Protein 8ZOP (pdb70)

Radius of gyration: 21.25 Å; Cα contacts (8 Å, |Δi|>4): 912; chains: 1; bounding box: 47×46×67 Å

Secondary structure (DSSP, 8-state):
-----TT--EEEEEEE--SHHHHHHHHHHHHTT--EEEEESS-SS------B--GGGHHHHHHTT-HHHHHHHTPEEE-EEEEE-----EEEEGGGSGGG----EEE--HHHHHHHHHHHHHHTT-EEEESEEEEEEEEETTEEEEEEEEETT-SS-EEEEEEEEEE--GGG-HHHHHTT-EEE-TT--EEEEEEEEES----SGGGGG-EEEEEETTEEEEEEESSSSEEEEEEEEEHHHHHHHT--HHHHHHHHHHH-SHHHHHTTT-EE-S--EEEE---EEES-SEETTEEE-GGGTEE--STT--HHHHHHHHHHHHHHHHHHHHH-GGGHHHHHHHHHHHHHHHHHHHHHHHHHHT-TTS-HHHHHHHHHHHH-TT-SS-HHHHHHHHHTT--TT-TTS---

Foldseek 3Di:
DDPDFVVAAEWQEEEEAQALQRLLLLLLLLLVVTAYEYEHQADALDFDDQFDAFLLLVLSCVSLVCPVVVVVVPWAKAQWAWEQFFPNTDIDGLLLFLVRPRRTDGGARRRVVSCVSNVSSVVSPYRYHYNKAWDAFDDDVFAGFWTWIDHPPDDDIGTYGHQAYEYAPALVLVVCVVVVFKAAPPVAWKKKKKFKKFQFDADDDSRRQHWYWYDDPFWIKIWGDRDNTITIIMIMGHPVVVVVVVDDRVVVSVVCCCPDDVSNVRCVVMDTDDDMDMDTRQATAGPFQDDRRYGYAASSGGDADPVLRCRSSRSSLRSVQVSVLSVVCSVPVVCNVVSRRVSRVVSCLLVVLLNQLVVVSVPRNHDPVVSLVSLCVRQPVVCPDDSSNSSSCSSSSAHDPSPSRHSD

Nearest PDB structures (foldseek):
  5dbj-assembly3_D  TM=9.018E-01  e=3.069E-36  Pseudomonas protegens Pf-5
  5dbj-assembly1_E  TM=8.832E-01  e=8.213E-36  Pseudomonas protegens Pf-5
  5dbj-assembly2_B  TM=8.915E-01  e=5.550E-35  Pseudomonas protegens Pf-5
  5buk-assembly2_B  TM=8.798E-01  e=6.315E-34  Streptomyces sp. CNQ-418
  7on9-assembly1_D  TM=7.795E-01  e=4.028E-20  Paenibacillus sp. JJ-1b

Sequence (408 aa):
GSHMNNGHEEYDVIVVGGGPAGSSAAGLLALNGHSVLLLERDKFPRYHIGESLITGVLPTLARLGLTERMEQLGFQRKYGGSLLWGKKPWTFKFRETGNGKYEYAYQVRRADFDALLLDRARELGVTVLEGASVKEPLFDGDRMVGVRYSVRNEAETVDVSGKITIDATGQQRWLGRHFDMVEWHEDLRNIAAWSYYQGGLRYEGETEGNILTENRPHGWLWYIPLSKDITSIGYVTPSSRLAESGLTPEAMLDKQIAESSEVGRLTANARRVDIYRTARDWSYVCERFSGPGYALVGDAAAFIDPLLSTGVTLAMRGGSTVSRAVHEALVDPAKERDTLQTYEDSYRDFLNSLLEFVRFFYDRTKGQKDYHVGAQAIIDPDKHFPANVDFVTLVSGLARGDDAVDVP

B-factor: mean 14.98, std 8.42, range [6.49, 72.93]

Solvent-accessible surface area: 17305 Å² total; per-residue (Å²): 139,83,138,158,51,162,65,93,78,122,23,31,0,0,0,7,10,0,13,8,7,0,1,0,0,0,0,13,0,11,93,76,69,29,52,2,0,0,2,12,120,46,129,18,94,38,86,73,44,32,4,9,1,3,1,0,0,32,17,0,2,58,87,2,40,5,66,112,101,2,70,123,73,57,26,33,88,2,29,0,1,4,5,35,7,18,191,232,37,32,72,17,51,1,80,66,5,7,140,22,148,47,72,47,0,7,1,0,143,11,16,46,0,0,12,15,2,1,67,55,0,98,120,32,53,4,58,20,52,50,8,2,35,24,128,73,8,41,78,106,68,123,110,0,50,0,0,61,12,32,36,142,152,109,108,146,72,53,17,2,33,4,108,2,0,0,0,7,22,22,55,88,26,29,0,0,152,85,57,134,6,31,84,99,24,116,94,9,125,7,12,2,4,9,0,18,15,90,37,9,88,52,50,157,62,68,42,41,1,5,19,0,6,2,26,39,97,90,2,4,0,14,7,10,2,22,47,148,86,49,0,0,0,0,6,1,5,52,17,54,106,15,80,126,49,68,70,77,33,56,41,16,0,68,84,13,17,78,98,8,81,18,0,18,124,2,17,80,136,29,175,88,64,52,102,52,59,62,37,129,52,12,1,0,16,0,102,79,0,2,4,40,0,6,0,0,0,1,31,0,0,1,24,1,1,39,0,21,22,2,16,17,2,3,8,0,1,0,0,11,23,0,9,146,6,0,52,63,1,29,106,56,92,100,120,19,153,96,19,1,61,74,7,17,97,46,0,72,103,14,11,68,21,2,15,87,0,0,98,60,0,39,55,69,107,52,12,63,171,60,0,22,82,7,0,12,66,46,60,12,94,114,142,136,65,82,23,52,25,1,0,0,2,6,4,0,0,5,27,105,66,25,118,4,0,59,16,58

InterPro domains:
  IPR006905 Flavin-dependent halogenase [PF04820] (97-367)
  IPR036188 FAD/NAD(P)-binding domain superfamily [G3DSA:3.50.50.60] (8-371)
  IPR036188 FAD/NAD(P)-binding domain superfamily [SSF51905] (7-365)
  IPR050816 Flavin-dependent halogenases [PTHR43747] (1-369)

Structure (mmCIF, N/CA/C/O backbone):
data_8ZOP
#
_entry.id   8ZOP
#
_cell.length_a   117.607
_cell.length_b   117.607
_cell.length_c   63.829
_cell.angle_alpha   90.00
_cell.angle_beta   90.00
_cell.angle_gamma   120.00
#
_symmetry.space_group_name_H-M   'P 31 2 1'
#
loop_
_entity.id
_entity.type
_entity.pdbx_description
1 polymer Halogenase
2 non-polymer 'FLAVIN-ADENINE DINUCLEOTIDE'
3 non-polymer 'CHLORIDE ION'
4 water water
#
loop_
_atom_site.group_PDB
_atom_site.id
_atom_site.type_symbol
_atom_site.label_atom_id
_atom_site.label_alt_id
_atom_site.label_comp_id
_atom_site.label_asym_id
_atom_site.label_entity_id
_atom_site.label_seq_id
_atom_site.pdbx_PDB_ins_code
_atom_site.Cartn_x
_atom_site.Cartn_y
_atom_site.Cartn_z
_atom_site.occupancy
_atom_site.B_iso_or_equiv
_atom_site.auth_seq_id
_atom_site.auth_comp_id
_atom_site.auth_asym_id
_atom_site.auth_atom_id
_atom_site.pdbx_PDB_model_num
ATOM 1 N N . GLY A 1 1 ? 67.415 16.149 -15.297 1.00 31.76 -1 GLY A N 1
ATOM 2 C CA . GLY A 1 1 ? 66.506 15.351 -14.398 1.00 27.92 -1 GLY A CA 1
ATOM 3 C C . GLY A 1 1 ? 65.863 16.191 -13.312 1.00 23.95 -1 GLY A C 1
ATOM 4 O O . GLY A 1 1 ? 66.072 17.454 -13.198 1.00 22.40 -1 GLY A O 1
ATOM 5 N N . SER A 1 2 ? 65.067 15.487 -12.510 1.00 24.97 0 SER A N 1
ATOM 6 C CA . SER A 1 2 ? 64.252 16.126 -11.459 1.00 25.34 0 SER A CA 1
ATOM 7 C C . SER A 1 2 ? 64.061 15.121 -10.323 1.00 26.25 0 SER A C 1
ATOM 8 O O . SER A 1 2 ? 64.036 13.892 -10.592 1.00 29.68 0 SER A O 1
ATOM 11 N N . HIS A 1 3 ? 63.902 15.627 -9.108 1.00 26.64 1 HIS A N 1
ATOM 12 C CA . HIS A 1 3 ? 63.359 14.807 -7.998 1.00 29.01 1 HIS A CA 1
ATOM 13 C C . HIS A 1 3 ? 61.886 14.485 -8.347 1.00 29.72 1 HIS A C 1
ATOM 14 O O . HIS A 1 3 ? 61.023 15.345 -8.182 1.00 31.19 1 HIS A O 1
ATOM 21 N N . MET A 1 4 ? 61.639 13.324 -8.959 1.00 34.58 2 MET A N 1
ATOM 22 C CA . MET A 1 4 ? 60.266 12.893 -9.350 1.00 34.17 2 MET A CA 1
ATOM 23 C C . MET A 1 4 ? 59.732 12.060 -8.177 1.00 35.31 2 MET A C 1
ATOM 24 O O . MET A 1 4 ? 60.533 11.437 -7.429 1.00 35.42 2 MET A O 1
ATOM 29 N N . ASN A 1 5 ? 58.424 12.122 -7.963 1.00 30.34 3 ASN A N 1
ATOM 30 C CA . ASN A 1 5 ? 57.740 11.458 -6.828 1.00 28.27 3 ASN A CA 1
ATOM 31 C C . ASN A 1 5 ? 56.870 10.346 -7.416 1.00 28.25 3 ASN A C 1
ATOM 32 O O . ASN A 1 5 ? 55.856 10.679 -8.084 1.00 26.99 3 ASN A O 1
ATOM 37 N N . ASN A 1 6 ? 57.256 9.087 -7.183 1.00 31.56 4 ASN A N 1
ATOM 38 C CA . ASN A 1 6 ? 56.464 7.911 -7.616 1.00 36.55 4 ASN A CA 1
ATOM 39 C C . ASN A 1 6 ? 55.120 7.965 -6.873 1.00 34.20 4 ASN A C 1
ATOM 40 O O . ASN A 1 6 ? 55.129 8.088 -5.625 1.00 32.67 4 ASN A O 1
ATOM 45 N N . GLY A 1 7 ? 54.012 7.889 -7.617 1.00 28.72 5 GLY A N 1
ATOM 46 C CA . GLY A 1 7 ? 52.624 7.920 -7.102 1.00 26.25 5 GLY A CA 1
ATOM 47 C C . GLY A 1 7 ? 52.362 9.255 -6.394 1.00 22.43 5 GLY A C 1
ATOM 48 O O . GLY A 1 7 ? 51.797 9.225 -5.294 1.00 23.04 5 GLY A O 1
ATOM 49 N N . HIS A 1 8 ? 52.805 10.385 -6.950 1.00 21.34 6 HIS A N 1
ATOM 50 C CA . HIS A 1 8 ? 52.680 11.694 -6.256 1.00 20.67 6 HIS A CA 1
ATOM 51 C C . HIS A 1 8 ? 51.194 11.976 -6.050 1.00 20.97 6 HIS A C 1
ATOM 52 O O . HIS A 1 8 ? 50.370 11.786 -7.004 1.00 20.83 6 HIS A O 1
ATOM 59 N N . GLU A 1 9 ? 50.840 12.483 -4.850 1.00 16.80 7 GLU A N 1
ATOM 60 C CA . GLU A 1 9 ? 49.477 12.830 -4.500 1.00 17.06 7 GLU A CA 1
ATOM 61 C C . GLU A 1 9 ? 49.424 14.309 -4.154 1.00 14.72 7 GLU A C 1
ATOM 62 O O . GLU A 1 9 ? 50.443 14.866 -3.690 1.00 15.90 7 GLU A O 1
ATOM 68 N N . GLU A 1 10 ? 48.214 14.852 -4.351 1.00 15.32 8 GLU A N 1
ATOM 69 C CA . GLU A 1 10 ? 47.825 16.216 -3.964 1.00 16.18 8 GLU A CA 1
ATOM 70 C C . GLU A 1 10 ? 46.447 16.207 -3.306 1.00 14.59 8 GLU A C 1
ATOM 71 O O . GLU A 1 10 ? 45.510 15.562 -3.733 1.00 16.85 8 GLU A O 1
ATOM 77 N N . TYR A 1 11 ? 46.358 16.889 -2.173 1.00 11.52 9 TYR A N 1
ATOM 78 C CA . TYR A 1 11 ? 45.154 17.032 -1.359 1.00 10.25 9 TYR A CA 1
ATOM 79 C C . TYR A 1 11 ? 44.830 18.498 -1.057 1.00 9.92 9 TYR A C 1
ATOM 80 O O . TYR A 1 11 ? 45.734 19.320 -1.057 1.00 12.25 9 TYR A O 1
ATOM 89 N N . ASP A 1 12 ? 43.591 18.754 -0.782 1.00 10.79 10 ASP A N 1
ATOM 90 C CA . ASP A 1 12 ? 43.213 20.086 -0.294 1.00 10.27 10 ASP A CA 1
ATOM 91 C C . ASP A 1 12 ? 43.896 20.343 1.057 1.00 10.21 10 ASP A C 1
ATOM 92 O O . ASP A 1 12 ? 44.432 21.453 1.294 1.00 10.16 10 ASP A O 1
ATOM 97 N N . VAL A 1 13 ? 43.846 19.376 1.954 1.00 9.68 11 VAL A N 1
ATOM 98 C CA . VAL A 1 13 ? 44.326 19.519 3.340 1.00 8.93 11 VAL A CA 1
ATOM 99 C C . VAL A 1 13 ? 45.115 18.290 3.713 1.00 8.12 11 VAL A C 1
ATOM 100 O O . VAL A 1 13 ? 44.689 17.144 3.444 1.00 8.94 11 VAL A O 1
ATOM 104 N N . ILE A 1 14 ? 46.260 18.516 4.338 1.00 8.32 12 ILE A N 1
ATOM 105 C CA . ILE A 1 14 ? 47.041 17.473 5.027 1.00 8.03 12 ILE A CA 1
ATOM 106 C C . ILE A 1 14 ? 46.918 17.746 6.515 1.00 8.15 12 ILE A C 1
ATOM 107 O O . ILE A 1 14 ? 47.178 18.882 6.945 1.00 8.61 12 ILE A O 1
ATOM 112 N N . VAL A 1 15 ? 46.490 16.770 7.298 1.00 7.00 13 VAL A N 1
ATOM 113 C CA . VAL A 1 15 ? 46.416 16.874 8.774 1.00 6.92 13 VAL A CA 1
ATOM 114 C C . VAL A 1 15 ? 47.512 15.985 9.325 1.00 7.21 13 VAL A C 1
ATOM 115 O O . VAL A 1 15 ? 47.544 14.768 8.952 1.00 7.81 13 VAL A O 1
ATOM 119 N N . VAL A 1 16 ? 48.372 16.500 10.171 1.00 6.63 14 VAL A N 1
ATOM 120 C CA . VAL A 1 16 ? 49.477 15.727 10.768 1.00 6.98 14 VAL A CA 1
ATOM 121 C C . VAL A 1 16 ? 49.069 15.451 12.201 1.00 6.75 14 VAL A C 1
ATOM 122 O O . VAL A 1 16 ? 49.029 16.375 13.044 1.00 7.32 14 VAL A O 1
ATOM 126 N N . GLY A 1 17 ? 48.784 14.197 12.479 1.00 6.82 15 GLY A N 1
ATOM 127 C CA . GLY A 1 17 ? 48.355 13.796 13.819 1.00 7.19 15 GLY A CA 1
ATOM 128 C C . GLY A 1 17 ? 46.898 13.414 13.841 1.00 7.52 15 GLY A C 1
ATOM 129 O O . GLY A 1 17 ? 46.056 14.142 13.306 1.00 8.25 15 GLY A O 1
ATOM 130 N N . GLY A 1 18 ? 46.532 12.285 14.458 1.00 7.17 16 GLY A N 1
ATOM 131 C CA . GLY A 1 18 ? 45.179 11.768 14.515 1.00 7.54 16 GLY A CA 1
ATOM 132 C C . GLY A 1 18 ? 44.584 11.650 15.879 1.00 7.33 16 GLY A C 1
ATOM 133 O O . GLY A 1 18 ? 43.676 10.836 16.041 1.00 8.19 16 GLY A O 1
ATOM 134 N N . GLY A 1 19 ? 45.031 12.420 16.866 1.00 7.77 17 GLY A N 1
ATOM 135 C CA . GLY A 1 19 ? 44.380 12.566 18.159 1.00 6.76 17 GLY A CA 1
ATOM 136 C C . GLY A 1 19 ? 43.106 13.384 17.946 1.00 7.19 17 GLY A C 1
ATOM 137 O O . GLY A 1 19 ? 42.742 13.697 16.809 1.00 7.64 17 GLY A O 1
ATOM 138 N N . PRO A 1 20 ? 42.420 13.760 19.007 1.00 6.79 18 PRO A N 1
ATOM 139 C CA . PRO A 1 20 ? 41.114 14.435 18.884 1.00 7.76 18 PRO A CA 1
ATOM 140 C C . PRO A 1 20 ? 41.177 15.712 18.067 1.00 8.30 18 PRO A C 1
ATOM 141 O O . PRO A 1 20 ? 40.224 15.998 17.359 1.00 8.79 18 PRO A O 1
ATOM 145 N N . ALA A 1 21 ? 42.263 16.455 18.127 1.00 8.21 19 ALA A N 1
ATOM 146 C CA . ALA A 1 21 ? 42.311 17.685 17.305 1.00 7.47 19 ALA A CA 1
ATOM 147 C C . ALA A 1 21 ? 42.364 17.350 15.844 1.00 7.84 19 ALA A C 1
ATOM 148 O O . ALA A 1 21 ? 41.632 17.917 15.052 1.00 8.79 19 ALA A O 1
ATOM 150 N N . GLY A 1 22 ? 43.264 16.457 15.445 1.00 6.96 20 GLY A N 1
ATOM 151 C CA . GLY A 1 22 ? 43.461 16.172 14.024 1.00 7.04 20 GLY A CA 1
ATOM 152 C C . GLY A 1 22 ? 42.287 15.412 13.466 1.00 8.42 20 GLY A C 1
ATOM 153 O O . GLY A 1 22 ? 41.865 15.693 12.313 1.00 7.93 20 GLY A O 1
ATOM 154 N N . SER A 1 23 ? 41.800 14.420 14.175 1.00 7.81 21 SER A N 1
ATOM 155 C CA . SER A 1 23 ? 40.681 13.611 13.637 1.00 8.38 21 SER A CA 1
ATOM 156 C C . SER A 1 23 ? 39.426 14.468 13.525 1.00 8.51 21 SER A C 1
ATOM 157 O O . SER A 1 23 ? 38.672 14.317 12.527 1.00 8.77 21 SER A O 1
ATOM 160 N N . SER A 1 24 ? 39.144 15.323 14.476 1.00 7.92 22 SER A N 1
ATOM 161 C CA . SER A 1 24 ? 37.961 16.194 14.403 1.00 8.89 22 SER A CA 1
ATOM 162 C C . SER A 1 24 ? 38.150 17.173 13.241 1.00 8.50 22 SER A C 1
ATOM 163 O O . SER A 1 24 ? 37.209 17.356 12.453 1.00 9.48 22 SER A O 1
ATOM 166 N N . ALA A 1 25 ? 39.307 17.808 13.120 1.00 8.62 23 ALA A N 1
ATOM 167 C CA . ALA A 1 25 ? 39.530 18.774 12.008 1.00 9.01 23 ALA A CA 1
ATOM 168 C C . ALA A 1 25 ? 39.357 18.059 10.669 1.00 9.57 23 ALA A C 1
ATOM 169 O O . ALA A 1 25 ? 38.666 18.541 9.761 1.00 9.23 23 ALA A O 1
ATOM 171 N N . ALA A 1 26 ? 39.970 16.881 10.539 1.00 8.26 24 ALA A N 1
ATOM 172 C CA . ALA A 1 26 ? 39.988 16.166 9.259 1.00 8.50 24 ALA A CA 1
ATOM 173 C C . ALA A 1 26 ? 38.570 15.714 8.913 1.00 9.37 24 ALA A C 1
ATOM 174 O O . ALA A 1 26 ? 38.155 15.858 7.767 1.00 9.13 24 ALA A O 1
ATOM 176 N N . GLY A 1 27 ? 37.873 15.118 9.848 1.00 8.49 25 GLY A N 1
ATOM 177 C CA . GLY A 1 27 ? 36.524 14.614 9.571 1.00 9.43 25 GLY A CA 1
ATOM 178 C C . GLY A 1 27 ? 35.622 15.738 9.197 1.00 10.07 25 GLY A C 1
ATOM 179 O O . GLY A 1 27 ? 34.843 15.564 8.251 1.00 11.93 25 GLY A O 1
ATOM 180 N N . LEU A 1 28 ? 35.694 16.874 9.873 1.00 9.87 26 LEU A N 1
ATOM 181 C CA . LEU A 1 28 ? 34.771 17.987 9.547 1.00 10.42 26 LEU A CA 1
ATOM 182 C C . LEU A 1 28 ? 35.165 18.555 8.190 1.00 11.35 26 LEU A C 1
ATOM 183 O O . LEU A 1 28 ? 34.230 18.970 7.441 1.00 12.63 26 LEU A O 1
ATOM 188 N N . LEU A 1 29 ? 36.422 18.633 7.807 1.00 9.72 27 LEU A N 1
ATOM 189 C CA . LEU A 1 29 ? 36.775 19.115 6.480 1.00 9.46 27 LEU A CA 1
ATOM 190 C C . LEU A 1 29 ? 36.296 18.134 5.427 1.00 11.85 27 LEU A C 1
ATOM 191 O O . LEU A 1 29 ? 35.824 18.572 4.352 1.00 11.59 27 LEU A O 1
ATOM 196 N N . ALA A 1 30 ? 36.376 16.833 5.645 1.00 10.90 28 ALA A N 1
ATOM 197 C CA . ALA A 1 30 ? 35.870 15.848 4.673 1.00 12.74 28 ALA A CA 1
ATOM 198 C C . ALA A 1 30 ? 34.359 15.974 4.569 1.00 13.31 28 ALA A C 1
ATOM 199 O O . ALA A 1 30 ? 33.848 15.861 3.426 1.00 14.41 28 ALA A O 1
ATOM 201 N N . LEU A 1 31 ? 33.667 16.279 5.618 1.00 13.89 29 LEU A N 1
ATOM 202 C CA . LEU A 1 31 ? 32.230 16.433 5.574 1.00 15.78 29 LEU A CA 1
ATOM 203 C C . LEU A 1 31 ? 31.861 17.621 4.681 1.00 19.09 29 LEU A C 1
ATOM 204 O O . LEU A 1 31 ? 30.834 17.655 4.076 1.00 22.10 29 LEU A O 1
ATOM 209 N N . ASN A 1 32 ? 32.725 18.607 4.628 1.00 17.44 30 ASN A N 1
ATOM 210 C CA . ASN A 1 32 ? 32.540 19.769 3.804 1.00 19.53 30 ASN A CA 1
ATOM 211 C C . ASN A 1 32 ? 32.967 19.577 2.360 1.00 16.62 30 ASN A C 1
ATOM 212 O O . ASN A 1 32 ? 33.063 20.521 1.640 1.00 22.38 30 ASN A O 1
ATOM 217 N N . GLY A 1 33 ? 33.370 18.379 2.014 1.00 15.44 31 GLY A N 1
ATOM 218 C CA . GLY A 1 33 ? 33.630 17.955 0.620 1.00 15.72 31 GLY A CA 1
ATOM 219 C C . GLY A 1 33 ? 35.081 18.125 0.195 1.00 16.87 31 GLY A C 1
ATOM 220 O O . GLY A 1 33 ? 35.436 17.860 -0.943 1.00 18.48 31 GLY A O 1
ATOM 221 N N . HIS A 1 34 ? 35.992 18.418 1.118 1.00 13.57 32 HIS A N 1
ATOM 222 C CA . HIS A 1 34 ? 37.403 18.556 0.732 1.00 12.60 32 HIS A CA 1
ATOM 223 C C . HIS A 1 34 ? 38.157 17.228 0.724 1.00 11.63 32 HIS A C 1
ATOM 224 O O . HIS A 1 34 ? 37.706 16.294 1.422 1.00 13.51 32 HIS A O 1
ATOM 231 N N . SER A 1 35 ? 39.232 17.148 -0.008 1.00 12.31 33 SER A N 1
ATOM 232 C CA . SER A 1 35 ? 40.139 15.988 -0.082 1.00 11.28 33 SER A CA 1
ATOM 233 C C . SER A 1 35 ? 41.137 16.172 1.054 1.00 11.54 33 SER A C 1
ATOM 234 O O . SER A 1 35 ? 41.869 17.152 1.104 1.00 12.49 33 SER A O 1
ATOM 237 N N . VAL A 1 36 ? 41.126 15.232 1.982 1.00 10.09 34 VAL A N 1
ATOM 238 C CA . VAL A 1 36 ? 41.910 15.330 3.227 1.00 9.05 34 VAL A CA 1
ATOM 239 C C . VAL A 1 36 ? 42.773 14.087 3.380 1.00 9.14 34 VAL A C 1
ATOM 240 O O . VAL A 1 36 ? 42.264 12.964 3.281 1.00 9.96 34 VAL A O 1
ATOM 244 N N . LEU A 1 37 ? 44.046 14.290 3.628 1.00 8.94 35 LEU A N 1
ATOM 245 C CA . LEU A 1 37 ? 45.044 13.287 4.014 1.00 8.37 35 LEU A CA 1
ATOM 246 C C . LEU A 1 37 ? 45.341 13.468 5.483 1.00 9.25 35 LEU A C 1
ATOM 247 O O . LEU A 1 37 ? 45.632 14.602 5.851 1.00 10.56 35 LEU A O 1
ATOM 252 N N . LEU A 1 38 ? 45.298 12.455 6.290 1.00 8.12 36 LEU A N 1
ATOM 253 C CA . LEU A 1 38 ? 45.704 12.529 7.708 1.00 7.99 36 LEU A CA 1
ATOM 254 C C . LEU A 1 38 ? 46.842 11.565 7.885 1.00 7.93 36 LEU A C 1
ATOM 255 O O . LEU A 1 38 ? 46.692 10.352 7.544 1.00 8.38 36 LEU A O 1
ATOM 260 N N . LEU A 1 39 ? 47.972 12.007 8.403 1.00 7.50 37 LEU A N 1
ATOM 261 C CA . LEU A 1 39 ? 49.170 11.203 8.662 1.00 7.34 37 LEU A CA 1
ATOM 262 C C . LEU A 1 39 ? 49.284 11.001 10.153 1.00 7.76 37 LEU A C 1
ATOM 263 O O . LEU A 1 39 ? 49.441 11.991 10.880 1.00 8.71 37 LEU A O 1
ATOM 268 N N . GLU A 1 40 ? 49.297 9.774 10.608 1.00 7.41 38 GLU A N 1
ATOM 269 C CA . GLU A 1 40 ? 49.414 9.424 12.032 1.00 6.80 38 GLU A CA 1
ATOM 270 C C . GLU A 1 40 ? 50.559 8.451 12.181 1.00 7.76 38 GLU A C 1
ATOM 271 O O . GLU A 1 40 ? 50.551 7.373 11.516 1.00 8.36 38 GLU A O 1
ATOM 277 N N . ARG A 1 41 ? 51.503 8.731 13.047 1.00 7.86 39 ARG A N 1
ATOM 278 C CA . ARG A 1 41 ? 52.709 7.898 13.180 1.00 9.30 39 ARG A CA 1
ATOM 279 C C . ARG A 1 41 ? 52.396 6.568 13.846 1.00 9.10 39 ARG A C 1
ATOM 280 O O . ARG A 1 41 ? 53.152 5.583 13.585 1.00 10.63 39 ARG A O 1
ATOM 288 N N . ASP A 1 42 ? 51.398 6.468 14.707 1.00 9.06 40 ASP A N 1
ATOM 289 C CA . ASP A 1 42 ? 51.109 5.264 15.500 1.00 10.57 40 ASP A CA 1
ATOM 290 C C . ASP A 1 42 ? 50.118 4.400 14.768 1.00 12.96 40 ASP A C 1
ATOM 291 O O . ASP A 1 42 ? 49.739 4.661 13.629 1.00 15.82 40 ASP A O 1
ATOM 296 N N . LYS A 1 43 ? 49.769 3.293 15.356 1.00 11.91 41 LYS A N 1
ATOM 297 C CA . LYS A 1 43 ? 48.682 2.383 15.019 1.00 10.39 41 LYS A CA 1
ATOM 298 C C . LYS A 1 43 ? 47.591 2.531 16.036 1.00 8.59 41 LYS A C 1
ATOM 299 O O . LYS A 1 43 ? 47.866 2.344 17.219 1.00 11.38 41 LYS A O 1
ATOM 305 N N . PHE A 1 44 ? 46.392 2.872 15.621 1.00 8.29 42 PHE A N 1
ATOM 306 C CA . PHE A 1 44 ? 45.276 2.980 16.577 1.00 8.89 42 PHE A CA 1
ATOM 307 C C . PHE A 1 44 ? 44.541 1.668 16.733 1.00 9.92 42 PHE A C 1
ATOM 308 O O . PHE A 1 44 ? 44.418 0.897 15.770 1.00 10.64 42 PHE A O 1
ATOM 316 N N . PRO A 1 45 ? 43.968 1.372 17.899 1.00 8.52 43 PRO A N 1
ATOM 317 C CA . PRO A 1 45 ? 44.006 2.214 19.088 1.00 8.83 43 PRO A CA 1
ATOM 318 C C . PRO A 1 45 ? 45.357 2.209 19.767 1.00 9.16 43 PRO A C 1
ATOM 319 O O . PRO A 1 45 ? 46.030 1.177 19.840 1.00 11.03 43 PRO A O 1
ATOM 323 N N . ARG A 1 46 ? 45.744 3.345 20.362 1.00 8.29 44 ARG A N 1
ATOM 324 C CA . ARG A 1 46 ? 47.036 3.547 21.042 1.00 8.79 44 ARG A CA 1
ATOM 325 C C . ARG A 1 46 ? 46.798 4.296 22.358 1.00 8.44 44 ARG A C 1
ATOM 326 O O . ARG A 1 46 ? 45.965 5.227 22.454 1.00 8.49 44 ARG A O 1
ATOM 334 N N . TYR A 1 47 ? 47.565 3.921 23.392 1.00 8.63 45 TYR A N 1
ATOM 335 C CA . TYR A 1 47 ? 47.444 4.484 24.730 1.00 7.88 45 TYR A CA 1
ATOM 336 C C . TYR A 1 47 ? 47.652 5.993 24.681 1.00 8.09 45 TYR A C 1
ATOM 337 O O . TYR A 1 47 ? 48.567 6.474 24.031 1.00 8.70 45 TYR A O 1
ATOM 346 N N . HIS A 1 48 ? 46.883 6.695 25.506 1.00 7.38 46 HIS A N 1
ATOM 347 C CA . HIS A 1 48 ? 47.153 8.137 25.745 1.00 7.65 46 HIS A CA 1
ATOM 348 C C . HIS A 1 48 ? 46.559 8.511 27.097 1.00 7.50 46 HIS A C 1
ATOM 349 O O . HIS A 1 48 ? 45.482 8.035 27.454 1.00 7.76 46 HIS A O 1
ATOM 356 N N . ILE A 1 49 ? 47.194 9.438 27.770 1.00 8.21 47 ILE A N 1
ATOM 357 C CA . ILE A 1 49 ? 46.640 9.997 29.017 1.00 8.27 47 ILE A CA 1
ATOM 358 C C . ILE A 1 49 ? 45.669 11.099 28.677 1.00 9.10 47 ILE A C 1
ATOM 359 O O . ILE A 1 49 ? 45.706 11.655 27.566 1.00 12.08 47 ILE A O 1
ATOM 364 N N . GLY A 1 50 ? 44.826 11.485 29.568 1.00 8.31 48 GLY A N 1
ATOM 365 C CA . GLY A 1 50 ? 43.991 12.668 29.371 1.00 8.33 48 GLY A CA 1
ATOM 366 C C . GLY A 1 50 ? 42.546 12.316 29.179 1.00 7.59 48 GLY A C 1
ATOM 367 O O . GLY A 1 50 ? 42.045 12.394 28.058 1.00 8.47 48 GLY A O 1
ATOM 368 N N . GLU A 1 51 ? 41.907 11.823 30.230 1.00 7.56 49 GLU A N 1
ATOM 369 C CA . GLU A 1 51 ? 40.718 10.950 30.183 1.00 8.27 49 GLU A CA 1
ATOM 370 C C . GLU A 1 51 ? 39.426 11.644 30.567 1.00 7.78 49 GLU A C 1
ATOM 371 O O . GLU A 1 51 ? 38.357 11.101 30.248 1.00 8.36 49 GLU A O 1
ATOM 377 N N . SER A 1 52 ? 39.489 12.746 31.309 1.00 7.65 50 SER A N 1
ATOM 378 C CA . SER A 1 52 ? 38.247 13.336 31.829 1.00 7.87 50 SER A CA 1
ATOM 379 C C . SER A 1 52 ? 37.723 14.409 30.879 1.00 8.06 50 SER A C 1
ATOM 380 O O . SER A 1 52 ? 38.366 15.449 30.763 1.00 8.59 50 SER A O 1
ATOM 383 N N . LEU A 1 53 ? 36.586 14.213 30.241 1.00 8.59 51 LEU A N 1
ATOM 384 C CA . LEU A 1 53 ? 36.040 15.194 29.290 1.00 8.77 51 LEU A CA 1
ATOM 385 C C . LEU A 1 53 ? 35.068 16.121 29.994 1.00 8.93 51 LEU A C 1
ATOM 386 O O . LEU A 1 53 ? 34.600 15.853 31.109 1.00 9.96 51 LEU A O 1
ATOM 391 N N . ILE A 1 54 ? 34.820 17.255 29.380 1.00 9.50 52 ILE A N 1
ATOM 392 C CA . ILE A 1 54 ? 33.835 18.238 29.863 1.00 10.00 52 ILE A CA 1
ATOM 393 C C . ILE A 1 54 ? 32.877 18.475 28.725 1.00 9.64 52 ILE A C 1
ATOM 394 O O . ILE A 1 54 ? 33.084 18.018 27.580 1.00 10.19 52 ILE A O 1
ATOM 399 N N . THR A 1 55 ? 31.765 19.168 28.988 1.00 10.26 53 THR A N 1
ATOM 400 C CA . THR A 1 55 ? 30.643 19.159 28.024 1.00 10.23 53 THR A CA 1
ATOM 401 C C . THR A 1 55 ? 30.927 19.976 26.784 1.00 9.90 53 THR A C 1
ATOM 402 O O . THR A 1 55 ? 30.266 19.800 25.790 1.00 10.19 53 THR A O 1
ATOM 406 N N . GLY A 1 56 ? 31.995 20.770 26.777 1.00 10.48 54 GLY A N 1
ATOM 407 C CA . GLY A 1 56 ? 32.447 21.413 25.550 1.00 11.53 54 GLY A CA 1
ATOM 408 C C . GLY A 1 56 ? 32.802 20.459 24.410 1.00 11.26 54 GLY A C 1
ATOM 409 O O . GLY A 1 56 ? 32.847 20.880 23.235 1.00 12.38 54 GLY A O 1
ATOM 410 N N . VAL A 1 57 ? 33.038 19.182 24.678 1.00 10.59 55 VAL A N 1
ATOM 411 C CA . VAL A 1 57 ? 33.260 18.222 23.570 1.00 11.07 55 VAL A CA 1
ATOM 412 C C . VAL A 1 57 ? 31.968 17.918 22.834 1.00 10.80 55 VAL A C 1
ATOM 413 O O . VAL A 1 57 ? 32.051 17.456 21.706 1.00 10.95 55 VAL A O 1
ATOM 417 N N . LEU A 1 58 ? 30.831 18.079 23.504 1.00 11.53 56 LEU A N 1
ATOM 418 C CA . LEU A 1 58 ? 29.588 17.497 22.944 1.00 10.89 56 LEU A CA 1
ATOM 419 C C . LEU A 1 58 ? 29.183 18.099 21.607 1.00 10.08 56 LEU A C 1
ATOM 420 O O . LEU A 1 58 ? 28.768 17.356 20.712 1.00 10.92 56 LEU A O 1
ATOM 425 N N . PRO A 1 59 ? 29.281 19.421 21.382 1.00 10.99 57 PRO A N 1
ATOM 426 C CA . PRO A 1 59 ? 28.895 19.921 20.073 1.00 11.69 57 PRO A CA 1
ATOM 427 C C . PRO A 1 59 ? 29.728 19.377 18.915 1.00 11.13 57 PRO A C 1
ATOM 428 O O . PRO A 1 59 ? 29.207 19.117 17.867 1.00 12.72 57 PRO A O 1
ATOM 432 N N . THR A 1 60 ? 31.022 19.161 19.139 1.00 11.10 58 THR A N 1
ATOM 433 C CA . THR A 1 60 ? 31.883 18.608 18.066 1.00 11.58 58 THR A CA 1
ATOM 434 C C . THR A 1 60 ? 31.528 17.140 17.868 1.00 10.14 58 THR A C 1
ATOM 435 O O . THR A 1 60 ? 31.459 16.698 16.744 1.00 10.91 58 THR A O 1
ATOM 439 N N . LEU A 1 61 ? 31.332 16.405 18.953 1.00 10.21 59 LEU A N 1
ATOM 440 C CA . LEU A 1 61 ? 30.866 14.985 18.807 1.00 10.34 59 LEU A CA 1
ATOM 441 C C . LEU A 1 61 ? 29.554 14.914 18.015 1.00 10.52 59 LEU A C 1
ATOM 442 O O . LEU A 1 61 ? 29.384 14.024 17.171 1.00 11.76 59 LEU A O 1
ATOM 447 N N . ALA A 1 62 ? 28.698 15.897 18.210 1.00 10.97 60 ALA A N 1
ATOM 448 C CA . ALA A 1 62 ? 27.439 15.942 17.483 1.00 11.96 60 ALA A CA 1
ATOM 449 C C . ALA A 1 62 ? 27.634 16.238 15.991 1.00 11.82 60 ALA A C 1
ATOM 450 O O . ALA A 1 62 ? 27.054 15.588 15.154 1.00 13.87 60 ALA A O 1
ATOM 452 N N . ARG A 1 63 ? 28.489 17.191 15.707 1.00 11.50 61 ARG A N 1
ATOM 453 C CA . ARG A 1 63 ? 28.782 17.512 14.325 1.00 12.96 61 ARG A CA 1
ATOM 454 C C . ARG A 1 63 ? 29.407 16.303 13.629 1.00 12.53 61 ARG A C 1
ATOM 455 O O . ARG A 1 63 ? 29.197 16.109 12.456 1.00 14.00 61 ARG A O 1
ATOM 463 N N . LEU A 1 64 ? 30.192 15.508 14.349 1.00 11.09 62 LEU A N 1
ATOM 464 C CA . LEU A 1 64 ? 30.803 14.300 13.796 1.00 10.56 62 LEU A CA 1
ATOM 465 C C . LEU A 1 64 ? 29.841 13.124 13.791 1.00 12.20 62 LEU A C 1
ATOM 466 O O . LEU A 1 64 ? 30.282 12.058 13.358 1.00 13.18 62 LEU A O 1
ATOM 471 N N . GLY A 1 65 ? 28.628 13.252 14.283 1.00 12.32 63 GLY A N 1
ATOM 472 C CA . GLY A 1 65 ? 27.675 12.139 14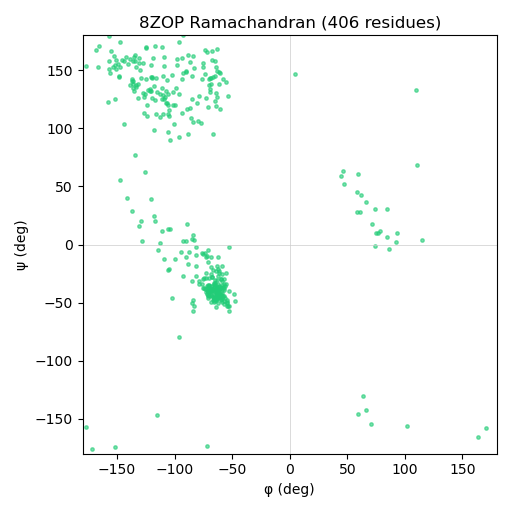.213 1.00 12.83 63 GLY A CA 1
ATOM 473 C C . GLY A 1 65 ? 27.995 11.039 15.196 1.00 12.34 63 GLY A C 1
ATOM 474 O O . GLY A 1 65 ? 27.626 9.882 14.950 1.00 13.13 63 GLY A O 1
ATOM 475 N N . LEU A 1 66 ? 28.577 11.398 16.327 1.00 10.81 64 LEU A N 1
ATOM 476 C CA . LEU A 1 66 ? 29.094 10.417 17.315 1.00 10.82 64 LEU A CA 1
ATOM 477 C C . LEU A 1 66 ? 28.325 10.397 18.631 1.00 11.45 64 LEU A C 1
ATOM 478 O O . LEU A 1 66 ? 28.704 9.608 19.524 1.00 12.16 64 LEU A O 1
ATOM 483 N N . THR A 1 67 ? 27.272 11.189 18.804 1.00 11.51 65 THR A N 1
ATOM 484 C CA . THR A 1 67 ? 26.575 11.269 20.098 1.00 12.71 65 THR A CA 1
ATOM 485 C C . THR A 1 67 ? 26.036 9.906 20.533 1.00 13.33 65 THR A C 1
ATOM 486 O O . THR A 1 67 ? 26.269 9.496 21.673 1.00 13.88 65 THR A O 1
ATOM 490 N N . GLU A 1 68 ? 25.432 9.159 19.640 1.00 14.27 66 GLU A N 1
ATOM 491 C CA . GLU A 1 68 ? 24.895 7.851 19.996 1.00 16.00 66 GLU A CA 1
ATOM 492 C C . GLU A 1 68 ? 26.002 6.794 20.133 1.00 15.19 66 GLU A C 1
ATOM 493 O O . GLU A 1 68 ? 25.938 5.961 20.926 1.00 13.94 66 GLU A O 1
ATOM 499 N N . ARG A 1 69 ? 27.033 6.903 19.329 1.00 13.29 67 ARG A N 1
ATOM 500 C CA . ARG A 1 69 ? 28.160 5.990 19.442 1.00 13.42 67 ARG A CA 1
ATOM 501 C C . ARG A 1 69 ? 28.813 6.063 20.821 1.00 13.19 67 ARG A C 1
ATOM 502 O O . ARG A 1 69 ? 29.266 5.036 21.328 1.00 13.12 67 ARG A O 1
ATOM 510 N N . MET A 1 70 ? 28.893 7.258 21.418 1.00 12.42 68 MET A N 1
ATOM 511 C CA . MET A 1 70 ? 29.489 7.363 22.758 1.00 12.03 68 MET A CA 1
ATOM 512 C C . MET A 1 70 ? 28.723 6.489 23.755 1.00 13.49 68 MET A C 1
ATOM 513 O O . MET A 1 70 ? 29.320 5.824 24.651 1.00 15.24 68 MET A O 1
ATOM 518 N N . GLU A 1 71 ? 27.401 6.470 23.615 1.00 14.43 69 GLU A N 1
ATOM 519 C CA . GLU A 1 71 ? 26.552 5.619 24.498 1.00 14.31 69 GLU A CA 1
ATOM 520 C C . GLU A 1 71 ? 26.662 4.133 24.143 1.00 15.38 69 GLU A C 1
ATOM 521 O O . GLU A 1 71 ? 26.739 3.296 25.054 1.00 16.54 69 GLU A O 1
ATOM 527 N N . GLN A 1 72 ? 26.745 3.808 22.873 1.00 14.92 70 GLN A N 1
ATOM 528 C CA . GLN A 1 72 ? 26.854 2.378 22.472 1.00 15.87 70 GLN A CA 1
ATOM 529 C C . GLN A 1 72 ? 28.142 1.802 23.002 1.00 17.21 70 GLN A C 1
ATOM 530 O O . GLN A 1 72 ? 28.161 0.619 23.385 1.00 18.08 70 GLN A O 1
ATOM 536 N N . LEU A 1 73 ? 29.234 2.539 22.925 1.00 15.83 71 LEU A N 1
ATOM 537 C CA . LEU A 1 73 ? 30.569 2.072 23.376 1.00 15.53 71 LEU A CA 1
ATOM 538 C C . LEU A 1 73 ? 30.541 1.918 24.889 1.00 16.57 71 LEU A C 1
ATOM 539 O O . LEU A 1 73 ? 31.343 1.148 25.361 1.00 19.32 71 LEU A O 1
ATOM 544 N N . GLY A 1 74 ? 29.706 2.681 25.604 1.00 14.67 72 GLY A N 1
ATOM 545 C CA . GLY A 1 74 ? 29.520 2.485 27.038 1.00 14.99 72 GLY A CA 1
ATOM 546 C C . GLY A 1 74 ? 30.559 3.193 27.888 1.00 15.58 72 GLY A C 1
ATOM 547 O O . GLY A 1 74 ? 30.861 2.781 29.016 1.00 16.87 72 GLY A O 1
ATOM 548 N N . PHE A 1 75 ? 31.061 4.297 27.402 1.00 13.11 73 PHE A N 1
ATOM 549 C CA . PHE A 1 75 ? 31.950 5.089 28.224 1.00 12.10 73 PHE A CA 1
ATOM 550 C C . PHE A 1 75 ? 31.210 5.569 29.488 1.00 12.39 73 PHE A C 1
ATOM 551 O O . PHE A 1 75 ? 30.061 5.839 29.454 1.00 13.57 73 PHE A O 1
ATOM 559 N N . GLN A 1 76 ? 31.928 5.707 30.568 1.00 10.19 74 GLN A N 1
ATOM 560 C CA . GLN A 1 76 ? 31.375 6.191 31.813 1.00 9.86 74 GLN A CA 1
ATOM 561 C C . GLN A 1 76 ? 30.870 7.628 31.733 1.00 10.11 74 GLN A C 1
ATOM 562 O O . GLN A 1 76 ? 31.585 8.487 31.454 1.00 10.20 74 GLN A O 1
ATOM 568 N N . ARG A 1 77 ? 29.590 7.818 31.980 1.00 9.85 75 ARG A N 1
ATOM 569 C CA . ARG A 1 77 ? 29.066 9.192 32.008 1.00 9.81 75 ARG A CA 1
ATOM 570 C C . ARG A 1 77 ? 29.578 9.968 33.206 1.00 10.90 75 ARG A C 1
ATOM 571 O O . ARG A 1 77 ? 29.682 9.425 34.319 1.00 12.44 75 ARG A O 1
ATOM 579 N N . LYS A 1 78 ? 29.826 11.238 32.985 1.00 10.04 76 LYS A N 1
ATOM 580 C CA . LYS A 1 78 ? 30.378 12.156 33.987 1.00 10.18 76 LYS A CA 1
ATOM 581 C C . LYS A 1 78 ? 29.411 13.340 34.112 1.00 10.65 76 LYS A C 1
ATOM 582 O O . LYS A 1 78 ? 29.304 14.129 33.198 1.00 11.71 76 LYS A O 1
ATOM 588 N N . TYR A 1 79 ? 28.727 13.427 35.242 1.00 10.18 77 TYR A N 1
ATOM 589 C CA . TYR A 1 79 ? 27.694 14.489 35.451 1.00 10.39 77 TYR A CA 1
ATOM 590 C C . TYR A 1 79 ? 28.252 15.739 36.055 1.00 11.34 77 TYR A C 1
ATOM 591 O O . TYR A 1 79 ? 27.551 16.773 36.183 1.00 11.57 77 TYR A O 1
ATOM 600 N N . GLY A 1 80 ? 29.488 15.718 36.531 1.00 10.76 78 GLY A N 1
ATOM 601 C CA . GLY A 1 80 ? 30.142 16.877 37.126 1.00 11.67 78 GLY A CA 1
ATOM 602 C C . GLY A 1 80 ? 31.429 16.465 37.778 1.00 11.07 78 GLY A C 1
ATOM 603 O O . GLY A 1 80 ? 32.074 15.493 37.353 1.00 11.12 78 GLY A O 1
ATOM 604 N N . GLY A 1 81 ? 31.875 17.274 38.706 1.00 11.40 79 GLY A N 1
ATOM 605 C CA . GLY A 1 81 ? 33.146 17.113 39.367 1.00 11.05 79 GLY A CA 1
ATOM 606 C C . GLY A 1 81 ? 33.071 17.265 40.855 1.00 11.43 79 GLY A C 1
ATOM 607 O O . GLY A 1 81 ? 32.166 18.059 41.299 1.00 12.02 79 GLY A O 1
ATOM 608 N N . SER A 1 82 ? 33.952 16.649 41.573 1.00 10.67 80 SER A N 1
ATOM 609 C CA . SER A 1 82 ? 34.112 16.752 43.022 1.00 11.07 80 SER A CA 1
ATOM 610 C C . SER A 1 82 ? 35.461 17.385 43.293 1.00 12.27 80 SER A C 1
ATOM 611 O O . SER A 1 82 ? 36.498 16.969 42.700 1.00 11.44 80 SER A O 1
ATOM 614 N N . LEU A 1 83 ? 35.542 18.389 44.142 1.00 12.59 81 LEU A N 1
ATOM 615 C CA . LEU A 1 83 ? 36.766 19.146 44.414 1.00 14.01 81 LEU A CA 1
ATOM 616 C C . LEU A 1 83 ? 37.018 19.155 45.895 1.00 14.24 81 LEU A C 1
ATOM 617 O O . LEU A 1 83 ? 36.238 19.793 46.626 1.00 15.19 81 LEU A O 1
ATOM 622 N N . LEU A 1 84 ? 38.046 18.532 46.374 1.00 11.76 82 LEU A N 1
ATOM 623 C CA . LEU A 1 84 ? 38.489 18.719 47.749 1.00 12.95 82 LEU A CA 1
ATOM 624 C C . LEU A 1 84 ? 39.586 19.757 47.601 1.00 11.83 82 LEU A C 1
ATOM 625 O O . LEU A 1 84 ? 40.716 19.465 47.268 1.00 12.60 82 LEU A O 1
ATOM 630 N N . TRP A 1 85 ? 39.219 21.017 47.738 1.00 12.83 83 TRP A N 1
ATOM 631 C CA . TRP A 1 85 ? 40.027 22.138 47.237 1.00 13.06 83 TRP A CA 1
ATOM 632 C C . TRP A 1 85 ? 39.671 23.418 47.994 1.00 13.42 83 TRP A C 1
ATOM 633 O O . TRP A 1 85 ? 38.534 23.866 47.944 1.00 15.04 83 TRP A O 1
ATOM 644 N N . GLY A 1 86 ? 40.702 23.957 48.575 1.00 15.44 84 GLY A N 1
ATOM 645 C CA . GLY A 1 86 ? 40.632 25.305 49.162 1.00 17.85 84 GLY A CA 1
ATOM 646 C C . GLY A 1 86 ? 40.483 25.198 50.656 1.00 25.59 84 GLY A C 1
ATOM 647 O O . GLY A 1 86 ? 40.836 24.182 51.207 1.00 24.88 84 GLY A O 1
ATOM 648 N N . LYS A 1 87 ? 39.937 26.238 51.276 1.00 32.41 85 LYS A N 1
ATOM 649 C CA . LYS A 1 87 ? 39.881 26.332 52.774 1.00 39.12 85 LYS A CA 1
ATOM 650 C C . LYS A 1 87 ? 39.260 25.079 53.409 1.00 45.60 85 LYS A C 1
ATOM 651 O O . LYS A 1 87 ? 38.004 24.992 53.402 1.00 52.80 85 LYS A O 1
ATOM 657 N N . LYS A 1 91 ? 35.803 17.914 53.241 1.00 31.95 89 LYS A N 1
ATOM 658 C CA . LYS A 1 91 ? 34.967 17.070 52.357 1.00 34.07 89 LYS A CA 1
ATOM 659 C C . LYS A 1 91 ? 34.770 17.781 51.016 1.00 25.29 89 LYS A C 1
ATOM 660 O O . LYS A 1 91 ? 34.817 19.021 50.939 1.00 25.81 89 LYS A O 1
ATOM 666 N N . PRO A 1 92 ? 34.675 17.036 49.900 1.00 22.55 90 PRO A N 1
ATOM 667 C CA . PRO A 1 92 ? 34.643 17.688 48.589 1.00 19.25 90 PRO A CA 1
ATOM 668 C C . PRO A 1 92 ? 33.401 18.550 48.389 1.00 19.74 90 PRO A C 1
ATOM 669 O O . PRO A 1 92 ? 32.349 18.208 48.846 1.00 23.66 90 PRO A O 1
ATOM 673 N N . TRP A 1 93 ? 33.536 19.661 47.679 1.00 14.86 91 TRP A N 1
ATOM 674 C CA . TRP A 1 93 ? 32.421 20.424 47.142 1.00 13.05 91 TRP A CA 1
ATOM 675 C C . TRP A 1 93 ? 32.268 20.007 45.693 1.00 15.00 91 TRP A C 1
ATOM 676 O O . TRP A 1 93 ? 33.174 19.307 45.163 1.00 15.48 91 TRP A O 1
ATOM 687 N N . THR A 1 94 ? 31.136 20.228 45.111 1.00 13.89 92 THR A N 1
ATOM 688 C CA . THR A 1 94 ? 30.802 19.645 43.816 1.00 13.53 92 THR A CA 1
ATOM 689 C C . THR A 1 94 ? 30.191 20.674 42.906 1.00 14.81 92 THR A C 1
ATOM 690 O O . THR A 1 94 ? 29.722 21.730 43.354 1.00 16.05 92 THR A O 1
ATOM 694 N N . PHE A 1 95 ? 30.162 20.366 41.616 1.00 12.81 93 PHE A N 1
ATOM 695 C CA . PHE A 1 95 ? 29.330 21.045 40.639 1.00 12.17 93 PHE A CA 1
ATOM 696 C C . PHE A 1 95 ? 28.738 20.059 39.692 1.00 12.94 93 PHE A C 1
ATOM 697 O O . PHE A 1 95 ? 29.223 18.893 39.596 1.00 12.83 93 PHE A O 1
ATOM 705 N N . LYS A 1 96 ? 27.677 20.436 39.038 1.00 12.86 94 LYS A N 1
ATOM 706 C CA . LYS A 1 96 ? 27.018 19.643 38.022 1.00 13.27 94 LYS A CA 1
ATOM 707 C C . LYS A 1 96 ? 27.046 20.347 36.687 1.00 12.66 94 LYS A C 1
ATOM 708 O O . LYS A 1 96 ? 26.831 21.575 36.604 1.00 12.51 94 LYS A O 1
ATOM 714 N N . PHE A 1 97 ? 27.338 19.650 35.595 1.00 12.61 95 PHE A N 1
ATOM 715 C CA . PHE A 1 97 ? 27.338 20.249 34.251 1.00 11.53 95 PHE A CA 1
ATOM 716 C C . PHE A 1 97 ? 25.978 20.876 33.925 1.00 13.35 95 PHE A C 1
ATOM 717 O O . PHE A 1 97 ? 25.914 21.844 33.180 1.00 14.94 95 PHE A O 1
ATOM 725 N N . ARG A 1 98 ? 24.885 20.330 34.493 1.00 12.29 96 ARG A N 1
ATOM 726 C CA . ARG A 1 98 ? 23.560 20.896 34.187 1.00 14.37 96 ARG A CA 1
ATOM 727 C C . ARG A 1 98 ? 23.341 22.253 34.821 1.00 16.31 96 ARG A C 1
ATOM 728 O O . ARG A 1 98 ? 22.257 22.808 34.493 1.00 17.29 96 ARG A O 1
ATOM 736 N N . GLU A 1 99 ? 24.231 22.789 35.630 1.00 15.07 97 GLU A N 1
ATOM 737 C CA . GLU A 1 99 ? 24.016 24.111 36.271 1.00 16.11 97 GLU A CA 1
ATOM 738 C C . GLU A 1 99 ? 24.112 25.221 35.245 1.00 18.82 97 GLU A C 1
ATOM 739 O O . GLU A 1 99 ? 23.668 26.336 35.587 1.00 22.22 97 GLU A O 1
ATOM 745 N N . THR A 1 100 ? 24.643 24.994 34.055 1.00 17.52 98 THR A N 1
ATOM 746 C CA . THR A 1 100 ? 24.689 26.024 33.022 1.00 18.55 98 THR A CA 1
ATOM 747 C C . THR A 1 100 ? 23.854 25.569 31.837 1.00 18.81 98 THR A C 1
ATOM 748 O O . THR A 1 100 ? 23.400 24.399 31.792 1.00 20.13 98 THR A O 1
ATOM 752 N N . GLY A 1 101 ? 23.621 26.469 30.876 1.00 23.46 99 GLY A N 1
ATOM 753 C CA . GLY A 1 101 ? 22.952 26.096 29.618 1.00 24.08 99 GLY A CA 1
ATOM 754 C C . GLY A 1 101 ? 21.544 25.552 29.817 1.00 25.43 99 GLY A C 1
ATOM 755 O O . GLY A 1 101 ? 21.131 24.757 28.949 1.00 23.00 99 GLY A O 1
ATOM 756 N N . ASN A 1 102 ? 20.839 25.955 30.883 1.00 25.18 100 ASN A N 1
ATOM 757 C CA . ASN A 1 102 ? 19.442 25.486 31.079 1.00 27.43 100 ASN A CA 1
ATOM 758 C C . ASN A 1 102 ? 19.413 23.965 31.157 1.00 27.20 100 ASN A C 1
ATOM 759 O O . ASN A 1 102 ? 18.386 23.341 30.855 1.00 24.89 100 ASN A O 1
ATOM 764 N N . GLY A 1 103 ? 20.508 23.359 31.611 1.00 24.36 101 GLY A N 1
ATOM 765 C CA . GLY A 1 103 ? 20.505 21.927 31.882 1.00 22.10 101 GLY A CA 1
ATOM 766 C C . GLY A 1 103 ? 20.587 21.059 30.656 1.00 22.97 101 GLY A C 1
ATOM 767 O O . GLY A 1 103 ? 20.451 19.842 30.844 1.00 25.17 101 GLY A O 1
ATOM 768 N N . LYS A 1 104 ? 20.843 21.573 29.461 1.00 19.18 102 LYS A N 1
ATOM 769 C CA . LYS A 1 104 ? 20.775 20.805 28.226 1.00 23.47 102 LYS A CA 1
ATOM 770 C C . LYS A 1 104 ? 21.992 19.874 28.066 1.00 20.73 102 LYS A C 1
ATOM 771 O O . LYS A 1 104 ? 21.825 18.789 27.498 1.00 22.63 102 LYS A O 1
ATOM 777 N N . TYR A 1 105 ? 23.142 20.244 28.616 1.00 18.36 103 TYR A N 1
ATOM 778 C CA . TYR A 1 105 ? 24.287 19.291 28.650 1.00 16.73 103 TYR A CA 1
ATOM 779 C C . TYR A 1 105 ? 24.447 18.774 30.070 1.00 14.59 103 TYR A C 1
ATOM 780 O O . TYR A 1 105 ? 25.049 19.413 30.921 1.00 17.62 103 TYR A O 1
ATOM 789 N N . GLU A 1 106 ? 23.871 17.603 30.319 1.00 14.97 104 GLU A N 1
ATOM 790 C CA . GLU A 1 106 ? 23.819 17.038 31.658 1.00 14.66 104 GLU A CA 1
ATOM 791 C C . GLU A 1 106 ? 25.113 16.263 31.976 1.00 12.46 104 GLU A C 1
ATOM 792 O O . GLU A 1 106 ? 25.450 16.117 33.144 1.00 13.94 104 GLU A O 1
ATOM 798 N N . TYR A 1 107 ? 25.724 15.685 30.973 1.00 12.45 105 TYR A N 1
ATOM 799 C CA . TYR A 1 107 ? 26.922 14.912 31.200 1.00 11.79 105 TYR A CA 1
ATOM 800 C C . TYR A 1 107 ? 27.886 14.859 30.030 1.00 10.95 105 TYR A C 1
ATOM 801 O O . TYR A 1 107 ? 27.524 15.011 28.863 1.00 11.15 105 TYR A O 1
ATOM 810 N N . ALA A 1 108 ? 29.135 14.630 30.407 1.00 10.50 106 ALA A N 1
ATOM 811 C CA . ALA A 1 108 ? 30.174 14.315 29.468 1.00 11.15 106 ALA A CA 1
ATOM 812 C C . ALA A 1 108 ? 30.616 12.857 29.823 1.00 10.79 106 ALA A C 1
ATOM 813 O O . ALA A 1 108 ? 29.811 12.087 30.256 1.00 10.49 106 ALA A O 1
ATOM 815 N N . TYR A 1 109 ? 31.893 12.551 29.640 1.00 9.02 107 TYR A N 1
ATOM 816 C CA . TYR A 1 109 ? 32.335 11.166 29.798 1.00 9.14 107 TYR A CA 1
ATOM 817 C C . TYR A 1 109 ? 33.729 11.172 30.411 1.00 9.43 107 TYR A C 1
ATOM 818 O O . TYR A 1 109 ? 34.510 12.106 30.203 1.00 9.40 107 TYR A O 1
ATOM 827 N N . GLN A 1 110 ? 34.065 10.057 31.020 1.00 9.09 108 GLN A N 1
ATOM 828 C CA . GLN A 1 110 ? 35.449 9.634 31.322 1.00 8.33 108 GLN A CA 1
ATOM 829 C C . GLN A 1 110 ? 35.750 8.607 30.249 1.00 8.74 108 GLN A C 1
ATOM 830 O O . GLN A 1 110 ? 34.970 7.687 30.070 1.00 9.31 108 GLN A O 1
ATOM 836 N N . VAL A 1 111 ? 36.900 8.753 29.589 1.00 8.85 109 VAL A N 1
ATOM 837 C CA . VAL A 1 111 ? 37.200 7.853 28.454 1.00 8.52 109 VAL A CA 1
ATOM 838 C C . VAL A 1 111 ? 38.604 7.282 28.576 1.00 8.15 109 VAL A C 1
ATOM 839 O O . VAL A 1 111 ? 39.568 7.979 28.852 1.00 8.61 109 VAL A O 1
ATOM 843 N N . ARG A 1 112 ? 38.748 5.978 28.273 1.00 8.14 110 ARG A N 1
ATOM 844 C CA . ARG A 1 112 ? 40.043 5.424 27.918 1.00 8.47 110 ARG A CA 1
ATOM 845 C C . ARG A 1 112 ? 40.381 5.971 26.531 1.00 7.96 110 ARG A C 1
ATOM 846 O O . ARG A 1 112 ? 39.632 5.798 25.554 1.00 8.73 110 ARG A O 1
ATOM 854 N N . ARG A 1 113 ? 41.475 6.710 26.475 1.00 7.28 111 ARG A N 1
ATOM 855 C CA . ARG A 1 113 ? 41.778 7.482 25.278 1.00 7.34 111 ARG A CA 1
ATOM 856 C C . ARG A 1 113 ? 42.061 6.690 24.045 1.00 7.94 111 ARG A C 1
ATOM 857 O O . ARG A 1 113 ? 41.742 7.123 22.926 1.00 8.29 111 ARG A O 1
ATOM 865 N N . ALA A 1 114 ? 42.667 5.532 24.233 1.00 7.90 112 ALA A N 1
ATOM 866 C CA . ALA A 1 114 ? 42.916 4.703 23.033 1.00 7.65 112 ALA A CA 1
ATOM 867 C C . ALA A 1 114 ? 41.589 4.498 22.297 1.00 7.62 112 ALA A C 1
ATOM 868 O O . ALA A 1 114 ? 41.493 4.627 21.076 1.00 8.06 112 ALA A O 1
ATOM 870 N N . ASP A 1 115 ? 40.542 4.122 23.027 1.00 8.46 113 ASP A N 1
ATOM 871 C CA . ASP A 1 115 ? 39.235 3.799 22.465 1.00 9.06 113 ASP A CA 1
ATOM 872 C C . ASP A 1 115 ? 38.560 5.041 21.900 1.00 8.81 113 ASP A C 1
ATOM 873 O O . ASP A 1 115 ? 37.992 5.002 20.814 1.00 10.08 113 ASP A O 1
ATOM 878 N N . PHE A 1 116 ? 38.629 6.167 22.641 1.00 8.24 114 PHE A N 1
ATOM 879 C CA . PHE A 1 116 ? 37.984 7.416 22.204 1.00 7.94 114 PHE A CA 1
ATOM 880 C C . PHE A 1 116 ? 38.677 7.889 20.941 1.00 8.45 114 PHE A C 1
ATOM 881 O O . PHE A 1 116 ? 38.014 8.266 19.953 1.00 7.81 114 PHE A O 1
ATOM 889 N N . ASP A 1 117 ? 39.996 7.948 20.940 1.00 7.52 115 ASP A N 1
ATOM 890 C CA . ASP A 1 117 ? 40.715 8.522 19.804 1.00 7.58 115 ASP A CA 1
ATOM 891 C C . ASP A 1 117 ? 40.483 7.634 18.604 1.00 8.12 115 ASP A C 1
ATOM 892 O O . ASP A 1 117 ? 40.427 8.114 17.441 1.00 8.41 115 ASP A O 1
ATOM 897 N N . ALA A 1 118 ? 40.342 6.316 18.794 1.00 7.80 116 ALA A N 1
ATOM 898 C CA . ALA A 1 118 ? 40.084 5.412 17.650 1.00 8.41 116 ALA A CA 1
ATOM 899 C C . ALA A 1 118 ? 38.660 5.599 17.118 1.00 8.49 116 ALA A C 1
ATOM 900 O O . ALA A 1 118 ? 38.472 5.520 15.911 1.00 8.97 116 ALA A O 1
ATOM 902 N N . LEU A 1 119 ? 37.705 5.861 17.961 1.00 8.58 117 LEU A N 1
ATOM 903 C CA . LEU A 1 119 ? 36.339 6.179 17.495 1.00 8.69 117 LEU A CA 1
ATOM 904 C C . LEU A 1 119 ? 36.426 7.379 16.567 1.00 9.77 117 LEU A C 1
ATOM 905 O O . LEU A 1 119 ? 35.853 7.383 15.470 1.00 9.16 117 LEU A O 1
ATOM 910 N N . LEU A 1 120 ? 37.129 8.420 17.001 1.00 8.73 118 LEU A N 1
ATOM 911 C CA . LEU A 1 120 ? 37.161 9.661 16.179 1.00 9.21 118 LEU A CA 1
ATOM 912 C C . LEU A 1 120 ? 37.918 9.443 14.894 1.00 8.68 118 LEU A C 1
ATOM 913 O O . LEU A 1 120 ? 37.542 9.952 13.838 1.00 9.18 118 LEU A O 1
ATOM 918 N N . LEU A 1 121 ? 39.036 8.720 14.919 1.00 7.69 119 LEU A N 1
ATOM 919 C CA . LEU A 1 121 ? 39.841 8.510 13.700 1.00 8.46 119 LEU A CA 1
ATOM 920 C C . LEU A 1 121 ? 39.070 7.601 12.758 1.00 9.08 119 LEU A C 1
ATOM 921 O O . LEU A 1 121 ? 39.076 7.833 11.534 1.00 9.15 119 LEU A O 1
ATOM 926 N N . ASP A 1 122 ? 38.417 6.562 13.254 1.00 8.71 120 ASP A N 1
ATOM 927 C CA . ASP A 1 122 ? 37.653 5.675 12.402 1.00 9.63 120 ASP A CA 1
ATOM 928 C C . ASP A 1 122 ? 36.535 6.517 11.745 1.00 9.56 120 ASP A C 1
ATOM 929 O O . ASP A 1 122 ? 36.226 6.336 10.561 1.00 9.32 120 ASP A O 1
ATOM 934 N N . ARG A 1 123 ? 35.948 7.454 12.502 1.00 9.72 121 ARG A N 1
ATOM 935 C CA . ARG A 1 123 ? 34.837 8.287 11.966 1.00 9.20 121 ARG A CA 1
ATOM 936 C C . ARG A 1 123 ? 35.430 9.230 10.899 1.00 10.21 121 ARG A C 1
ATOM 937 O O . ARG A 1 123 ? 34.807 9.430 9.847 1.00 9.67 121 ARG A O 1
ATOM 945 N N . ALA A 1 124 ? 36.621 9.763 11.089 1.00 9.86 122 ALA A N 1
ATOM 946 C CA . ALA A 1 124 ? 37.219 10.616 10.063 1.00 10.35 122 ALA A CA 1
ATOM 947 C C . ALA A 1 124 ? 37.374 9.841 8.772 1.00 9.87 122 ALA A C 1
ATOM 948 O O . ALA A 1 124 ? 37.009 10.334 7.683 1.00 10.70 122 ALA A O 1
ATOM 950 N N . ARG A 1 125 ? 37.821 8.602 8.840 1.00 9.11 123 ARG A N 1
ATOM 951 C CA . ARG A 1 125 ? 37.944 7.760 7.665 1.00 10.45 123 ARG A CA 1
ATOM 952 C C . ARG A 1 125 ? 36.571 7.528 7.020 1.00 10.75 123 ARG A C 1
ATOM 953 O O . ARG A 1 125 ? 36.419 7.612 5.794 1.00 10.93 123 ARG A O 1
ATOM 961 N N . GLU A 1 126 ? 35.565 7.234 7.835 1.00 10.22 124 GLU A N 1
ATOM 962 C CA . GLU A 1 126 ? 34.228 7.002 7.303 1.00 11.22 124 GLU A CA 1
ATOM 963 C C . GLU A 1 126 ? 33.723 8.214 6.549 1.00 11.83 124 GLU A C 1
ATOM 964 O O . GLU A 1 126 ? 32.981 8.095 5.601 1.00 12.78 124 GLU A O 1
ATOM 970 N N . LEU A 1 127 ? 34.087 9.390 7.025 1.00 10.47 125 LEU A N 1
ATOM 971 C CA . LEU A 1 127 ? 33.661 10.680 6.390 1.00 10.56 125 LEU A CA 1
ATOM 972 C C . LEU A 1 127 ? 34.438 10.958 5.114 1.00 12.27 125 LEU A C 1
ATOM 973 O O . LEU A 1 127 ? 34.053 11.926 4.401 1.00 13.33 125 LEU A O 1
ATOM 978 N N . GLY A 1 128 ? 35.452 10.210 4.783 1.00 11.20 126 GLY A N 1
ATOM 979 C CA . GLY A 1 128 ? 36.229 10.314 3.547 1.00 10.92 126 GLY A CA 1
ATOM 980 C C . GLY A 1 128 ? 37.680 10.720 3.676 1.00 9.94 126 GLY A C 1
ATOM 981 O O . GLY A 1 128 ? 38.331 10.906 2.651 1.00 12.74 126 GLY A O 1
ATOM 982 N N . VAL A 1 129 ? 38.170 10.884 4.892 1.00 9.59 127 VAL A N 1
ATOM 983 C CA . VAL A 1 129 ? 39.591 11.185 5.056 1.00 8.65 127 VAL A CA 1
ATOM 984 C C . VAL A 1 129 ? 40.417 9.973 4.659 1.00 8.31 127 VAL A C 1
ATOM 985 O O . VAL A 1 129 ? 40.082 8.852 5.048 1.00 9.15 127 VAL A O 1
ATOM 989 N N . THR A 1 130 ? 41.501 10.187 3.960 1.00 9.01 128 THR A N 1
ATOM 990 C CA . THR A 1 130 ? 42.535 9.159 3.713 1.00 7.82 128 THR A CA 1
ATOM 991 C C . THR A 1 130 ? 43.427 9.196 4.932 1.00 9.05 128 THR A C 1
ATOM 992 O O . THR A 1 130 ? 44.246 10.096 5.059 1.00 9.09 128 THR A O 1
ATOM 996 N N . VAL A 1 131 ? 43.326 8.219 5.804 1.00 8.73 129 VAL A N 1
ATOM 997 C CA . VAL A 1 131 ? 44.107 8.126 7.058 1.00 8.38 129 VAL A CA 1
ATOM 998 C C . VAL A 1 131 ? 45.235 7.169 6.792 1.00 8.04 129 VAL A C 1
ATOM 999 O O . VAL A 1 131 ? 44.962 5.988 6.502 1.00 8.68 129 VAL A O 1
ATOM 1003 N N . LEU A 1 132 ? 46.436 7.612 6.927 1.00 8.07 130 LEU A N 1
ATOM 1004 C CA . LEU A 1 132 ? 47.652 6.771 6.812 1.00 8.98 130 LEU A CA 1
ATOM 1005 C C . LEU A 1 132 ? 48.186 6.561 8.198 1.00 9.97 130 LEU A C 1
ATOM 1006 O O . LEU A 1 132 ? 48.591 7.531 8.833 1.00 11.97 130 LEU A O 1
ATOM 1011 N N . GLU A 1 133 ? 48.285 5.332 8.652 1.00 7.81 131 GLU A N 1
ATOM 1012 C CA . GLU A 1 133 ? 48.915 4.973 9.930 1.00 8.38 131 GLU A CA 1
ATOM 1013 C C . GLU A 1 133 ? 50.354 4.512 9.694 1.00 8.41 131 GLU A C 1
ATOM 1014 O O . GLU A 1 133 ? 50.735 4.075 8.563 1.00 10.11 131 GLU A O 1
ATOM 1020 N N . GLY A 1 134 ? 51.179 4.653 10.699 1.00 8.25 132 GLY A N 1
ATOM 1021 C CA . GLY A 1 134 ? 52.605 4.399 10.577 1.00 8.78 132 GLY A CA 1
ATOM 1022 C C . GLY A 1 134 ? 53.369 5.416 9.778 1.00 9.17 132 GLY A C 1
ATOM 1023 O O . GLY A 1 134 ? 54.515 5.150 9.362 1.00 10.47 132 GLY A O 1
ATOM 1024 N N . ALA A 1 135 ? 52.792 6.594 9.573 1.00 9.17 133 ALA A N 1
ATOM 1025 C CA . ALA A 1 135 ? 53.345 7.648 8.712 1.00 9.78 133 ALA A CA 1
ATOM 1026 C C . ALA A 1 135 ? 53.813 8.791 9.608 1.00 9.83 133 ALA A C 1
ATOM 1027 O O . ALA A 1 135 ? 52.982 9.410 10.287 1.00 10.60 133 ALA A O 1
ATOM 1029 N N . SER A 1 136 ? 55.114 9.011 9.668 1.00 9.73 134 SER A N 1
ATOM 1030 C CA . SER A 1 136 ? 55.707 10.033 10.557 1.00 10.94 134 SER A CA 1
ATOM 1031 C C . SER A 1 136 ? 56.103 11.205 9.690 1.00 10.52 134 SER A C 1
ATOM 1032 O O . SER A 1 136 ? 57.024 11.078 8.837 1.00 10.89 134 SER A O 1
ATOM 1035 N N . VAL A 1 137 ? 55.483 12.357 9.886 1.00 8.83 135 VAL A N 1
ATOM 1036 C CA . VAL A 1 137 ? 55.922 13.566 9.178 1.00 8.97 135 VAL A CA 1
ATOM 1037 C C . VAL A 1 137 ? 57.280 14.000 9.701 1.00 10.24 135 VAL A C 1
ATOM 1038 O O . VAL A 1 137 ? 57.452 14.135 10.905 1.00 11.29 135 VAL A O 1
ATOM 1042 N N . LYS A 1 138 ? 58.184 14.261 8.788 1.00 9.81 136 LYS A N 1
ATOM 1043 C CA . LYS A 1 138 ? 59.567 14.645 9.101 1.00 12.23 136 LYS A CA 1
ATOM 1044 C C . LYS A 1 138 ? 59.791 16.144 8.940 1.00 13.88 136 LYS A C 1
ATOM 1045 O O . LYS A 1 138 ? 60.559 16.692 9.755 1.00 17.66 136 LYS A O 1
ATOM 1051 N N . GLU A 1 139 ? 59.335 16.722 7.863 1.00 13.17 137 GLU A N 1
ATOM 1052 C CA . GLU A 1 139 ? 59.585 18.153 7.614 1.00 13.13 137 GLU A CA 1
ATOM 1053 C C . GLU A 1 139 ? 58.536 18.653 6.670 1.00 11.54 137 GLU A C 1
ATOM 1054 O O . GLU A 1 139 ? 57.950 17.941 5.848 1.00 11.60 137 GLU A O 1
ATOM 1060 N N . PRO A 1 140 ? 58.218 19.938 6.774 1.00 9.79 138 PRO A N 1
ATOM 1061 C CA . PRO A 1 140 ? 57.358 20.577 5.813 1.00 10.44 138 PRO A CA 1
ATOM 1062 C C . PRO A 1 140 ? 58.045 20.861 4.488 1.00 11.07 138 PRO A C 1
ATOM 1063 O O . PRO A 1 140 ? 59.285 20.903 4.451 1.00 13.13 138 PRO A O 1
ATOM 1067 N N . LEU A 1 141 ? 57.249 20.981 3.435 1.00 10.12 139 LEU A N 1
ATOM 1068 C CA . LEU A 1 141 ? 57.733 21.409 2.122 1.00 10.70 139 LEU A CA 1
ATOM 1069 C C . LEU A 1 141 ? 57.266 22.820 1.885 1.00 10.62 139 LEU A C 1
ATOM 1070 O O . LEU A 1 141 ? 56.105 23.109 2.159 1.00 10.98 139 LEU A O 1
ATOM 1075 N N . PHE A 1 142 ? 58.116 23.628 1.271 1.00 10.91 140 PHE A N 1
ATOM 1076 C CA . PHE A 1 142 ? 57.796 25.046 1.057 1.00 10.53 140 PHE A CA 1
ATOM 1077 C C . PHE A 1 142 ? 58.003 25.505 -0.381 1.00 12.07 140 PHE A C 1
ATOM 1078 O O . PHE A 1 142 ? 58.841 24.956 -1.119 1.00 15.20 140 PHE A O 1
ATOM 1086 N N . ASP A 1 143 ? 57.206 26.478 -0.753 1.00 11.32 141 ASP A N 1
ATOM 1087 C CA . ASP A 1 143 ? 57.445 27.320 -1.980 1.00 13.41 141 ASP A CA 1
ATOM 1088 C C . ASP A 1 143 ? 57.622 28.744 -1.440 1.00 11.69 141 ASP A C 1
ATOM 1089 O O . ASP A 1 143 ? 56.618 29.371 -1.104 1.00 12.62 141 ASP A O 1
ATOM 1094 N N . GLY A 1 144 ? 58.849 29.177 -1.294 1.00 13.44 142 GLY A N 1
ATOM 1095 C CA . GLY A 1 144 ? 59.102 30.426 -0.555 1.00 13.28 142 GLY A CA 1
ATOM 1096 C C . GLY A 1 144 ? 58.666 30.231 0.873 1.00 12.95 142 GLY A C 1
ATOM 1097 O O . GLY A 1 144 ? 59.035 29.258 1.487 1.00 14.00 142 GLY A O 1
ATOM 1098 N N . ASP A 1 145 ? 57.876 31.160 1.387 1.00 11.81 143 ASP A N 1
ATOM 1099 C CA . ASP A 1 145 ? 57.390 31.022 2.781 1.00 12.85 143 ASP A CA 1
ATOM 1100 C C . ASP A 1 145 ? 56.200 30.093 2.833 1.00 11.34 143 ASP A C 1
ATOM 1101 O O . ASP A 1 145 ? 55.812 29.706 3.940 1.00 12.46 143 ASP A O 1
ATOM 1106 N N . ARG A 1 146 ? 55.491 29.799 1.750 1.00 10.48 144 ARG A N 1
ATOM 1107 C CA . ARG A 1 146 ? 54.219 29.070 1.818 1.00 9.74 144 ARG A CA 1
ATOM 1108 C C . ARG A 1 146 ? 54.500 27.583 2.003 1.00 10.10 144 ARG A C 1
ATOM 1109 O O . ARG A 1 146 ? 55.265 26.962 1.212 1.00 11.67 144 ARG A O 1
ATOM 1117 N N . MET A 1 147 ? 53.887 26.983 3.003 1.00 9.04 145 MET A N 1
ATOM 1118 C CA . MET A 1 147 ? 53.909 25.521 3.139 1.00 8.68 145 MET A CA 1
ATOM 1119 C C . MET A 1 147 ? 53.058 24.975 2.002 1.00 9.04 145 MET A C 1
ATOM 1120 O O . MET A 1 147 ? 51.909 25.422 1.818 1.00 9.85 145 MET A O 1
ATOM 1125 N N . VAL A 1 148 ? 53.565 23.947 1.298 1.00 9.76 146 VAL A N 1
ATOM 1126 C CA . VAL A 1 148 ? 52.852 23.363 0.134 1.00 9.85 146 VAL A CA 1
ATOM 1127 C C . VAL A 1 148 ? 52.722 21.862 0.271 1.00 10.03 146 VAL A C 1
ATOM 1128 O O . VAL A 1 148 ? 52.245 21.214 -0.661 1.00 11.54 146 VAL A O 1
ATOM 1132 N N . GLY A 1 149 ? 53.176 21.284 1.374 1.00 9.97 147 GLY A N 1
ATOM 1133 C CA . GLY A 1 149 ? 53.046 19.837 1.578 1.00 11.40 147 GLY A CA 1
ATOM 1134 C C . GLY A 1 149 ? 53.980 19.416 2.688 1.00 10.22 147 GLY A C 1
ATOM 1135 O O . GLY A 1 149 ? 54.485 20.270 3.474 1.00 10.47 147 GLY A O 1
ATOM 1136 N N . VAL A 1 150 ? 54.210 18.113 2.800 1.00 10.14 148 VAL A N 1
ATOM 1137 C CA . VAL A 1 150 ? 55.077 17.534 3.834 1.00 9.79 148 VAL A CA 1
ATOM 1138 C C . VAL A 1 150 ? 55.863 16.383 3.229 1.00 9.57 148 VAL A C 1
ATOM 1139 O O . VAL A 1 150 ? 55.424 15.818 2.204 1.00 9.99 148 VAL A O 1
ATOM 1143 N N . ARG A 1 151 ? 56.924 16.064 3.925 1.00 9.31 149 ARG A N 1
ATOM 1144 C CA . ARG A 1 151 ? 57.728 14.862 3.682 1.00 10.44 149 ARG A CA 1
ATOM 1145 C C . ARG A 1 151 ? 57.491 13.935 4.841 1.00 9.71 149 ARG A C 1
ATOM 1146 O O . ARG A 1 151 ? 57.679 14.344 6.008 1.00 10.29 149 ARG A O 1
ATOM 1154 N N . TYR A 1 152 ? 57.143 12.657 4.573 1.00 10.63 150 TYR A N 1
ATOM 1155 C CA . TYR A 1 152 ? 56.922 11.712 5.662 1.00 10.55 150 TYR A CA 1
ATOM 1156 C C . TYR A 1 152 ? 57.675 10.402 5.420 1.00 12.04 150 TYR A C 1
ATOM 1157 O O . TYR A 1 152 ? 58.048 10.124 4.296 1.00 12.65 150 TYR A O 1
ATOM 1166 N N . SER A 1 153 ? 57.868 9.664 6.489 1.00 12.47 151 SER A N 1
ATOM 1167 C CA . SER A 1 153 ? 58.545 8.354 6.485 1.00 14.44 151 SER A CA 1
ATOM 1168 C C . SER A 1 153 ? 57.485 7.359 6.921 1.00 13.86 151 SER A C 1
ATOM 1169 O O . SER A 1 153 ? 56.692 7.632 7.767 1.00 14.33 151 SER A O 1
ATOM 1172 N N . VAL A 1 154 ? 57.504 6.175 6.360 1.00 14.16 152 VAL A N 1
ATOM 1173 C CA . VAL A 1 154 ? 56.601 5.063 6.737 1.00 14.30 152 VAL A CA 1
ATOM 1174 C C . VAL A 1 154 ? 57.475 4.079 7.472 1.00 14.86 152 VAL A C 1
ATOM 1175 O O . VAL A 1 154 ? 58.576 3.751 7.004 1.00 16.06 152 VAL A O 1
ATOM 1179 N N . ARG A 1 155 ? 57.015 3.619 8.608 1.00 14.43 153 ARG A N 1
ATOM 1180 C CA . ARG A 1 155 ? 57.821 2.742 9.425 1.00 16.42 153 ARG A CA 1
ATOM 1181 C C . ARG A 1 155 ? 58.331 1.527 8.646 1.00 18.76 153 ARG A C 1
ATOM 1182 O O . ARG A 1 155 ? 57.578 0.865 7.965 1.00 16.96 153 ARG A O 1
ATOM 1190 N N . ASN A 1 156 ? 59.653 1.335 8.733 1.00 18.59 154 ASN A N 1
ATOM 1191 C CA . ASN A 1 156 ? 60.349 0.158 8.144 1.00 20.84 154 ASN A CA 1
ATOM 1192 C C . ASN A 1 156 ? 60.472 0.255 6.630 1.00 24.30 154 ASN A C 1
ATOM 1193 O O . ASN A 1 156 ? 60.832 -0.740 6.009 1.00 24.79 154 ASN A O 1
ATOM 1198 N N . GLU A 1 157 ? 60.154 1.398 6.020 1.00 18.85 155 GLU A N 1
ATOM 1199 C CA . GLU A 1 157 ? 60.313 1.611 4.576 1.00 17.51 155 GLU A CA 1
ATOM 1200 C C . GLU A 1 157 ? 61.426 2.620 4.382 1.00 20.80 155 GLU A C 1
ATOM 1201 O O . GLU A 1 157 ? 61.469 3.659 5.100 1.00 24.09 155 GLU A O 1
ATOM 1207 N N . ALA A 1 158 ? 62.329 2.361 3.461 1.00 21.90 156 ALA A N 1
ATOM 1208 C CA . ALA A 1 158 ? 63.548 3.177 3.342 1.00 25.86 156 ALA A CA 1
ATOM 1209 C C . ALA A 1 158 ? 63.185 4.581 2.845 1.00 26.38 156 ALA A C 1
ATOM 1210 O O . ALA A 1 158 ? 63.722 5.570 3.372 1.00 34.57 156 ALA A O 1
ATOM 1212 N N . GLU A 1 159 ? 62.269 4.666 1.919 1.00 23.70 157 GLU A N 1
ATOM 1213 C CA . GLU A 1 159 ? 62.144 5.895 1.095 1.00 25.10 157 GLU A CA 1
ATOM 1214 C C . GLU A 1 159 ? 61.074 6.777 1.702 1.00 22.14 157 GLU A C 1
ATOM 1215 O O . GLU A 1 159 ? 59.994 6.266 1.974 1.00 24.68 157 GLU A O 1
ATOM 1221 N N . THR A 1 160 ? 61.412 8.025 1.907 1.00 17.32 158 THR A N 1
ATOM 1222 C CA . THR A 1 160 ? 60.407 9.034 2.332 1.00 15.51 158 THR A CA 1
ATOM 1223 C C . THR A 1 160 ? 59.485 9.359 1.165 1.00 16.32 158 THR A C 1
ATOM 1224 O O . THR A 1 160 ? 59.705 8.998 0.002 1.00 17.59 158 THR A O 1
ATOM 1228 N N . VAL A 1 161 ? 58.385 10.010 1.464 1.00 12.56 159 VAL A N 1
ATOM 1229 C CA . VAL A 1 161 ? 57.315 10.353 0.512 1.00 12.02 159 VAL A CA 1
ATOM 1230 C C . VAL A 1 161 ? 57.039 11.853 0.629 1.00 11.95 159 VAL A C 1
ATOM 1231 O O . VAL A 1 161 ? 56.909 12.330 1.763 1.00 11.91 159 VAL A O 1
ATOM 1235 N N . ASP A 1 162 ? 57.002 12.560 -0.465 1.00 11.72 160 ASP A N 1
ATOM 1236 C CA . ASP A 1 162 ? 56.558 13.958 -0.526 1.00 10.95 160 ASP A CA 1
ATOM 1237 C C . ASP A 1 162 ? 55.126 13.986 -0.991 1.00 12.41 160 ASP A C 1
ATOM 1238 O O . ASP A 1 162 ? 54.789 13.340 -2.017 1.00 13.34 160 ASP A O 1
ATOM 1243 N N . VAL A 1 163 ? 54.291 14.771 -0.348 1.00 11.35 161 VAL A N 1
ATOM 1244 C CA . VAL A 1 163 ? 52.887 14.914 -0.685 1.00 11.12 161 VAL A CA 1
ATOM 1245 C C . VAL A 1 163 ? 52.517 16.394 -0.648 1.00 12.77 161 VAL A C 1
ATOM 1246 O O . VAL A 1 163 ? 52.956 17.111 0.22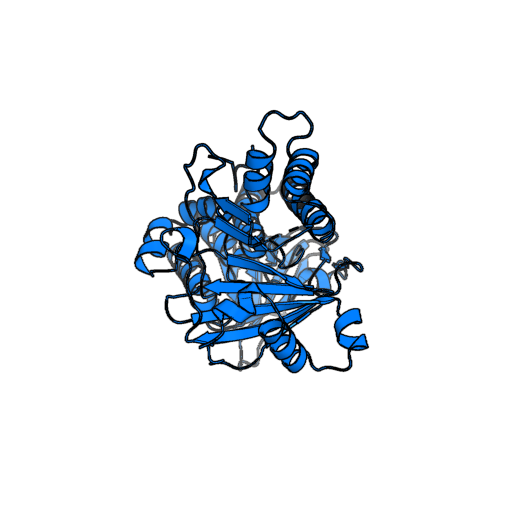5 1.00 11.72 161 VAL A O 1
ATOM 1250 N N . SER A 1 164 ? 51.696 16.812 -1.604 1.00 11.12 162 SER A N 1
ATOM 1251 C C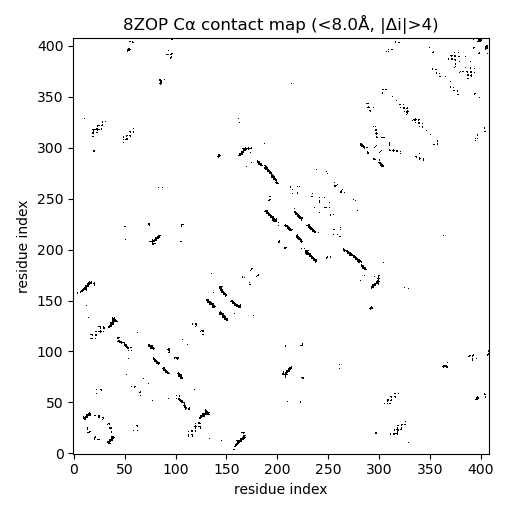A . SER A 1 164 ? 51.240 18.214 -1.727 1.00 10.93 162 SER A CA 1
ATOM 1252 C C . SER A 1 164 ? 49.912 18.396 -1.011 1.00 10.79 162 SER A C 1
ATOM 1253 O O . SER A 1 164 ? 49.011 17.575 -1.063 1.00 11.14 162 SER A O 1
ATOM 1256 N N . GLY A 1 165 ? 49.771 19.559 -0.376 1.00 10.86 163 GLY A N 1
ATOM 1257 C CA . GLY A 1 165 ? 48.512 19.981 0.226 1.00 11.25 163 GLY A CA 1
ATOM 1258 C C . GLY A 1 165 ? 48.372 21.493 0.179 1.00 10.50 163 GLY A C 1
ATOM 1259 O O . GLY A 1 165 ? 49.360 22.191 0.394 1.00 11.54 163 GLY A O 1
ATOM 1260 N N . LYS A 1 166 ? 47.168 21.941 -0.016 1.00 9.72 164 LYS A N 1
ATOM 1261 C CA . LYS A 1 166 ? 46.988 23.414 -0.133 1.00 10.36 164 LYS A CA 1
ATOM 1262 C C . LYS A 1 166 ? 47.123 24.055 1.243 1.00 10.75 164 LYS A C 1
ATOM 1263 O O . LYS A 1 166 ? 47.714 25.127 1.345 1.00 10.65 164 LYS A O 1
ATOM 1269 N N . ILE A 1 167 ? 46.623 23.400 2.300 1.00 9.49 165 ILE A N 1
ATOM 1270 C CA . ILE A 1 167 ? 46.857 23.848 3.696 1.00 9.28 165 ILE A CA 1
ATOM 1271 C C . ILE A 1 167 ? 47.248 22.586 4.467 1.00 9.14 165 ILE A C 1
ATOM 1272 O O . ILE A 1 167 ? 46.544 21.572 4.319 1.00 9.98 165 ILE A O 1
ATOM 1277 N N . THR A 1 168 ? 48.234 22.714 5.299 1.00 8.44 166 THR A N 1
ATOM 1278 C CA . THR A 1 168 ? 48.691 21.663 6.229 1.00 7.90 166 THR A CA 1
ATOM 1279 C C . THR A 1 168 ? 48.373 22.050 7.656 1.00 8.41 166 THR A C 1
ATOM 1280 O O . THR A 1 168 ? 48.690 23.165 8.055 1.00 8.71 166 THR A O 1
ATOM 1284 N N . ILE A 1 169 ? 47.666 21.192 8.358 1.00 7.46 167 ILE A N 1
ATOM 1285 C CA . ILE A 1 169 ? 47.278 21.394 9.747 1.00 7.26 167 ILE A CA 1
ATOM 1286 C C . ILE A 1 169 ? 48.184 20.582 10.641 1.00 7.10 167 ILE A C 1
ATOM 1287 O O . ILE A 1 169 ? 48.166 19.330 10.554 1.00 7.76 167 ILE A O 1
ATOM 1292 N N . ASP A 1 170 ? 48.893 21.209 11.531 1.00 7.25 168 ASP A N 1
ATOM 1293 C CA . ASP A 1 170 ? 49.703 20.526 12.571 1.00 7.25 168 ASP A CA 1
ATOM 1294 C C . ASP A 1 170 ? 48.796 20.224 13.769 1.00 6.85 168 ASP A C 1
ATOM 1295 O O . ASP A 1 170 ? 48.354 21.142 14.481 1.00 7.32 168 ASP A O 1
ATOM 1300 N N . ALA A 1 171 ? 48.507 18.930 13.926 1.00 6.57 169 ALA A N 1
ATOM 1301 C CA . ALA A 1 171 ? 47.730 18.397 15.056 1.00 6.81 169 ALA A CA 1
ATOM 1302 C C . ALA A 1 171 ? 48.574 17.380 15.818 1.00 6.79 169 ALA A C 1
ATOM 1303 O O . ALA A 1 171 ? 48.058 16.332 16.251 1.00 7.22 169 ALA A O 1
ATOM 1305 N N . THR A 1 172 ? 49.851 17.651 15.972 1.00 6.92 170 THR A N 1
ATOM 1306 C CA . THR A 1 172 ? 50.811 16.686 16.568 1.00 6.84 170 THR A CA 1
ATOM 1307 C C . THR A 1 172 ? 50.835 16.707 18.082 1.00 6.90 170 THR A C 1
ATOM 1308 O O . THR A 1 172 ? 51.715 16.045 18.665 1.00 7.77 170 THR A O 1
ATOM 1312 N N . GLY A 1 173 ? 49.934 17.406 18.725 1.00 6.49 171 GLY A N 1
ATOM 1313 C CA . GLY A 1 173 ? 49.903 17.376 20.182 1.00 6.63 171 GLY A CA 1
ATOM 1314 C C . GLY A 1 173 ? 51.190 17.854 20.798 1.00 7.19 171 GLY A C 1
ATOM 1315 O O . GLY A 1 173 ? 51.831 18.815 20.295 1.00 7.72 171 GLY A O 1
ATOM 1316 N N . GLN A 1 174 ? 51.574 17.283 21.937 1.00 7.12 172 GLN A N 1
ATOM 1317 C CA . GLN A 1 174 ? 52.788 17.652 22.654 1.00 7.55 172 GLN A CA 1
ATOM 1318 C C . GLN A 1 174 ? 54.043 17.406 21.852 1.00 8.21 172 GLN A C 1
ATOM 1319 O O . GLN A 1 174 ? 55.125 17.862 22.244 1.00 9.18 172 GLN A O 1
ATOM 1325 N N . GLN A 1 175 ? 54.000 16.728 20.733 1.00 7.53 173 GLN A N 1
ATOM 1326 C CA . GLN A 1 175 ? 55.200 16.647 19.845 1.00 8.49 173 GLN A CA 1
ATOM 1327 C C . GLN A 1 175 ? 55.518 17.985 19.206 1.00 8.32 173 GLN A C 1
ATOM 1328 O O . GLN A 1 175 ? 56.672 18.179 18.835 1.00 10.05 173 GLN A O 1
ATOM 1334 N N . ARG A 1 176 ? 54.545 18.876 19.176 1.00 8.78 174 ARG A N 1
ATOM 1335 C CA . ARG A 1 176 ? 54.817 20.255 18.732 1.00 10.05 174 ARG A CA 1
ATOM 1336 C C . ARG A 1 176 ? 55.620 20.369 17.448 1.00 8.66 174 ARG A C 1
ATOM 1337 O O . ARG A 1 176 ? 56.557 21.080 17.375 1.00 9.54 174 ARG A O 1
ATOM 1345 N N . TRP A 1 177 ? 55.210 19.712 16.403 1.00 7.90 175 TRP A N 1
ATOM 1346 C CA . TRP A 1 177 ? 55.946 19.693 15.132 1.00 8.07 175 TRP A CA 1
ATOM 1347 C C . TRP A 1 177 ? 56.273 21.085 14.603 1.00 8.00 175 TRP A C 1
ATOM 1348 O O . TRP A 1 177 ? 57.446 21.372 14.363 1.00 8.64 175 TRP A O 1
ATOM 1359 N N . LEU A 1 178 ? 55.280 21.929 14.393 1.00 8.43 176 LEU A N 1
ATOM 1360 C CA . LEU A 1 178 ? 55.590 23.246 13.825 1.00 8.11 176 LEU A CA 1
ATOM 1361 C C . LEU A 1 178 ? 56.086 24.218 14.880 1.00 8.18 176 LEU A C 1
ATOM 1362 O O . LEU A 1 178 ? 56.894 25.110 14.536 1.00 8.34 176 LEU A O 1
ATOM 1367 N N . GLY A 1 179 ? 55.724 24.077 16.118 1.00 7.80 177 GLY A N 1
ATOM 1368 C CA . GLY A 1 179 ? 56.320 24.902 17.157 1.00 8.41 177 GLY A CA 1
ATOM 1369 C C . GLY A 1 179 ? 57.811 24.683 17.177 1.00 7.94 177 GLY A C 1
ATOM 1370 O O . GLY A 1 179 ? 58.570 25.667 17.284 1.00 9.76 177 GLY A O 1
ATOM 1371 N N . ARG A 1 180 ? 58.256 23.458 17.048 1.00 8.31 178 ARG A N 1
ATOM 1372 C CA . ARG A 1 180 ? 59.704 23.136 16.986 1.00 8.36 178 ARG A CA 1
ATOM 1373 C C . ARG A 1 180 ? 60.246 23.606 15.665 1.00 9.63 178 ARG A C 1
ATOM 1374 O O . ARG A 1 180 ? 61.363 24.199 15.633 1.00 10.49 178 ARG A O 1
ATOM 1382 N N . HIS A 1 181 ? 59.595 23.346 14.552 1.00 8.87 179 HIS A N 1
ATOM 1383 C CA . HIS A 1 181 ? 60.142 23.735 13.228 1.00 8.96 179 HIS A CA 1
ATOM 1384 C C . HIS A 1 181 ? 60.466 25.218 13.217 1.00 9.00 179 HIS A C 1
ATOM 1385 O O . HIS A 1 181 ? 61.552 25.591 12.687 1.00 11.43 179 HIS A O 1
ATOM 1392 N N . PHE A 1 182 ? 59.545 26.038 13.647 1.00 9.00 180 PHE A N 1
ATOM 1393 C CA . PHE A 1 182 ? 59.641 27.522 13.617 1.00 9.47 180 PHE A CA 1
ATOM 1394 C C . PHE A 1 182 ? 60.275 28.048 14.900 1.00 10.08 180 PHE A C 1
ATOM 1395 O O . PHE A 1 182 ? 60.407 29.280 14.954 1.00 11.98 180 PHE A O 1
ATOM 1403 N N . ASP A 1 183 ? 60.705 27.221 15.824 1.00 9.32 181 ASP A N 1
ATOM 1404 C CA . ASP A 1 183 ? 61.264 27.661 17.130 1.00 9.34 181 ASP A CA 1
ATOM 1405 C C . ASP A 1 183 ? 60.394 28.745 17.708 1.00 10.38 181 ASP A C 1
ATOM 1406 O O . ASP A 1 183 ? 60.851 29.865 18.064 1.00 11.42 181 ASP A O 1
ATOM 1411 N N . MET A 1 184 ? 59.105 28.450 17.926 1.00 9.02 182 MET A N 1
ATOM 1412 C CA . MET A 1 184 ? 58.151 29.497 18.299 1.00 8.39 182 MET A CA 1
ATOM 1413 C C . MET A 1 184 ? 57.331 29.122 19.541 1.00 7.60 182 MET A C 1
ATOM 1414 O O . MET A 1 184 ? 56.253 29.647 19.753 1.00 9.91 182 MET A O 1
ATOM 1419 N N . VAL A 1 185 ? 57.827 28.184 20.334 1.00 8.96 183 VAL A N 1
ATOM 1420 C CA . VAL A 1 185 ? 57.100 27.739 21.539 1.00 9.00 183 VAL A CA 1
ATOM 1421 C C . VAL A 1 185 ? 57.339 28.760 22.678 1.00 9.55 183 VAL A C 1
ATOM 1422 O O . VAL A 1 185 ? 58.518 28.973 23.021 1.00 12.38 183 VAL A O 1
ATOM 1426 N N . GLU A 1 186 ? 56.309 29.343 23.216 1.00 9.29 184 GLU A N 1
ATOM 1427 C CA . GLU A 1 186 ? 56.409 30.282 24.351 1.00 9.09 184 GLU A CA 1
ATOM 1428 C C . GLU A 1 186 ? 56.045 29.509 25.607 1.00 8.97 184 GLU A C 1
ATOM 1429 O O . GLU A 1 186 ? 54.846 29.235 25.824 1.00 10.19 184 GLU A O 1
ATOM 1435 N N . TRP A 1 187 ? 57.020 29.145 26.395 1.00 8.48 185 TRP A N 1
ATOM 1436 C CA . TRP A 1 187 ? 56.763 28.353 27.570 1.00 8.44 185 TRP A CA 1
ATOM 1437 C C . TRP A 1 187 ? 56.165 29.144 28.734 1.00 8.39 185 TRP A C 1
ATOM 1438 O O . TRP A 1 187 ? 56.481 30.246 28.933 1.00 10.46 185 TRP A O 1
ATOM 1449 N N . HIS A 1 188 ? 55.258 28.513 29.455 1.00 8.43 186 HIS A N 1
ATOM 1450 C CA . HIS A 1 188 ? 54.735 29.066 30.699 1.00 8.11 186 HIS A CA 1
ATOM 1451 C C . HIS A 1 188 ? 55.695 28.569 31.802 1.00 9.78 186 HIS A C 1
ATOM 1452 O O . HIS A 1 188 ? 55.553 27.548 32.292 1.00 9.98 186 HIS A O 1
ATOM 1459 N N . GLU A 1 189 ? 56.661 29.393 32.129 1.00 9.76 187 GLU A N 1
ATOM 1460 C CA . GLU A 1 189 ? 57.736 28.973 33.056 1.00 10.10 187 GLU A CA 1
ATOM 1461 C C . GLU A 1 189 ? 57.191 28.876 34.481 1.00 8.97 187 GLU A C 1
ATOM 1462 O O . GLU A 1 189 ? 57.932 28.280 35.272 1.00 12.66 187 GLU A O 1
ATOM 1468 N N . ASP A 1 190 ? 55.984 29.335 34.767 1.00 10.61 188 ASP A N 1
ATOM 1469 C CA . ASP A 1 190 ? 55.341 29.191 36.088 1.00 10.70 188 ASP A CA 1
ATOM 1470 C C . ASP A 1 190 ? 54.595 27.882 36.190 1.00 11.23 188 ASP A C 1
ATOM 1471 O O . ASP A 1 190 ? 54.154 27.528 37.282 1.00 13.44 188 ASP A O 1
ATOM 1476 N N . LEU A 1 191 ? 54.484 27.124 35.107 1.00 9.96 189 LEU A N 1
ATOM 1477 C CA . LEU A 1 191 ? 53.701 25.856 35.062 1.00 9.73 189 LEU A CA 1
ATOM 1478 C C . LEU A 1 191 ? 54.619 24.786 34.560 1.00 9.87 189 LEU A C 1
ATOM 1479 O O . LEU A 1 191 ? 54.387 24.179 33.482 1.00 10.63 189 LEU A O 1
ATOM 1484 N N . ARG A 1 192 ? 55.683 24.508 35.286 1.00 9.29 190 ARG A N 1
ATOM 1485 C CA . ARG A 1 192 ? 56.651 23.436 34.984 1.00 8.52 190 ARG A CA 1
ATOM 1486 C C . ARG A 1 192 ? 56.321 22.326 35.986 1.00 9.19 190 ARG A C 1
ATOM 1487 O O . ARG A 1 192 ? 56.882 22.227 37.093 1.00 9.63 190 ARG A O 1
ATOM 1495 N N . ASN A 1 193 ? 55.423 21.454 35.558 1.00 9.07 191 ASN A N 1
ATOM 1496 C CA . ASN A 1 193 ? 54.862 20.435 36.455 1.00 9.10 191 ASN A CA 1
ATOM 1497 C C . ASN A 1 193 ? 55.205 19.054 35.922 1.00 8.43 191 ASN A C 1
ATOM 1498 O O . ASN A 1 193 ? 55.510 18.894 34.720 1.00 9.47 191 ASN A O 1
ATOM 1503 N N . ILE A 1 194 ? 55.126 18.087 36.815 1.00 8.41 192 ILE A N 1
ATOM 1504 C CA . ILE A 1 194 ? 55.295 16.664 36.506 1.00 8.66 192 ILE A CA 1
ATOM 1505 C C . ILE A 1 194 ? 54.047 15.962 37.012 1.00 8.49 192 ILE A C 1
ATOM 1506 O O . ILE A 1 194 ? 53.568 16.256 38.114 1.00 9.21 192 ILE A O 1
ATOM 1511 N N . ALA A 1 195 ? 53.608 14.975 36.266 1.00 7.71 193 ALA A N 1
ATOM 1512 C CA . ALA A 1 195 ? 52.509 14.084 36.618 1.00 7.30 193 ALA A CA 1
ATOM 1513 C C . ALA A 1 195 ? 53.054 12.673 36.679 1.00 7.49 193 ALA A C 1
ATOM 1514 O O . ALA A 1 195 ? 53.869 12.286 35.861 1.00 8.32 193 ALA A O 1
ATOM 1516 N N . ALA A 1 196 ? 52.538 11.901 37.629 1.00 7.48 194 ALA A N 1
ATOM 1517 C CA . ALA A 1 196 ? 52.812 10.460 37.759 1.00 7.39 194 ALA A CA 1
ATOM 1518 C C . ALA A 1 196 ? 51.458 9.821 37.976 1.00 7.77 194 ALA A C 1
ATOM 1519 O O . ALA A 1 196 ? 50.716 10.285 38.844 1.00 7.78 194 ALA A O 1
ATOM 1521 N N . TRP A 1 197 ? 51.187 8.715 37.284 1.00 6.83 195 TRP A N 1
ATOM 1522 C CA . TRP A 1 197 ? 49.865 8.088 37.406 1.00 7.00 195 TRP A CA 1
ATOM 1523 C C . TRP A 1 197 ? 49.940 6.611 37.145 1.00 6.84 195 TRP A C 1
ATOM 1524 O O . TRP A 1 197 ? 50.876 6.088 36.572 1.00 7.68 195 TRP A O 1
ATOM 1535 N N . SER A 1 198 ? 48.872 5.962 37.599 1.00 6.69 196 SER A N 1
ATOM 1536 C CA . SER A 1 198 ? 48.635 4.541 37.290 1.00 6.79 196 SER A CA 1
ATOM 1537 C C . SER A 1 198 ? 47.156 4.261 37.298 1.00 7.43 196 SER A C 1
ATOM 1538 O O . SER A 1 198 ? 46.314 5.173 37.416 1.00 7.42 196 SER A O 1
ATOM 1541 N N . TYR A 1 199 ? 46.832 2.987 37.159 1.00 6.76 197 TYR A N 1
ATOM 1542 C CA . TYR A 1 199 ? 45.457 2.471 37.115 1.00 6.90 197 TYR A CA 1
ATOM 1543 C C . TYR A 1 199 ? 45.272 1.505 38.271 1.00 7.41 197 TYR A C 1
ATOM 1544 O O . TYR A 1 199 ? 46.202 0.733 38.557 1.00 7.64 197 TYR A O 1
ATOM 1553 N N . TYR A 1 200 ? 44.077 1.531 38.823 1.00 7.79 198 TYR A N 1
ATOM 1554 C CA . TYR A 1 200 ? 43.760 0.846 40.102 1.00 7.53 198 TYR A CA 1
ATOM 1555 C C . TYR A 1 200 ? 42.459 0.146 39.977 1.00 8.65 198 TYR A C 1
ATOM 1556 O O . TYR A 1 200 ? 41.490 0.679 39.446 1.00 8.99 198 TYR A O 1
ATOM 1565 N N . GLN A 1 201 ? 42.433 -1.083 40.525 1.00 9.68 199 GLN A N 1
ATOM 1566 C CA . GLN A 1 201 ? 41.186 -1.867 40.659 1.00 10.13 199 GLN A CA 1
ATOM 1567 C C . GLN A 1 201 ? 40.712 -1.785 42.099 1.00 9.56 199 GLN A C 1
ATOM 1568 O O . GLN A 1 201 ? 41.511 -1.687 43.008 1.00 12.19 199 GLN A O 1
ATOM 1574 N N . GLY A 1 202 ? 39.392 -1.771 42.279 1.00 10.10 200 GLY A N 1
ATOM 1575 C CA . GLY A 1 202 ? 38.878 -1.849 43.642 1.00 10.68 200 GLY A CA 1
ATOM 1576 C C . GLY A 1 202 ? 38.636 -0.505 44.288 1.00 11.27 200 GLY A C 1
ATOM 1577 O O . GLY A 1 202 ? 38.256 -0.491 45.473 1.00 12.22 200 GLY A O 1
ATOM 1578 N N . GLY A 1 203 ? 38.856 0.630 43.593 1.00 10.41 201 GLY A N 1
ATOM 1579 C CA . GLY A 1 203 ? 38.502 1.921 44.159 1.00 9.72 201 GLY A CA 1
ATOM 1580 C C . GLY A 1 203 ? 37.007 2.028 44.396 1.00 10.31 201 GLY A C 1
ATOM 1581 O O . GLY A 1 203 ? 36.214 1.514 43.599 1.00 10.31 201 GLY A O 1
ATOM 1582 N N . LEU A 1 204 ? 36.650 2.801 45.418 1.00 10.19 202 LEU A N 1
ATOM 1583 C CA . LEU A 1 204 ? 35.219 3.037 45.685 1.00 10.86 202 LEU A CA 1
ATOM 1584 C C . LEU A 1 204 ? 34.593 3.976 44.669 1.00 11.53 202 LEU A C 1
ATOM 1585 O O . LEU A 1 204 ? 35.322 4.740 43.929 1.00 11.28 202 LEU A O 1
ATOM 1590 N N . ARG A 1 205 ? 33.272 4.028 44.679 1.00 14.19 203 ARG A N 1
ATOM 1591 C CA . ARG A 1 205 ? 32.515 4.909 43.777 1.00 14.83 203 ARG A CA 1
ATOM 1592 C C . ARG A 1 205 ? 31.519 5.711 44.590 1.00 16.99 203 ARG A C 1
ATOM 1593 O O . ARG A 1 205 ? 30.864 5.114 45.486 1.00 17.62 203 ARG A O 1
ATOM 1601 N N . TYR A 1 206 ? 31.309 6.944 44.215 1.00 16.70 204 TYR A N 1
ATOM 1602 C CA . TYR A 1 206 ? 30.222 7.764 44.790 1.00 16.93 204 TYR A CA 1
ATOM 1603 C C . TYR A 1 206 ? 28.908 7.160 44.323 1.00 15.79 204 TYR A C 1
ATOM 1604 O O . TYR A 1 206 ? 28.791 6.424 43.341 1.00 15.67 204 TYR A O 1
ATOM 1613 N N . GLU A 1 207 ? 27.839 7.632 44.996 1.00 20.77 205 GLU A N 1
ATOM 1614 C CA . GLU A 1 207 ? 26.474 7.067 44.793 1.00 24.48 205 GLU A CA 1
ATOM 1615 C C . GLU A 1 207 ? 25.745 7.814 43.686 1.00 19.57 205 GLU A C 1
ATOM 1616 O O . GLU A 1 207 ? 26.030 9.012 43.429 1.00 20.98 205 GLU A O 1
ATOM 1622 N N . GLY A 1 208 ? 24.883 7.141 42.969 1.00 20.18 206 GLY A N 1
ATOM 1623 C CA . GLY A 1 208 ? 23.962 7.797 42.016 1.00 21.59 206 GLY A CA 1
ATOM 1624 C C . GLY A 1 208 ? 24.697 8.428 40.852 1.00 19.53 206 GLY A C 1
ATOM 1625 O O . GLY A 1 208 ? 25.680 7.843 40.415 1.00 17.91 206 GLY A O 1
ATOM 1626 N N . GLU A 1 209 ? 24.248 9.595 40.383 1.00 17.46 207 GLU A N 1
ATOM 1627 C CA . GLU A 1 209 ? 24.829 10.303 39.234 1.00 18.22 207 GLU A CA 1
ATOM 1628 C C . GLU A 1 209 ? 26.276 10.616 39.544 1.00 17.51 207 GLU A C 1
ATOM 1629 O O . GLU A 1 209 ? 27.036 10.736 38.599 1.00 22.23 207 GLU A O 1
ATOM 1635 N N . THR A 1 210 ? 26.664 10.810 40.805 1.00 14.80 208 THR A N 1
ATOM 1636 C CA . THR A 1 210 ? 28.044 11.246 41.150 1.00 14.61 208 THR A CA 1
ATOM 1637 C C . THR A 1 210 ? 29.056 10.105 40.978 1.00 13.89 208 THR A C 1
ATOM 1638 O O . THR A 1 210 ? 30.251 10.373 41.016 1.00 12.78 208 THR A O 1
ATOM 1642 N N . GLU A 1 211 ? 28.648 8.889 40.717 1.00 12.57 209 GLU A N 1
ATOM 1643 C CA . GLU A 1 211 ? 29.529 7.755 40.454 1.00 12.07 209 GLU A CA 1
ATOM 1644 C C . GLU A 1 211 ? 30.602 8.130 39.413 1.00 12.01 209 GLU A C 1
ATOM 1645 O O . GLU A 1 211 ? 31.754 7.711 39.593 1.00 10.82 209 GLU A O 1
ATOM 1651 N N . GLY A 1 212 ? 30.218 8.828 38.360 1.00 11.19 210 GLY A N 1
ATOM 1652 C CA . GLY A 1 212 ? 31.120 9.147 37.250 1.00 10.92 210 GLY A CA 1
ATOM 1653 C C . GLY A 1 212 ? 31.941 10.385 37.505 1.00 10.98 210 GLY A C 1
ATOM 1654 O O . GLY A 1 212 ? 32.610 10.785 36.566 1.00 11.09 210 GLY A O 1
ATOM 1655 N N . ASN A 1 213 ? 31.891 11.021 38.643 1.00 9.94 211 ASN A N 1
ATOM 1656 C CA . ASN A 1 213 ? 32.587 12.298 38.839 1.00 10.81 211 ASN A CA 1
ATOM 1657 C C . ASN A 1 213 ? 34.094 12.075 38.784 1.00 9.41 211 ASN A C 1
ATOM 1658 O O . ASN A 1 213 ? 34.628 11.079 39.297 1.00 10.89 211 ASN A O 1
ATOM 1663 N N . ILE A 1 214 ? 34.827 13.049 38.226 1.00 9.40 212 ILE A N 1
ATOM 1664 C CA . ILE A 1 214 ? 36.241 13.212 38.557 1.00 9.06 212 ILE A CA 1
ATOM 1665 C C . ILE A 1 214 ? 36.295 13.730 40.001 1.00 9.58 212 ILE A C 1
ATOM 1666 O O . ILE A 1 214 ? 35.455 14.627 40.343 1.00 10.42 212 ILE A O 1
ATOM 1671 N N . LEU A 1 215 ? 37.258 13.292 40.778 1.00 9.26 213 LEU A N 1
ATOM 1672 C CA . LEU A 1 215 ? 37.647 13.921 42.024 1.00 9.44 213 LEU A CA 1
ATOM 1673 C C . LEU A 1 215 ? 39.033 14.497 41.855 1.00 9.96 213 LEU A C 1
ATOM 1674 O O . LEU A 1 215 ? 39.946 13.833 41.379 1.00 9.59 213 LEU A O 1
ATOM 1679 N N . THR A 1 216 ? 39.157 15.755 42.219 1.00 9.44 214 THR A N 1
ATOM 1680 C CA . THR A 1 216 ? 40.425 16.454 42.228 1.00 9.59 214 THR A CA 1
ATOM 1681 C C . THR A 1 216 ? 40.678 16.830 43.704 1.00 10.64 214 THR A C 1
ATOM 1682 O O . THR A 1 216 ? 39.869 17.442 44.289 1.00 10.95 214 THR A O 1
ATOM 1686 N N . GLU A 1 217 ? 41.810 16.415 44.242 1.00 9.15 215 GLU A N 1
ATOM 1687 C CA . GLU A 1 217 ? 42.091 16.631 45.660 1.00 9.66 215 GLU A CA 1
ATOM 1688 C C . GLU A 1 217 ? 43.383 17.372 45.902 1.00 10.02 215 GLU A C 1
ATOM 1689 O O . GLU A 1 217 ? 44.424 16.945 45.533 1.00 9.99 215 GLU A O 1
ATOM 1695 N N . ASN A 1 218 ? 43.316 18.509 46.538 1.00 10.96 216 ASN A N 1
ATOM 1696 C CA . ASN A 1 218 ? 44.513 19.244 46.836 1.00 11.66 216 ASN A CA 1
ATOM 1697 C C . ASN A 1 218 ? 45.412 18.579 47.860 1.00 11.67 216 ASN A C 1
ATOM 1698 O O . ASN A 1 218 ? 44.921 17.979 48.724 1.00 12.16 216 ASN A O 1
ATOM 1703 N N . ARG A 1 219 ? 46.730 18.694 47.665 1.00 10.78 217 ARG A N 1
ATOM 1704 C CA . ARG A 1 219 ? 47.763 18.180 48.587 1.00 12.58 217 ARG A CA 1
ATOM 1705 C C . ARG A 1 219 ? 48.678 19.370 48.938 1.00 11.93 217 ARG A C 1
ATOM 1706 O O . ARG A 1 219 ? 48.568 20.430 48.315 1.00 13.42 217 ARG A O 1
ATOM 1714 N N . PRO A 1 220 ? 49.572 19.177 49.931 1.00 13.63 218 PRO A N 1
ATOM 1715 C CA . PRO A 1 220 ? 50.395 20.319 50.377 1.00 14.64 218 PRO A CA 1
ATOM 1716 C C . PRO A 1 220 ? 51.126 21.010 49.235 1.00 15.23 218 PRO A C 1
ATOM 1717 O O . PRO A 1 220 ? 51.203 22.235 49.226 1.00 17.04 218 PRO A O 1
ATOM 1721 N N . HIS A 1 221 ? 51.667 20.246 48.263 1.00 13.47 219 HIS A N 1
ATOM 1722 C CA . HIS A 1 221 ? 52.498 20.842 47.208 1.00 14.40 219 HIS A CA 1
ATOM 1723 C C . HIS A 1 221 ? 52.109 20.235 45.870 1.00 12.88 219 HIS A C 1
ATOM 1724 O O . HIS A 1 221 ? 52.936 20.225 44.967 1.00 13.63 219 HIS A O 1
ATOM 1731 N N . GLY A 1 222 ? 50.869 19.830 45.748 1.00 11.30 220 GLY A N 1
ATOM 1732 C CA . GLY A 1 222 ? 50.429 19.268 44.452 1.00 10.87 220 GLY A CA 1
ATOM 1733 C C . GLY A 1 222 ? 48.967 18.930 44.514 1.00 11.55 220 GLY A C 1
ATOM 1734 O O . GLY A 1 222 ? 48.202 19.458 45.331 1.00 12.06 220 GLY A O 1
ATOM 1735 N N . TRP A 1 223 ? 48.514 18.028 43.665 1.00 9.27 221 TRP A N 1
ATOM 1736 C CA . TRP A 1 223 ? 4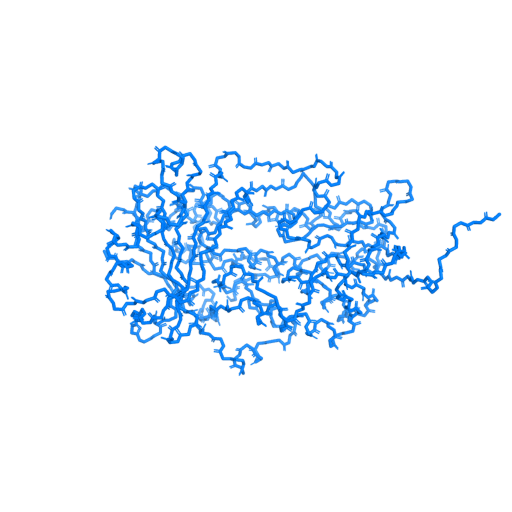7.117 17.593 43.724 1.00 8.59 221 TRP A CA 1
ATOM 1737 C C . TRP A 1 223 ? 46.992 16.217 43.076 1.00 8.95 221 TRP A C 1
ATOM 1738 O O . TRP A 1 223 ? 47.839 15.805 42.277 1.00 9.37 221 TRP A O 1
ATOM 1749 N N . LEU A 1 224 ? 45.932 15.527 43.457 1.00 8.48 222 LEU A N 1
ATOM 1750 C CA . LEU A 1 224 ? 45.581 14.195 42.913 1.00 8.42 222 LEU A CA 1
ATOM 1751 C C . LEU A 1 224 ? 44.340 14.283 42.042 1.00 7.65 222 LEU A C 1
ATOM 1752 O O . LEU A 1 224 ? 43.398 15.065 42.327 1.00 8.79 222 LEU A O 1
ATOM 1757 N N . TRP A 1 225 ? 44.311 13.460 40.982 1.00 8.00 223 TRP A N 1
ATOM 1758 C CA . TRP A 1 225 ? 43.065 13.165 40.263 1.00 7.86 223 TRP A CA 1
ATOM 1759 C C . TRP A 1 225 ? 42.668 11.725 40.551 1.00 7.63 223 TRP A C 1
ATOM 1760 O O . TRP A 1 225 ? 43.513 10.858 40.789 1.00 8.21 223 TRP A O 1
ATOM 1771 N N . TYR A 1 226 ? 41.374 11.492 40.448 1.00 8.34 224 TYR A N 1
ATOM 1772 C CA . TYR A 1 226 ? 40.737 10.182 40.623 1.00 7.81 224 TYR A CA 1
ATOM 1773 C C . TYR A 1 226 ? 39.602 10.133 39.628 1.00 7.59 224 TYR A C 1
ATOM 1774 O O . TYR A 1 226 ? 38.590 10.856 39.748 1.00 9.11 224 TYR A O 1
ATOM 1783 N N . ILE A 1 227 ? 39.822 9.387 38.534 1.00 8.13 225 ILE A N 1
ATOM 1784 C CA . ILE A 1 227 ? 38.950 9.330 37.358 1.00 8.19 225 ILE A CA 1
ATOM 1785 C C . ILE A 1 227 ? 38.374 7.937 37.202 1.00 8.87 225 ILE A C 1
ATOM 1786 O O . ILE A 1 227 ? 39.122 6.979 36.917 1.00 9.06 225 ILE A O 1
ATOM 1791 N N . PRO A 1 228 ? 37.052 7.755 37.388 1.00 8.86 226 PRO A N 1
ATOM 1792 C CA . PRO A 1 228 ? 36.458 6.427 37.227 1.00 8.84 226 PRO A CA 1
ATOM 1793 C C . PRO A 1 228 ? 36.246 6.109 35.760 1.00 9.66 226 PRO A C 1
ATOM 1794 O O . PRO A 1 228 ? 35.342 6.679 35.111 1.00 11.81 226 PRO A O 1
ATOM 1798 N N . LEU A 1 229 ? 37.035 5.256 35.175 1.00 9.85 227 LEU A N 1
ATOM 1799 C CA . LEU A 1 229 ? 36.871 4.854 33.760 1.00 9.87 227 LEU A CA 1
ATOM 1800 C C . LEU A 1 229 ? 35.752 3.814 33.616 1.00 10.26 227 LEU A C 1
ATOM 1801 O O . LEU A 1 229 ? 35.158 3.707 32.553 1.00 11.48 227 LEU A O 1
ATOM 1806 N N . SER A 1 230 ? 35.587 3.022 34.623 1.00 10.20 228 SER A N 1
ATOM 1807 C CA . SER A 1 230 ? 34.591 1.939 34.667 1.00 10.42 228 SER A CA 1
ATOM 1808 C C . SER A 1 230 ? 34.290 1.617 36.111 1.00 10.65 228 SER A C 1
ATOM 1809 O O . SER A 1 230 ? 34.902 2.203 37.019 1.00 11.87 228 SER A O 1
ATOM 1812 N N . LYS A 1 231 ? 33.401 0.668 36.353 1.00 12.42 229 LYS A N 1
ATOM 1813 C CA . LYS A 1 231 ? 33.155 0.263 37.745 1.00 12.97 229 LYS A CA 1
ATOM 1814 C C . LYS A 1 231 ? 34.424 -0.310 38.364 1.00 11.91 229 LYS A C 1
ATOM 1815 O O . LYS A 1 231 ? 34.527 -0.245 39.551 1.00 13.55 229 LYS A O 1
ATOM 1821 N N . ASP A 1 232 ? 35.344 -0.879 37.583 1.00 11.99 230 ASP A N 1
ATOM 1822 C CA . ASP A 1 232 ? 36.488 -1.635 38.116 1.00 12.48 230 ASP A CA 1
ATOM 1823 C C . ASP A 1 232 ? 37.804 -0.864 38.025 1.00 12.25 230 ASP A C 1
ATOM 1824 O O . ASP A 1 232 ? 38.671 -1.184 38.813 1.00 13.14 230 ASP A O 1
ATOM 1829 N N . ILE A 1 233 ? 37.927 0.136 37.152 1.00 10.52 231 ILE A N 1
ATOM 1830 C CA . ILE A 1 233 ? 39.235 0.813 36.936 1.00 9.29 231 ILE A CA 1
ATOM 1831 C C . ILE A 1 233 ? 39.109 2.305 37.233 1.00 9.24 231 ILE A C 1
ATOM 1832 O O . ILE A 1 233 ? 38.220 2.974 36.701 1.00 8.72 231 ILE A O 1
ATOM 1837 N N . THR A 1 234 ? 40.072 2.759 37.999 1.00 8.40 232 THR A N 1
ATOM 1838 C CA . THR A 1 234 ? 40.270 4.176 38.302 1.00 7.30 232 THR A CA 1
ATOM 1839 C C . THR A 1 234 ? 41.653 4.613 37.840 1.00 7.90 232 THR A C 1
ATOM 1840 O O . THR A 1 234 ? 42.647 3.942 38.140 1.00 8.83 232 THR A O 1
ATOM 1844 N N . SER A 1 235 ? 41.723 5.729 37.138 1.00 7.82 233 SER A N 1
ATOM 1845 C CA . SER A 1 235 ? 42.958 6.429 36.808 1.00 6.80 233 SER A CA 1
ATOM 1846 C C . SER A 1 235 ? 43.278 7.319 37.982 1.00 6.90 233 SER A C 1
ATOM 1847 O O . SER A 1 235 ? 42.405 8.121 38.307 1.00 7.95 233 SER A O 1
ATOM 1850 N N . ILE A 1 236 ? 44.449 7.215 38.550 1.00 6.76 234 ILE A N 1
ATOM 1851 C CA . ILE A 1 236 ? 44.831 8.073 39.690 1.00 7.43 234 ILE A CA 1
ATOM 1852 C C . ILE A 1 236 ? 46.206 8.645 39.404 1.00 7.70 234 ILE A C 1
ATOM 1853 O O . ILE A 1 236 ? 47.151 7.892 39.138 1.00 7.48 234 ILE A O 1
ATOM 1858 N N . GLY A 1 237 ? 46.323 9.964 39.473 1.00 7.23 235 GLY A N 1
ATOM 1859 C CA . GLY A 1 237 ? 47.597 10.662 39.229 1.00 7.55 235 GLY A CA 1
ATOM 1860 C C . GLY A 1 237 ? 47.862 11.760 40.249 1.00 8.40 235 GLY A C 1
ATOM 1861 O O . GLY A 1 237 ? 46.912 12.257 40.886 1.00 9.05 235 GLY A O 1
ATOM 1862 N N . TYR A 1 238 ? 49.125 12.087 40.361 1.00 7.32 236 TYR A N 1
ATOM 1863 C CA . TYR A 1 238 ? 49.588 13.196 41.232 1.00 7.87 236 TYR A CA 1
ATOM 1864 C C . TYR A 1 238 ? 50.363 14.166 40.356 1.00 7.76 236 TYR A C 1
ATOM 1865 O O . TYR A 1 238 ? 51.235 13.734 39.587 1.00 8.24 236 TYR A O 1
ATOM 1874 N N . VAL A 1 239 ? 50.040 15.448 40.509 1.00 7.98 237 VAL A N 1
ATOM 1875 C CA . VAL A 1 239 ? 50.674 16.533 39.745 1.00 8.17 237 VAL A CA 1
ATOM 1876 C C . VAL A 1 239 ? 51.313 17.503 40.724 1.00 8.45 237 VAL A C 1
ATOM 1877 O O . VAL A 1 239 ? 50.694 17.862 41.732 1.00 9.84 237 VAL A O 1
ATOM 1881 N N . THR A 1 240 ? 52.540 17.899 40.461 1.00 8.12 238 THR A N 1
ATOM 1882 C CA . THR A 1 240 ? 53.291 18.763 41.375 1.00 9.21 238 THR A CA 1
ATOM 1883 C C . THR A 1 240 ? 54.292 19.531 40.551 1.00 9.87 238 THR A C 1
ATOM 1884 O O . THR A 1 240 ? 54.706 19.073 39.490 1.00 8.76 238 THR A O 1
ATOM 1888 N N . PRO A 1 241 ? 54.712 20.731 40.960 1.00 8.45 239 PRO A N 1
ATOM 1889 C CA . PRO A 1 241 ? 55.828 21.350 40.280 1.00 8.56 239 PRO A CA 1
ATOM 1890 C C . PRO A 1 241 ? 57.054 20.443 40.279 1.00 8.56 239 PRO A C 1
ATOM 1891 O O . PRO A 1 241 ? 57.370 19.771 41.286 1.00 9.48 239 PRO A O 1
ATOM 1895 N N . SER A 1 242 ? 57.800 20.395 39.159 1.00 8.54 240 SER A N 1
ATOM 1896 C CA . SER A 1 242 ? 59.027 19.613 39.100 1.00 9.29 240 SER A CA 1
ATOM 1897 C C . SER A 1 242 ? 59.985 20.024 40.220 1.00 10.06 240 SER A C 1
ATOM 1898 O O . SER A 1 242 ? 60.701 19.153 40.731 1.00 10.39 240 SER A O 1
ATOM 1901 N N . SER A 1 243 ? 60.009 21.287 40.604 1.00 9.46 241 SER A N 1
ATOM 1902 C CA . SER A 1 243 ? 60.891 21.726 41.726 1.00 10.55 241 SER A CA 1
ATOM 1903 C C . SER A 1 243 ? 60.509 21.057 43.023 1.00 10.77 241 SER A C 1
ATOM 1904 O O . SER A 1 243 ? 61.395 20.718 43.797 1.00 11.31 241 SER A O 1
ATOM 1907 N N . ARG A 1 244 ? 59.222 20.852 43.293 1.00 10.43 242 ARG A N 1
ATOM 1908 C CA . ARG A 1 244 ? 58.798 20.207 44.568 1.00 10.89 242 ARG A CA 1
ATOM 1909 C C . ARG A 1 244 ? 59.171 18.747 44.545 1.00 11.00 242 ARG A C 1
ATOM 1910 O O . ARG A 1 244 ? 59.647 18.194 45.558 1.00 12.45 242 ARG A O 1
ATOM 1918 N N . LEU A 1 245 ? 58.948 18.042 43.449 1.00 10.09 243 LEU A N 1
ATOM 1919 C CA . LEU A 1 245 ? 59.392 16.660 43.412 1.00 10.15 243 LEU A CA 1
ATOM 1920 C C . LEU A 1 245 ? 60.895 16.570 43.606 1.00 10.38 243 LEU A C 1
ATOM 1921 O O . LEU A 1 245 ? 61.379 15.723 44.341 1.00 11.84 243 LEU A O 1
ATOM 1926 N N . ALA A 1 246 ? 61.656 17.426 42.914 1.00 10.28 244 ALA A N 1
ATOM 1927 C CA . ALA A 1 246 ? 63.135 17.358 42.984 1.00 12.13 244 ALA A CA 1
ATOM 1928 C C . ALA A 1 246 ? 63.592 17.559 44.423 1.00 12.24 244 ALA A C 1
ATOM 1929 O O . ALA A 1 246 ? 64.519 16.827 44.865 1.00 14.68 244 ALA A O 1
ATOM 1931 N N . GLU A 1 247 ? 63.024 18.527 45.091 1.00 12.18 245 GLU A N 1
ATOM 1932 C CA . GLU A 1 247 ? 63.367 18.878 46.498 1.00 13.91 245 GLU A CA 1
ATOM 1933 C C . GLU A 1 247 ? 63.137 17.670 47.367 1.00 16.60 245 GLU A C 1
ATOM 1934 O O . GLU A 1 247 ? 64.003 17.418 48.274 1.00 18.51 245 GLU A O 1
ATOM 1940 N N . SER A 1 248 ? 62.103 16.877 47.095 1.00 14.39 246 SER A N 1
ATOM 1941 C CA . SER A 1 248 ? 61.730 15.732 47.963 1.00 14.69 246 SER A CA 1
ATOM 1942 C C . SER A 1 248 ? 62.804 14.638 47.897 1.00 14.70 246 SER A C 1
ATOM 1943 O O . SER A 1 248 ? 62.863 13.819 48.873 1.00 18.75 246 SER A O 1
ATOM 1946 N N . GLY A 1 249 ? 63.550 14.502 46.803 1.00 14.31 247 GLY A N 1
ATOM 1947 C CA . GLY A 1 249 ? 64.471 13.399 46.518 1.00 16.22 247 GLY A CA 1
ATOM 1948 C C . GLY A 1 249 ? 63.738 12.112 46.150 1.00 17.51 247 GLY A C 1
ATOM 1949 O O . GLY A 1 249 ? 64.460 11.176 45.881 1.00 20.65 247 GLY A O 1
ATOM 1950 N N . LEU A 1 250 ? 62.392 12.076 46.149 1.00 14.69 248 LEU A N 1
ATOM 1951 C CA . LEU A 1 250 ? 61.635 10.847 45.803 1.00 14.11 248 LEU A CA 1
ATOM 1952 C C . LEU A 1 250 ? 61.512 10.726 44.289 1.00 13.31 248 LEU A C 1
ATOM 1953 O O . LEU A 1 250 ? 61.539 11.741 43.542 1.00 14.87 248 LEU A O 1
ATOM 1958 N N . THR A 1 251 ? 61.404 9.481 43.851 1.00 12.76 249 THR A N 1
ATOM 1959 C CA . THR A 1 251 ? 61.000 9.217 42.457 1.00 12.60 249 THR A CA 1
ATOM 1960 C C . THR A 1 251 ? 59.549 9.638 42.268 1.00 11.75 249 THR A C 1
ATOM 1961 O O . THR A 1 251 ? 58.749 9.736 43.184 1.00 12.51 249 THR A O 1
ATOM 1965 N N . PRO A 1 252 ? 59.163 9.883 41.037 1.00 10.80 250 PRO A N 1
ATOM 1966 C CA . PRO A 1 252 ? 57.768 10.258 40.826 1.00 11.21 250 PRO A CA 1
ATOM 1967 C C . PRO A 1 252 ? 56.788 9.155 41.285 1.00 11.14 250 PRO A C 1
ATOM 1968 O O . PRO A 1 252 ? 55.756 9.462 41.751 1.00 10.05 250 PRO A O 1
ATOM 1972 N N . GLU A 1 253 ? 57.176 7.906 41.086 1.00 11.75 251 GLU A N 1
ATOM 1973 C CA . GLU A 1 253 ? 56.378 6.762 41.460 1.00 12.20 251 GLU A CA 1
ATOM 1974 C C . GLU A 1 253 ? 56.261 6.656 42.960 1.00 11.61 251 GLU A C 1
ATOM 1975 O O . GLU A 1 253 ? 55.209 6.386 43.441 1.00 11.73 251 GLU A O 1
ATOM 1981 N N . ALA A 1 254 ? 57.346 6.828 43.698 1.00 10.90 252 ALA A N 1
ATOM 1982 C CA . ALA A 1 254 ? 57.280 6.792 45.167 1.00 11.15 252 ALA A CA 1
ATOM 1983 C C . ALA A 1 254 ? 56.405 7.943 45.652 1.00 10.42 252 ALA A C 1
ATOM 1984 O O . ALA A 1 254 ? 55.693 7.819 46.669 1.00 10.86 252 ALA A O 1
ATOM 1986 N N . MET A 1 255 ? 56.507 9.102 45.040 1.00 10.19 253 MET A N 1
ATOM 1987 C CA . MET A 1 255 ? 55.724 10.243 45.455 1.00 9.89 253 MET A CA 1
ATOM 1988 C C . MET A 1 255 ? 54.244 9.964 45.250 1.00 10.06 253 MET A C 1
ATOM 1989 O O . MET A 1 255 ? 53.397 10.317 46.060 1.00 10.64 253 MET A O 1
ATOM 1994 N N . LEU A 1 256 ? 53.846 9.405 44.075 1.00 8.92 254 LEU A N 1
ATOM 1995 C CA . LEU A 1 256 ? 52.446 9.037 43.847 1.00 9.13 254 LEU A CA 1
ATOM 1996 C C . LEU A 1 256 ? 51.976 8.104 44.981 1.00 9.52 254 LEU A C 1
ATOM 1997 O O . LEU A 1 256 ? 50.892 8.341 45.509 1.00 9.62 254 LEU A O 1
ATOM 2002 N N . ASP A 1 257 ? 52.722 7.075 45.269 1.00 9.90 255 ASP A N 1
ATOM 2003 C CA . ASP A 1 257 ? 52.302 6.146 46.290 1.00 10.33 255 ASP A CA 1
ATOM 2004 C C . ASP A 1 257 ? 52.105 6.879 47.635 1.00 10.56 255 ASP A C 1
ATOM 2005 O O . ASP A 1 257 ? 51.182 6.642 48.318 1.00 11.53 255 ASP A O 1
ATOM 2010 N N . LYS A 1 258 ? 53.039 7.742 47.971 1.00 10.12 256 LYS A N 1
ATOM 2011 C CA . LYS A 1 258 ? 52.973 8.500 49.269 1.00 10.76 256 LYS A CA 1
ATOM 2012 C C . LYS A 1 258 ? 51.724 9.381 49.284 1.00 12.01 256 LYS A C 1
ATOM 2013 O O . LYS A 1 258 ? 50.951 9.369 50.269 1.00 11.93 256 LYS A O 1
ATOM 2019 N N . GLN A 1 259 ? 51.440 10.069 48.197 1.00 10.14 257 GLN A N 1
ATOM 2020 C CA . GLN A 1 259 ? 50.323 11.016 48.191 1.00 10.56 257 GLN A CA 1
ATOM 2021 C C . GLN A 1 259 ? 48.989 10.296 48.234 1.00 10.13 257 GLN A C 1
ATOM 2022 O O . GLN A 1 259 ? 48.053 10.776 48.882 1.00 11.02 257 GLN A O 1
ATOM 2028 N N . ILE A 1 260 ? 48.859 9.179 47.501 1.00 9.88 258 ILE A N 1
ATOM 2029 C CA . ILE A 1 260 ? 47.605 8.396 47.605 1.00 10.46 258 ILE A CA 1
ATOM 2030 C C . ILE A 1 260 ? 47.444 8.018 49.100 1.00 11.90 258 ILE A C 1
ATOM 2031 O O . ILE A 1 260 ? 46.304 8.193 49.630 1.00 13.31 258 ILE A O 1
ATOM 2036 N N . ALA A 1 261 ? 48.466 7.445 49.701 1.00 11.75 259 ALA A N 1
ATOM 2037 C CA . ALA A 1 261 ? 48.313 6.936 51.086 1.00 13.90 259 ALA A CA 1
ATOM 2038 C C . ALA A 1 261 ? 47.976 8.054 52.031 1.00 15.59 259 ALA A C 1
ATOM 2039 O O . ALA A 1 261 ? 47.187 7.818 52.982 1.00 16.70 259 ALA A O 1
ATOM 2041 N N . GLU A 1 262 ? 48.554 9.202 51.878 1.00 12.48 260 GLU A N 1
ATOM 2042 C CA . GLU A 1 262 ? 48.438 10.267 52.875 1.00 12.89 260 GLU A CA 1
ATOM 2043 C C . GLU A 1 262 ? 47.247 11.170 52.689 1.00 15.06 260 GLU A C 1
ATOM 2044 O O . GLU A 1 262 ? 46.841 11.900 53.590 1.00 16.90 260 GLU A O 1
ATOM 2050 N N . SER A 1 263 ? 46.689 11.111 51.498 1.00 12.09 261 SER A N 1
ATOM 2051 C CA . SER A 1 263 ? 45.499 11.897 51.182 1.00 12.36 261 SER A CA 1
ATOM 2052 C C . SER A 1 263 ? 44.274 11.471 52.009 1.00 13.19 261 SER A C 1
ATOM 2053 O O . SER A 1 263 ? 44.170 10.317 52.430 1.00 15.47 261 SER A O 1
ATOM 2056 N N . SER A 1 264 ? 43.342 12.363 52.119 1.00 14.34 262 SER A N 1
ATOM 2057 C CA . SER A 1 264 ? 42.133 12.100 52.889 1.00 14.33 262 SER A CA 1
ATOM 2058 C C . SER A 1 264 ? 41.088 11.352 52.067 1.00 13.61 262 SER A C 1
ATOM 2059 O O . SER A 1 264 ? 40.695 10.280 52.411 1.00 15.82 262 SER A O 1
ATOM 2062 N N . GLU A 1 265 ? 40.696 11.921 50.945 1.00 13.96 263 GLU A N 1
ATOM 2063 C CA . GLU A 1 265 ? 39.635 11.310 50.179 1.00 13.96 263 GLU A CA 1
ATOM 2064 C C . GLU A 1 265 ? 40.132 10.233 49.250 1.00 12.01 263 GLU A C 1
ATOM 2065 O O . GLU A 1 265 ? 39.604 9.180 49.238 1.00 12.44 263 GLU A O 1
ATOM 2071 N N . VAL A 1 266 ? 41.137 10.487 48.447 1.00 11.52 264 VAL A N 1
ATOM 2072 C CA . VAL A 1 266 ? 41.672 9.410 47.595 1.00 12.06 264 VAL A CA 1
ATOM 2073 C C . VAL A 1 266 ? 42.154 8.268 48.502 1.00 11.80 264 VAL A C 1
ATOM 2074 O O . VAL A 1 266 ? 41.923 7.089 48.142 1.00 12.17 264 VAL A O 1
ATOM 2078 N N . GLY A 1 267 ? 42.738 8.543 49.658 1.00 12.44 265 GLY A N 1
ATOM 2079 C CA . GLY A 1 267 ? 43.206 7.474 50.559 1.00 12.53 265 GLY A CA 1
ATOM 2080 C C . GLY A 1 267 ? 42.028 6.627 51.005 1.00 12.84 265 GLY A C 1
ATOM 2081 O O . GLY A 1 267 ? 42.135 5.363 51.008 1.00 14.61 265 GLY A O 1
ATOM 2082 N N . ARG A 1 268 ? 40.934 7.245 51.333 1.00 12.34 266 ARG A N 1
ATOM 2083 C CA . ARG A 1 268 ? 39.716 6.492 51.760 1.00 12.53 266 ARG A CA 1
ATOM 2084 C C . ARG A 1 268 ? 39.207 5.658 50.584 1.00 13.03 266 ARG A C 1
ATOM 2085 O O . ARG A 1 268 ? 38.842 4.461 50.694 1.00 13.76 266 ARG A O 1
ATOM 2093 N N . LEU A 1 269 ? 39.084 6.280 49.422 1.00 11.42 267 LEU A N 1
ATOM 2094 C CA . LEU A 1 269 ? 38.519 5.618 48.235 1.00 11.64 267 LEU A CA 1
ATOM 2095 C C . LEU A 1 269 ? 39.382 4.440 47.759 1.00 11.24 267 LEU A C 1
ATOM 2096 O O . LEU A 1 269 ? 38.830 3.519 47.113 1.00 11.46 267 LEU A O 1
ATOM 2101 N N . THR A 1 270 ? 40.650 4.452 48.114 1.00 10.63 268 THR A N 1
ATOM 2102 C CA . THR A 1 270 ? 41.599 3.408 47.680 1.00 10.48 268 THR A CA 1
ATOM 2103 C C . THR A 1 270 ? 41.935 2.396 48.796 1.00 11.73 268 THR A C 1
ATOM 2104 O O . THR A 1 270 ? 42.874 1.604 48.630 1.00 11.60 268 THR A O 1
ATOM 2108 N N . ALA A 1 271 ? 41.170 2.389 49.884 1.00 11.47 269 ALA A N 1
ATOM 2109 C CA . ALA A 1 271 ? 41.562 1.527 51.017 1.00 12.63 269 ALA A CA 1
ATOM 2110 C C . ALA A 1 271 ? 41.628 0.055 50.591 1.00 12.11 269 ALA A C 1
ATOM 2111 O O . ALA A 1 271 ? 42.452 -0.659 51.201 1.00 14.28 269 ALA A O 1
ATOM 2113 N N . ASN A 1 272 ? 40.847 -0.383 49.635 1.00 11.57 270 ASN A N 1
ATOM 2114 C CA . ASN A 1 272 ? 40.849 -1.803 49.221 1.00 13.07 270 ASN A CA 1
ATOM 2115 C C . ASN A 1 272 ? 41.294 -1.892 47.772 1.00 13.55 270 ASN A C 1
ATOM 2116 O O . ASN A 1 272 ? 41.037 -2.913 47.163 1.00 17.17 270 ASN A O 1
ATOM 2121 N N . ALA A 1 273 ? 41.962 -0.862 47.274 1.00 12.14 271 ALA A N 1
ATOM 2122 C CA . ALA A 1 273 ? 42.371 -0.831 45.846 1.00 12.02 271 ALA A CA 1
ATOM 2123 C C . ALA A 1 273 ? 43.729 -1.500 45.680 1.00 11.51 271 ALA A C 1
ATOM 2124 O O . ALA A 1 273 ? 44.504 -1.613 46.617 1.00 14.57 271 ALA A O 1
ATOM 2126 N N . ARG A 1 274 ? 44.025 -1.837 44.420 1.00 10.69 272 ARG A N 1
ATOM 2127 C CA . ARG A 1 274 ? 45.307 -2.419 44.025 1.00 11.30 272 ARG A CA 1
ATOM 2128 C C . ARG A 1 274 ? 45.745 -1.776 42.703 1.00 8.79 272 ARG A C 1
ATOM 2129 O O . ARG A 1 274 ? 44.888 -1.624 41.831 1.00 9.29 272 ARG A O 1
ATOM 2137 N N . ARG A 1 275 ? 47.001 -1.440 42.588 1.00 8.87 273 ARG A N 1
ATOM 2138 C CA . ARG A 1 275 ? 47.544 -0.923 41.317 1.00 9.16 273 ARG A CA 1
ATOM 2139 C C . ARG A 1 275 ? 47.564 -2.089 40.366 1.00 9.34 273 ARG A C 1
ATOM 2140 O O . ARG A 1 275 ? 48.015 -3.200 40.718 1.00 10.58 273 ARG A O 1
ATOM 2148 N N . VAL A 1 276 ? 47.157 -1.834 39.119 1.00 7.86 274 VAL A N 1
ATOM 2149 C CA . VAL A 1 276 ? 47.039 -2.903 38.105 1.00 8.25 274 VAL A CA 1
ATOM 2150 C C . VAL A 1 276 ? 47.704 -2.519 36.811 1.00 8.78 274 VAL A C 1
ATOM 2151 O O . VAL A 1 276 ? 47.437 -3.177 35.762 1.00 8.97 274 VAL A O 1
ATOM 2155 N N . ASP A 1 277 ? 48.554 -1.499 36.781 1.00 7.44 275 ASP A N 1
ATOM 2156 C CA . ASP A 1 277 ? 49.321 -1.177 35.580 1.00 7.54 275 ASP A CA 1
ATOM 2157 C C . ASP A 1 277 ? 50.652 -0.619 36.010 1.00 7.51 275 ASP A C 1
ATOM 2158 O O . ASP A 1 277 ? 50.882 -0.361 37.231 1.00 8.60 275 ASP A O 1
ATOM 2163 N N . ILE A 1 278 ? 51.518 -0.375 35.062 1.00 8.48 276 ILE A N 1
ATOM 2164 C CA . ILE A 1 278 ? 52.782 0.344 35.289 1.00 8.41 276 ILE A CA 1
ATOM 2165 C C . ILE A 1 278 ? 52.479 1.777 35.754 1.00 8.03 276 ILE A C 1
ATOM 2166 O O . ILE A 1 278 ? 51.353 2.269 35.632 1.00 8.19 276 ILE A O 1
ATOM 2171 N N . TYR A 1 279 ? 53.552 2.398 36.221 1.00 7.95 277 TYR A N 1
ATOM 2172 C CA . TYR A 1 279 ? 53.566 3.850 36.420 1.00 7.79 277 TYR A CA 1
ATOM 2173 C C . TYR A 1 279 ? 53.928 4.506 35.096 1.00 8.62 277 TYR A C 1
ATOM 2174 O O . TYR A 1 279 ? 54.722 3.999 34.331 1.00 9.00 277 TYR A O 1
ATOM 2183 N N . ARG A 1 280 ? 53.333 5.672 34.862 1.00 7.90 278 ARG A N 1
ATOM 2184 C CA . ARG A 1 280 ? 53.704 6.537 33.755 1.00 8.11 278 ARG A CA 1
ATOM 2185 C C . ARG A 1 280 ? 53.908 7.956 34.288 1.00 7.85 278 ARG A C 1
ATOM 2186 O O . ARG A 1 280 ? 53.330 8.312 35.319 1.00 7.69 278 ARG A O 1
ATOM 2194 N N . THR A 1 281 ? 54.706 8.740 33.563 1.00 8.03 279 THR A N 1
ATOM 2195 C CA . THR A 1 281 ? 54.915 10.164 33.891 1.00 8.31 279 THR A CA 1
ATOM 2196 C C . THR A 1 281 ? 54.839 11.026 32.656 1.00 8.40 279 THR A C 1
ATOM 2197 O O . THR A 1 281 ? 54.994 10.557 31.534 1.00 9.43 279 THR A O 1
ATOM 2201 N N . ALA A 1 282 ? 54.623 12.317 32.894 1.00 8.13 280 ALA A N 1
ATOM 2202 C CA . ALA A 1 282 ? 54.683 13.356 31.848 1.00 8.18 280 ALA A CA 1
ATOM 2203 C C . ALA A 1 282 ? 55.143 14.607 32.548 1.00 7.89 280 ALA A C 1
ATOM 2204 O O . ALA A 1 282 ? 54.955 14.755 33.768 1.00 8.08 280 ALA A O 1
ATOM 2206 N N . ARG A 1 283 ? 55.749 15.524 31.824 1.00 7.73 281 ARG A N 1
ATOM 2207 C CA . ARG A 1 283 ? 56.143 16.829 32.394 1.00 8.76 281 ARG A CA 1
ATOM 2208 C C . ARG A 1 283 ? 56.251 17.865 31.305 1.00 8.35 281 ARG A C 1
ATOM 2209 O O . ARG A 1 283 ? 56.301 17.538 30.127 1.00 9.08 281 ARG A O 1
ATOM 2217 N N . ASP A 1 284 ? 56.318 19.128 31.742 1.00 8.65 28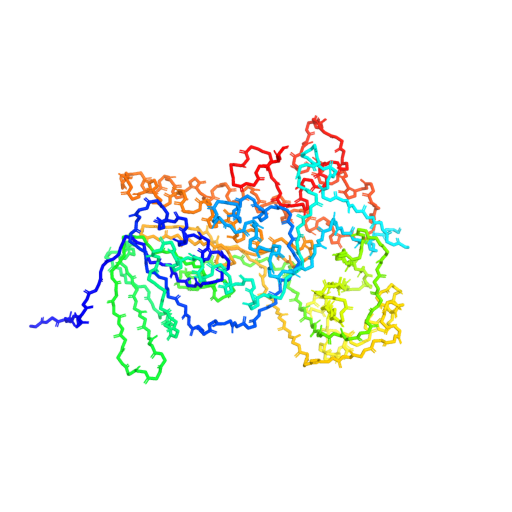2 ASP A N 1
ATOM 2218 C CA . ASP A 1 284 ? 56.751 20.220 30.847 1.00 9.52 282 ASP A CA 1
ATOM 2219 C C . ASP A 1 284 ? 55.852 20.354 29.631 1.00 8.16 282 ASP A C 1
ATOM 2220 O O . ASP A 1 284 ? 56.269 20.168 28.483 1.00 9.53 282 ASP A O 1
ATOM 2225 N N . TRP A 1 285 ? 54.599 20.621 29.945 1.00 8.20 283 TRP A N 1
ATOM 2226 C CA . TRP A 1 285 ? 53.494 20.568 28.973 1.00 7.97 283 TRP A CA 1
ATOM 2227 C C . TRP A 1 285 ? 52.858 21.896 28.713 1.00 8.48 283 TRP A C 1
ATOM 2228 O O . TRP A 1 285 ? 51.955 21.941 27.857 1.00 8.83 283 TRP A O 1
ATOM 2239 N N . SER A 1 286 ? 53.237 22.983 29.400 1.00 7.93 284 SER A N 1
ATOM 2240 C CA . SER A 1 286 ? 52.444 24.240 29.408 1.00 7.71 284 SER A CA 1
ATOM 2241 C C . SER A 1 286 ? 53.087 25.319 28.569 1.00 8.24 284 SER A C 1
ATOM 2242 O O . SER A 1 286 ? 54.207 25.784 28.902 1.00 8.51 284 SER A O 1
ATOM 2245 N N . TYR A 1 287 ? 52.452 25.681 27.467 1.00 7.51 285 TYR A N 1
ATOM 2246 C CA . TYR A 1 287 ? 53.064 26.619 26.497 1.00 8.51 285 TYR A CA 1
ATOM 2247 C C . TYR A 1 287 ? 51.988 27.054 25.529 1.00 8.62 285 TYR A C 1
ATOM 2248 O O . TYR A 1 287 ? 50.887 26.505 25.481 1.00 8.79 285 TYR A O 1
ATOM 2257 N N . VAL A 1 288 ? 52.338 28.094 24.765 1.00 8.74 286 VAL A N 1
ATOM 2258 C CA . VAL A 1 288 ? 51.515 28.533 23.621 1.00 8.47 286 VAL A CA 1
ATOM 2259 C C . VAL A 1 288 ? 52.477 28.837 22.499 1.00 8.63 286 VAL A C 1
ATOM 2260 O O . VAL A 1 288 ? 53.544 29.467 22.752 1.00 9.72 286 VAL A O 1
ATOM 2264 N N . CYS A 1 289 ? 52.167 28.504 21.252 1.00 7.62 287 CYS A N 1
ATOM 2265 C CA . CYS A 1 289 ? 53.005 28.898 20.111 1.00 8.73 287 CYS A CA 1
ATOM 2266 C C . CYS A 1 289 ? 52.764 30.381 19.837 1.00 8.27 287 CYS A C 1
ATOM 2267 O O . CYS A 1 289 ? 51.698 30.921 20.021 1.00 9.45 287 CYS A O 1
ATOM 2270 N N . GLU A 1 290 ? 53.797 31.007 19.262 1.00 8.49 288 GLU A N 1
ATOM 2271 C CA . GLU A 1 290 ? 53.730 32.431 18.920 1.00 9.13 288 GLU A CA 1
ATOM 2272 C C . GLU A 1 290 ? 52.630 32.727 17.902 1.00 8.36 288 GLU A C 1
ATOM 2273 O O . GLU A 1 290 ? 51.981 33.768 17.962 1.00 9.96 288 GLU A O 1
ATOM 2279 N N . ARG A 1 291 ? 52.456 31.835 16.950 1.00 8.77 289 ARG A N 1
ATOM 2280 C CA . ARG A 1 291 ? 51.379 31.998 15.977 1.00 8.76 289 ARG A CA 1
ATOM 2281 C C . ARG A 1 291 ? 50.786 30.612 15.720 1.00 8.20 289 ARG A C 1
ATOM 2282 O O . ARG A 1 291 ? 51.423 29.650 15.896 1.00 8.33 289 ARG A O 1
ATOM 2290 N N . PHE A 1 292 ? 49.539 30.585 15.296 1.00 7.66 290 PHE A N 1
ATOM 2291 C CA . PHE A 1 292 ? 48.821 29.335 15.018 1.00 7.44 290 PHE A CA 1
ATOM 2292 C C . PHE A 1 292 ? 48.557 29.142 13.500 1.00 8.33 290 PHE A C 1
ATOM 2293 O O . PHE A 1 292 ? 47.809 28.290 13.152 1.00 8.62 290 PHE A O 1
ATOM 2301 N N . SER A 1 293 ? 49.197 29.958 12.670 1.00 8.40 291 SER A N 1
ATOM 2302 C CA . SER A 1 293 ? 49.044 29.813 11.221 1.00 8.60 291 SER A CA 1
ATOM 2303 C C . SER A 1 293 ? 50.134 30.604 10.543 1.00 8.92 291 SER A C 1
ATOM 2304 O O . SER A 1 293 ? 50.834 31.411 11.145 1.00 9.99 291 SER A O 1
ATOM 2307 N N . GLY A 1 294 ? 50.188 30.373 9.239 1.00 8.38 292 GLY A N 1
ATOM 2308 C CA . GLY A 1 294 ? 51.023 31.123 8.320 1.00 9.29 292 GLY A CA 1
ATOM 2309 C C . GLY A 1 294 ? 50.620 30.677 6.929 1.00 8.77 292 GLY A C 1
ATOM 2310 O O . GLY A 1 294 ? 49.644 29.961 6.752 1.00 9.63 292 GLY A O 1
ATOM 2311 N N . PRO A 1 295 ? 51.295 31.155 5.892 1.00 9.38 293 PRO A N 1
ATOM 2312 C CA . PRO A 1 295 ? 50.898 30.814 4.532 1.00 9.35 293 PRO A CA 1
ATOM 2313 C C . PRO A 1 295 ? 50.982 29.302 4.325 1.00 8.03 293 PRO A C 1
ATOM 2314 O O . PRO A 1 295 ? 52.027 28.718 4.409 1.00 9.22 293 PRO A O 1
ATOM 2318 N N . GLY A 1 296 ? 49.827 28.704 4.064 1.00 8.25 294 GLY A N 1
ATOM 2319 C CA . GLY A 1 296 ? 49.739 27.265 3.800 1.00 8.79 294 GLY A CA 1
ATOM 2320 C C . GLY A 1 296 ? 49.652 26.406 5.047 1.00 8.40 294 GLY A C 1
ATOM 2321 O O . GLY A 1 296 ? 49.738 25.158 4.869 1.00 8.75 294 GLY A O 1
ATOM 2322 N N . TYR A 1 297 ? 49.537 26.928 6.255 1.00 8.83 295 TYR A N 1
ATOM 2323 C CA . TYR A 1 297 ? 49.534 26.045 7.442 1.00 8.65 295 TYR A CA 1
ATOM 2324 C C . TYR A 1 297 ? 48.735 26.626 8.590 1.00 8.57 295 TYR A C 1
ATOM 2325 O O . TYR A 1 297 ? 48.554 27.846 8.701 1.00 9.12 295 TYR A O 1
ATOM 2334 N N . ALA A 1 298 ? 48.313 25.732 9.491 1.00 7.79 296 ALA A N 1
ATOM 2335 C CA . ALA A 1 298 ? 47.628 26.077 10.732 1.00 8.00 296 ALA A CA 1
ATOM 2336 C C . ALA A 1 298 ? 48.056 25.086 11.783 1.00 8.85 296 ALA A C 1
ATOM 2337 O O . ALA A 1 298 ? 48.504 23.978 11.447 1.00 9.14 296 ALA A O 1
ATOM 2339 N N . LEU A 1 299 ? 47.903 25.458 13.046 1.00 7.86 297 LEU A N 1
ATOM 2340 C CA . LEU A 1 299 ? 48.209 24.597 14.222 1.00 7.94 297 LEU A CA 1
ATOM 2341 C C . LEU A 1 299 ? 46.918 24.462 15.009 1.00 7.06 297 LEU A C 1
ATOM 2342 O O . LEU A 1 299 ? 46.149 25.438 15.105 1.00 7.70 297 LEU A O 1
ATOM 2347 N N . VAL A 1 300 ? 46.662 23.310 15.601 1.00 7.53 298 VAL A N 1
ATOM 2348 C CA . VAL A 1 300 ? 45.451 23.075 16.393 1.00 7.65 298 VAL A CA 1
ATOM 2349 C C . VAL A 1 300 ? 45.761 22.097 17.535 1.00 7.56 298 VAL A C 1
ATOM 2350 O O . VAL A 1 300 ? 46.600 21.222 17.352 1.00 7.95 298 VAL A O 1
ATOM 2354 N N . GLY A 1 301 ? 45.021 22.175 18.633 1.00 7.27 299 GLY A N 1
ATOM 2355 C CA . GLY A 1 301 ? 45.198 21.264 19.769 1.00 7.00 299 GLY A CA 1
ATOM 2356 C C . GLY A 1 301 ? 46.478 21.549 20.486 1.00 7.37 299 GLY A C 1
ATOM 2357 O O . GLY A 1 301 ? 46.961 22.703 20.530 1.00 7.14 299 GLY A O 1
ATOM 2358 N N . ASP A 1 302 ? 47.050 20.563 21.166 1.00 7.44 300 ASP A N 1
ATOM 2359 C CA . ASP A 1 302 ? 48.230 20.802 21.994 1.00 7.62 300 ASP A CA 1
ATOM 2360 C C . ASP A 1 302 ? 49.391 21.303 21.126 1.00 7.07 300 ASP A C 1
ATOM 2361 O O . ASP A 1 302 ? 50.294 21.923 21.635 1.00 8.74 300 ASP A O 1
ATOM 2366 N N . ALA A 1 303 ? 49.408 20.993 19.832 1.00 6.64 301 ALA A N 1
ATOM 2367 C CA . ALA A 1 303 ? 50.468 21.520 18.960 1.00 7.21 301 ALA A CA 1
ATOM 2368 C C . ALA A 1 303 ? 50.440 23.053 18.982 1.00 7.36 301 ALA A C 1
ATOM 2369 O O . ALA A 1 303 ? 51.491 23.668 18.801 1.00 7.64 301 ALA A O 1
ATOM 2371 N N . ALA A 1 304 ? 49.284 23.660 19.146 1.00 6.92 302 ALA A N 1
ATOM 2372 C CA . ALA A 1 304 ? 49.151 25.133 19.295 1.00 7.13 302 ALA A CA 1
ATOM 2373 C C . ALA A 1 304 ? 49.378 25.558 20.721 1.00 7.52 302 ALA A C 1
ATOM 2374 O O . ALA A 1 304 ? 50.075 26.569 20.915 1.00 7.95 302 ALA A O 1
ATOM 2376 N N . ALA A 1 305 ? 48.766 24.921 21.687 1.00 7.56 303 ALA A N 1
ATOM 2377 C CA . ALA A 1 305 ? 48.821 25.394 23.089 1.00 7.73 303 ALA A CA 1
ATOM 2378 C C . ALA A 1 305 ? 48.316 24.301 24.016 1.00 8.38 303 ALA A C 1
ATOM 2379 O O . ALA A 1 305 ? 47.396 23.542 23.658 1.00 7.81 303 ALA A O 1
ATOM 2381 N N . PHE A 1 306 ? 48.810 24.326 25.243 1.00 8.08 304 PHE A N 1
ATOM 2382 C CA . PHE A 1 306 ? 48.256 23.519 26.321 1.00 7.68 304 PHE A CA 1
ATOM 2383 C C . PHE A 1 306 ? 48.424 24.236 27.637 1.00 8.69 304 PHE A C 1
ATOM 2384 O O . PHE A 1 306 ? 49.449 24.906 27.787 1.00 9.00 304 PHE A O 1
ATOM 2392 N N . ILE A 1 307 ? 47.477 24.095 28.531 1.00 8.63 305 ILE A N 1
ATOM 2393 C CA . ILE A 1 307 ? 47.562 24.781 29.841 1.00 8.77 305 ILE A CA 1
ATOM 2394 C C . ILE A 1 307 ? 48.150 23.803 30.889 1.00 8.50 305 ILE A C 1
ATOM 2395 O O . ILE A 1 307 ? 49.314 23.877 31.227 1.00 8.93 305 ILE A O 1
ATOM 2400 N N . ASP A 1 308 ? 47.330 22.918 31.400 1.00 8.56 306 ASP A N 1
ATOM 2401 C CA . ASP A 1 308 ? 47.709 22.043 32.525 1.00 8.71 306 ASP A CA 1
ATOM 2402 C C . ASP A 1 308 ? 46.528 21.118 32.766 1.00 8.43 306 ASP A C 1
ATOM 2403 O O . ASP A 1 308 ? 45.406 21.498 32.472 1.00 10.35 306 ASP A O 1
ATOM 2408 N N . PRO A 1 309 ? 46.760 19.916 33.326 1.00 8.31 307 PRO A N 1
ATOM 2409 C CA . PRO A 1 309 ? 45.629 19.026 33.531 1.00 8.89 307 PRO A CA 1
ATOM 2410 C C . PRO A 1 309 ? 44.614 19.457 34.582 1.00 9.25 307 PRO A C 1
ATOM 2411 O O . PRO A 1 309 ? 43.532 18.868 34.657 1.00 9.46 307 PRO A O 1
ATOM 2415 N N . LEU A 1 310 ? 44.905 20.476 35.392 1.00 9.30 308 LEU A N 1
ATOM 2416 C CA . LEU A 1 310 ? 43.991 20.879 36.465 1.00 9.47 308 LEU A CA 1
ATOM 2417 C C . LEU A 1 310 ? 42.737 21.386 35.785 1.00 11.38 308 LEU A C 1
ATOM 2418 O O . LEU A 1 310 ? 42.861 22.324 34.921 1.00 13.49 308 LEU A O 1
ATOM 2423 N N . LEU A 1 311 ? 41.631 20.832 36.093 1.00 11.92 309 LEU A N 1
ATOM 2424 C CA . LEU A 1 311 ? 40.312 21.178 35.480 1.00 12.25 309 LEU A CA 1
ATOM 2425 C C . LEU A 1 311 ? 40.064 20.581 34.086 1.00 10.66 309 LEU A C 1
ATOM 2426 O O . LEU A 1 311 ? 39.000 20.788 33.483 1.00 9.97 309 LEU A O 1
ATOM 2431 N N . SER A 1 312 ? 40.907 19.636 33.652 1.00 9.67 310 SER A N 1
ATOM 2432 C CA . SER A 1 312 ? 40.604 18.679 32.557 1.00 9.39 310 SER A CA 1
ATOM 2433 C C . SER A 1 312 ? 39.973 19.326 31.311 1.00 8.65 310 SER A C 1
ATOM 2434 O O . SER A 1 312 ? 38.850 18.995 30.924 1.00 10.45 310 SER A O 1
ATOM 2437 N N . THR A 1 313 ? 40.715 20.210 30.668 1.00 8.89 311 THR A N 1
ATOM 2438 C CA . THR A 1 313 ? 40.259 20.960 29.470 1.00 9.58 311 THR A CA 1
ATOM 2439 C C . THR A 1 313 ? 40.900 20.569 28.150 1.00 8.61 311 THR A C 1
ATOM 2440 O O . THR A 1 313 ? 40.411 21.010 27.097 1.00 9.41 311 THR A O 1
ATOM 2444 N N . GLY A 1 314 ? 41.972 19.786 28.132 1.00 7.77 312 GLY A N 1
ATOM 2445 C CA . GLY A 1 314 ? 42.774 19.654 26.919 1.00 8.25 312 GLY A CA 1
ATOM 2446 C C . GLY A 1 314 ? 42.063 19.074 25.736 1.00 7.73 312 GLY A C 1
ATOM 2447 O O . GLY A 1 314 ? 42.209 19.541 24.584 1.00 8.03 312 GLY A O 1
ATOM 2448 N N . VAL A 1 315 ? 41.308 17.990 25.928 1.00 7.29 313 VAL A N 1
ATOM 2449 C CA . VAL A 1 315 ? 40.634 17.345 24.782 1.00 8.11 313 VAL A CA 1
ATOM 2450 C C . VAL A 1 315 ? 39.523 18.271 24.296 1.00 8.04 313 VAL A C 1
ATOM 2451 O O . VAL A 1 315 ? 39.297 18.355 23.071 1.00 8.63 313 VAL A O 1
ATOM 2455 N N . THR A 1 316 ? 38.940 19.095 25.162 1.00 8.94 314 THR A N 1
ATOM 2456 C CA . THR A 1 316 ? 37.909 20.065 24.745 1.00 9.02 314 THR A CA 1
ATOM 2457 C C . THR A 1 316 ? 38.553 21.228 23.962 1.00 9.07 314 THR A C 1
ATOM 2458 O O . THR A 1 316 ? 38.055 21.587 22.903 1.00 9.44 314 THR A O 1
ATOM 2462 N N . LEU A 1 317 ? 39.709 21.708 24.396 1.00 8.65 315 LEU A N 1
ATOM 2463 C CA . LEU A 1 317 ? 40.496 22.686 23.626 1.00 8.78 315 LEU A CA 1
ATOM 2464 C C . LEU A 1 317 ? 40.787 22.099 22.268 1.00 8.53 315 LEU A C 1
ATOM 2465 O O . LEU A 1 317 ? 40.657 22.739 21.222 1.00 9.47 315 LEU A O 1
ATOM 2470 N N . ALA A 1 318 ? 41.182 20.814 22.210 1.00 7.65 316 ALA A N 1
ATOM 2471 C CA . ALA A 1 318 ? 41.566 20.165 20.955 1.00 8.23 316 ALA A CA 1
ATOM 2472 C C . ALA A 1 318 ? 40.387 20.047 20.019 1.00 8.01 316 ALA A C 1
ATOM 2473 O O . ALA A 1 318 ? 40.514 20.254 18.789 1.00 7.91 316 ALA A O 1
ATOM 2475 N N . MET A 1 319 ? 39.233 19.622 20.493 1.00 8.48 317 MET A N 1
ATOM 2476 C CA . MET A 1 319 ? 38.055 19.401 19.633 1.00 8.51 317 MET A CA 1
ATOM 2477 C C . MET A 1 319 ? 37.358 20.709 19.292 1.00 8.45 317 MET A C 1
ATOM 2478 O O . MET A 1 319 ? 36.935 20.842 18.147 1.00 9.31 317 MET A O 1
ATOM 2483 N N . ARG A 1 320 ? 37.346 21.662 20.192 1.00 8.48 318 ARG A N 1
ATOM 2484 C CA . ARG A 1 320 ? 36.903 23.011 19.828 1.00 9.23 318 ARG A CA 1
ATOM 2485 C C . ARG A 1 320 ? 37.867 23.530 18.722 1.00 9.57 318 ARG A C 1
ATOM 2486 O O . ARG A 1 320 ? 37.438 24.188 17.748 1.00 10.35 318 ARG A O 1
ATOM 2494 N N . GLY A 1 321 ? 39.174 23.283 18.901 1.00 8.55 319 GLY A N 1
ATOM 2495 C CA . GLY A 1 321 ? 40.161 23.658 17.888 1.00 8.65 319 GLY A CA 1
ATOM 2496 C C . GLY A 1 321 ? 39.858 22.978 16.578 1.00 9.01 319 GLY A C 1
ATOM 2497 O O . GLY A 1 321 ? 39.875 23.620 15.523 1.00 9.08 319 GLY A O 1
ATOM 2498 N N . GLY A 1 322 ? 39.560 21.684 16.582 1.00 8.78 320 GLY A N 1
ATOM 2499 C CA . GLY A 1 322 ? 39.276 21.042 15.323 1.00 9.18 320 GLY A CA 1
ATOM 2500 C C . GLY A 1 322 ? 38.046 21.591 14.600 1.00 8.61 320 GLY A C 1
ATOM 2501 O O . GLY A 1 322 ? 38.033 21.737 13.450 1.00 9.50 320 GLY A O 1
ATOM 2502 N N . SER A 1 323 ? 37.065 21.925 15.393 1.00 8.78 321 SER A N 1
ATOM 2503 C CA . SER A 1 323 ? 35.859 22.499 14.867 1.00 10.05 321 SER A CA 1
ATOM 2504 C C . SER A 1 323 ? 36.119 23.881 14.256 1.00 9.61 321 SER A C 1
ATOM 2505 O O . SER A 1 323 ? 35.716 24.125 13.147 1.00 10.98 321 SER A O 1
ATOM 2508 N N . THR A 1 324 ? 36.846 24.710 14.985 1.00 9.11 322 THR A N 1
ATOM 2509 C CA . THR A 1 324 ? 37.072 26.073 14.500 1.00 10.05 322 THR A CA 1
ATOM 2510 C C . THR A 1 324 ? 38.095 26.058 13.381 1.00 10.06 322 THR A C 1
ATOM 2511 O O . THR A 1 324 ? 37.962 26.871 12.437 1.00 11.01 322 THR A O 1
ATOM 2515 N N . VAL A 1 325 ? 39.129 25.236 13.422 1.00 9.33 323 VAL A N 1
ATOM 2516 C CA . VAL A 1 325 ? 40.126 25.268 12.324 1.00 9.24 323 VAL A CA 1
ATOM 2517 C C . VAL A 1 325 ? 39.475 24.703 11.089 1.00 10.04 323 VAL A C 1
ATOM 2518 O O . VAL A 1 325 ? 39.852 25.093 9.986 1.00 9.58 323 VAL A O 1
ATOM 2522 N N . SER A 1 326 ? 38.595 23.715 11.220 1.00 9.97 324 SER A N 1
ATOM 2523 C CA . SER A 1 326 ? 37.955 23.142 10.006 1.00 10.37 324 SER A CA 1
ATOM 2524 C C . SER A 1 326 ? 37.103 24.235 9.347 1.00 10.32 324 SER A C 1
ATOM 2525 O O . SER A 1 326 ? 37.148 24.335 8.092 1.00 10.83 324 SER A O 1
ATOM 2528 N N . ARG A 1 327 ? 36.410 25.046 10.127 1.00 11.33 325 ARG A N 1
ATOM 2529 C CA . ARG A 1 327 ? 35.586 26.134 9.519 1.00 12.97 325 ARG A CA 1
ATOM 2530 C C . ARG A 1 327 ? 36.520 27.136 8.848 1.00 12.12 325 ARG A C 1
ATOM 2531 O O . ARG A 1 327 ? 36.286 27.551 7.655 1.00 12.74 325 ARG A O 1
ATOM 2539 N N . ALA A 1 328 ? 37.616 27.505 9.505 1.00 10.72 326 ALA A N 1
ATOM 2540 C CA . ALA A 1 328 ? 38.551 28.500 8.975 1.00 10.60 326 ALA A CA 1
ATOM 2541 C C . ALA A 1 328 ? 39.223 27.982 7.714 1.00 11.21 326 ALA A C 1
ATOM 2542 O O . ALA A 1 328 ? 39.355 28.680 6.696 1.00 10.75 326 ALA A O 1
ATOM 2544 N N . VAL A 1 329 ? 39.697 26.751 7.757 1.00 9.94 327 VAL A N 1
ATOM 2545 C CA . VAL A 1 329 ? 40.358 26.180 6.591 1.00 10.55 327 VAL A CA 1
ATOM 2546 C C . VAL A 1 329 ? 39.398 26.034 5.398 1.00 10.32 327 VAL A C 1
ATOM 2547 O O . VAL A 1 329 ? 39.757 26.228 4.309 1.00 10.87 327 VAL A O 1
ATOM 2551 N N . HIS A 1 330 ? 38.176 25.656 5.671 1.00 10.24 328 HIS A N 1
ATOM 2552 C CA . HIS A 1 330 ? 37.197 25.582 4.600 1.00 11.90 328 HIS A CA 1
ATOM 2553 C C . HIS A 1 330 ? 37.034 26.978 3.956 1.00 11.73 328 HIS A C 1
ATOM 2554 O O . HIS A 1 330 ? 37.044 27.076 2.789 1.00 11.37 328 HIS A O 1
ATOM 2561 N N . GLU A 1 331 ? 36.881 27.999 4.781 1.00 12.70 329 GLU A N 1
ATOM 2562 C CA . GLU A 1 331 ? 36.681 29.361 4.228 1.00 12.46 329 GLU A CA 1
ATOM 2563 C C . GLU A 1 331 ? 37.912 29.759 3.457 1.00 13.02 329 GLU A C 1
ATOM 2564 O O . GLU A 1 331 ? 37.812 30.370 2.318 1.00 14.14 329 GLU A O 1
ATOM 2570 N N . ALA A 1 332 ? 39.101 29.424 3.896 1.00 10.59 330 ALA A N 1
ATOM 2571 C CA . ALA A 1 332 ? 40.353 29.725 3.190 1.00 11.90 330 ALA A CA 1
ATOM 2572 C C . ALA A 1 332 ? 40.462 28.985 1.865 1.00 12.96 330 ALA A C 1
ATOM 2573 O O . ALA A 1 332 ? 41.101 29.483 0.930 1.00 14.84 330 ALA A O 1
ATOM 2575 N N . LEU A 1 333 ? 39.983 27.733 1.778 1.00 12.11 331 LEU A N 1
ATOM 2576 C CA . LEU A 1 333 ? 40.024 26.963 0.519 1.00 12.62 331 LEU A CA 1
ATOM 2577 C C . LEU A 1 333 ? 39.021 27.555 -0.481 1.00 13.06 331 LEU A C 1
ATOM 2578 O O . LEU A 1 333 ? 39.410 27.571 -1.685 1.00 15.43 331 LEU A O 1
ATOM 2583 N N . VAL A 1 334 ? 37.848 27.964 -0.023 1.00 14.07 332 VAL A N 1
ATOM 2584 C CA . VAL A 1 334 ? 36.800 28.527 -0.920 1.00 15.31 332 VAL A CA 1
ATOM 2585 C C . VAL A 1 334 ? 37.274 29.911 -1.383 1.00 17.34 332 VAL A C 1
ATOM 2586 O O . VAL A 1 334 ? 36.936 30.267 -2.536 1.00 17.35 332 VAL A O 1
ATOM 2590 N N . ASP A 1 335 ? 37.944 30.721 -0.564 1.00 15.33 333 ASP A N 1
ATOM 2591 C CA . ASP A 1 335 ? 38.319 32.125 -0.903 1.00 15.59 333 ASP A CA 1
ATOM 2592 C C . ASP A 1 335 ? 39.772 32.280 -0.491 1.00 13.61 333 ASP A C 1
ATOM 2593 O O . ASP A 1 335 ? 40.079 32.859 0.544 1.00 14.98 333 ASP A O 1
ATOM 2598 N N . PRO A 1 336 ? 40.693 31.749 -1.295 1.00 13.81 334 PRO A N 1
ATOM 2599 C CA . PRO A 1 336 ? 42.118 31.816 -0.980 1.00 13.33 334 PRO A CA 1
ATOM 2600 C C . PRO A 1 336 ? 42.663 33.224 -0.747 1.00 13.52 334 PRO A C 1
ATOM 2601 O O . PRO A 1 336 ? 43.613 33.406 -0.008 1.00 13.58 334 PRO A O 1
ATOM 2605 N N . ALA A 1 337 ? 42.010 34.247 -1.304 1.00 12.92 335 ALA A N 1
ATOM 2606 C CA . ALA A 1 337 ? 42.470 35.627 -1.098 1.00 12.79 335 ALA A CA 1
ATOM 2607 C C . ALA A 1 337 ? 42.307 36.017 0.361 1.00 13.10 335 ALA A C 1
ATOM 2608 O O . ALA A 1 337 ? 42.983 36.966 0.769 1.00 14.85 335 ALA A O 1
ATOM 2610 N N . LYS A 1 338 ? 41.447 35.343 1.092 1.00 12.50 336 LYS A N 1
ATOM 2611 C CA . LYS A 1 338 ? 41.204 35.653 2.503 1.00 14.97 336 LYS A CA 1
ATOM 2612 C C . LYS A 1 338 ? 41.830 34.618 3.403 1.00 13.21 336 LYS A C 1
ATOM 2613 O O . LYS A 1 338 ? 41.505 34.659 4.602 1.00 13.57 336 LYS A O 1
ATOM 2619 N N . GLU A 1 339 ? 42.697 33.758 2.921 1.00 10.93 337 GLU A N 1
ATOM 2620 C CA . GLU A 1 339 ? 43.280 32.719 3.783 1.00 11.46 337 GLU A CA 1
ATOM 2621 C C . GLU A 1 339 ? 43.875 33.340 5.038 1.00 10.46 337 GLU A C 1
ATOM 2622 O O . GLU A 1 339 ? 43.598 32.861 6.176 1.00 11.10 337 GLU A O 1
ATOM 2628 N N . ARG A 1 340 ? 44.751 34.341 4.892 1.00 10.07 338 ARG A N 1
ATOM 2629 C CA . ARG A 1 340 ? 45.446 34.856 6.098 1.00 10.04 338 ARG A CA 1
ATOM 2630 C C . ARG A 1 340 ? 44.442 35.465 7.047 1.00 10.01 338 ARG A C 1
ATOM 2631 O O . ARG A 1 340 ? 44.495 35.194 8.254 1.00 10.03 338 ARG A O 1
ATOM 2639 N N . ASP A 1 341 ? 43.510 36.234 6.573 1.00 10.81 339 ASP A N 1
ATOM 2640 C CA . ASP A 1 341 ? 42.556 36.894 7.486 1.00 11.63 339 ASP A CA 1
ATOM 2641 C C . ASP A 1 341 ? 41.744 35.859 8.250 1.00 9.90 339 ASP A C 1
ATOM 2642 O O . ASP A 1 341 ? 41.546 35.987 9.462 1.00 10.13 339 ASP A O 1
ATOM 2647 N N . THR A 1 342 ? 41.299 34.822 7.562 1.00 9.87 340 THR A N 1
ATOM 2648 C CA . THR A 1 342 ? 40.453 33.799 8.192 1.00 10.54 340 THR A CA 1
ATOM 2649 C C . THR A 1 342 ? 41.273 33.048 9.246 1.00 9.59 340 THR A C 1
ATOM 2650 O O . THR A 1 342 ? 40.734 32.764 10.341 1.00 10.32 340 THR A O 1
ATOM 2654 N N . LEU A 1 343 ? 42.513 32.748 8.968 1.00 9.11 341 LEU A N 1
ATOM 2655 C CA . LEU A 1 343 ? 43.333 32.034 9.929 1.00 10.05 341 LEU A CA 1
ATOM 2656 C C . LEU A 1 343 ? 43.769 32.923 11.073 1.00 8.77 341 LEU A C 1
ATOM 2657 O O . LEU A 1 343 ? 43.915 32.465 12.240 1.00 9.49 341 LEU A O 1
ATOM 2662 N N . GLN A 1 344 ? 43.907 34.232 10.866 1.00 9.15 342 GLN A N 1
ATOM 2663 C CA . GLN A 1 344 ? 44.202 35.136 12.009 1.00 8.83 342 GLN A CA 1
ATOM 2664 C C . GLN A 1 344 ? 42.966 35.227 12.901 1.00 8.92 342 GLN A C 1
ATOM 2665 O O . GLN A 1 344 ? 43.143 35.229 14.156 1.00 10.09 342 GLN A O 1
ATOM 2671 N N . THR A 1 345 ? 41.766 35.202 12.372 1.00 9.26 343 THR A N 1
ATOM 2672 C CA . THR A 1 345 ? 40.561 35.225 13.182 1.00 10.31 343 THR A CA 1
ATOM 2673 C C . THR A 1 345 ? 40.417 33.925 14.002 1.00 10.50 343 THR A C 1
ATOM 2674 O O . THR A 1 345 ? 40.017 33.947 15.099 1.00 10.10 343 THR A O 1
ATOM 2678 N N . TYR A 1 346 ? 40.779 32.825 13.388 1.00 9.80 344 TYR A N 1
ATOM 2679 C CA . TYR A 1 346 ? 40.782 31.506 14.058 1.00 9.90 344 TYR A CA 1
ATOM 2680 C C . TYR A 1 346 ? 41.646 31.594 15.292 1.00 9.28 344 TYR A C 1
ATOM 2681 O O . TYR A 1 346 ? 41.295 31.130 16.391 1.00 9.34 344 TYR A O 1
ATOM 2690 N N . GLU A 1 347 ? 42.830 32.181 15.158 1.00 8.24 345 GLU A N 1
ATOM 2691 C CA . GLU A 1 347 ? 43.777 32.279 16.262 1.00 8.47 345 GLU A CA 1
ATOM 2692 C C . GLU A 1 347 ? 43.271 33.219 17.339 1.00 9.11 345 GLU A C 1
ATOM 2693 O O . GLU A 1 347 ? 43.402 32.948 18.495 1.00 9.05 345 GLU A O 1
ATOM 2699 N N . ASP A 1 348 ? 42.664 34.320 16.952 1.00 9.10 346 ASP A N 1
ATOM 2700 C CA . ASP A 1 348 ? 42.141 35.298 17.908 1.00 9.63 346 ASP A CA 1
ATOM 2701 C C . ASP A 1 348 ? 41.124 34.596 18.803 1.00 8.57 346 ASP A C 1
ATOM 2702 O O . ASP A 1 348 ? 41.132 34.714 19.982 1.00 9.53 346 ASP A O 1
ATOM 2707 N N . SER A 1 349 ? 40.202 33.881 18.206 1.00 9.02 347 SER A N 1
ATOM 2708 C CA . SER A 1 349 ? 39.161 33.189 18.918 1.00 10.45 347 SER A CA 1
ATOM 2709 C C . SER A 1 349 ? 39.706 32.103 19.855 1.00 10.27 347 SER A C 1
ATOM 2710 O O . SER A 1 349 ? 39.273 31.939 20.933 1.00 9.63 347 SER A O 1
ATOM 2713 N N . TYR A 1 350 ? 40.679 31.383 19.353 1.00 9.88 348 TYR A N 1
ATOM 2714 C CA . TYR A 1 350 ? 41.339 30.325 20.148 1.00 9.19 348 TYR A CA 1
ATOM 2715 C C . TYR A 1 350 ? 41.988 30.929 21.358 1.00 9.87 348 TYR A C 1
ATOM 2716 O O . TYR A 1 350 ? 41.897 30.464 22.494 1.00 9.14 348 TYR A O 1
ATOM 2725 N N . ARG A 1 351 ? 42.677 32.060 21.162 1.00 9.25 349 ARG A N 1
ATOM 2726 C CA . ARG A 1 351 ? 43.402 32.726 22.252 1.00 9.49 349 ARG A CA 1
ATOM 2727 C C . ARG A 1 351 ? 42.441 33.311 23.297 1.00 9.83 349 ARG A C 1
ATOM 2728 O O . ARG A 1 351 ? 42.805 33.299 24.481 1.00 10.25 349 ARG A O 1
ATOM 2736 N N . ASP A 1 352 ? 41.303 33.813 22.881 1.00 9.61 350 ASP A N 1
ATOM 2737 C CA . ASP A 1 352 ? 40.305 34.315 23.814 1.00 11.00 350 ASP A CA 1
ATOM 2738 C C . ASP A 1 352 ? 39.839 33.152 24.711 1.00 10.40 350 ASP A C 1
ATOM 2739 O O . ASP A 1 352 ? 39.891 33.271 25.911 1.00 11.36 350 ASP A O 1
ATOM 2744 N N . PHE A 1 353 ? 39.465 32.032 24.102 1.00 9.98 351 PHE A N 1
ATOM 2745 C CA . PHE A 1 353 ? 38.986 30.872 24.855 1.00 10.17 351 PHE A CA 1
ATOM 2746 C C . PHE A 1 353 ? 40.092 30.337 25.755 1.00 11.05 351 PHE A C 1
ATOM 2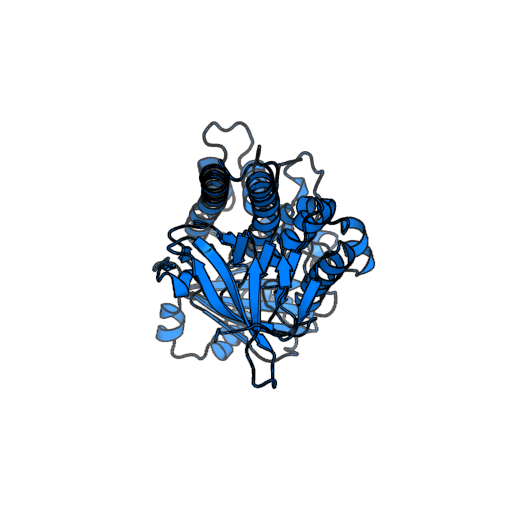747 O O . PHE A 1 353 ? 39.837 30.024 26.921 1.00 10.79 351 PHE A O 1
ATOM 2755 N N . LEU A 1 354 ? 41.279 30.186 25.220 1.00 10.00 352 LEU A N 1
ATOM 2756 C CA . LEU A 1 354 ? 42.418 29.675 25.948 1.00 11.12 352 LEU A CA 1
ATOM 2757 C C . LEU A 1 354 ? 42.810 30.529 27.119 1.00 11.45 352 LEU A C 1
ATOM 2758 O O . LEU A 1 354 ? 43.092 30.060 28.125 1.00 11.61 352 LEU A O 1
ATOM 2763 N N . ASN A 1 355 ? 42.823 31.832 26.910 1.00 10.88 353 ASN A N 1
ATOM 2764 C CA . ASN A 1 355 ? 43.213 32.708 27.967 1.00 11.36 353 ASN A CA 1
ATOM 2765 C C . ASN A 1 355 ? 42.271 32.713 29.169 1.00 10.20 353 ASN A C 1
ATOM 2766 O O . ASN A 1 355 ? 42.711 32.878 30.235 1.00 11.15 353 ASN A O 1
ATOM 2771 N N . SER A 1 356 ? 40.971 32.567 28.937 1.00 10.91 354 SER A N 1
ATOM 2772 C CA . SER A 1 356 ? 40.046 32.521 30.087 1.00 12.23 354 SER A CA 1
ATOM 2773 C C . SER A 1 356 ? 40.415 31.340 30.992 1.00 10.92 354 SER A C 1
ATOM 2774 O O . SER A 1 356 ? 40.468 31.459 32.217 1.00 12.02 354 SER A O 1
ATOM 2777 N N . LEU A 1 357 ? 40.705 30.199 30.364 1.00 10.86 355 LEU A N 1
ATOM 2778 C CA . LEU A 1 357 ? 41.066 28.958 31.079 1.00 11.47 355 LEU A CA 1
ATOM 2779 C C . LEU A 1 357 ? 42.445 29.080 31.699 1.00 10.90 355 LEU A C 1
ATOM 2780 O O . LEU A 1 357 ? 42.635 28.637 32.820 1.00 11.56 355 LEU A O 1
ATOM 2785 N N . LEU A 1 358 ? 43.413 29.683 31.037 1.00 10.78 356 LEU A N 1
ATOM 2786 C CA . LEU A 1 358 ? 44.758 29.828 31.603 1.00 10.62 356 LEU A CA 1
ATOM 2787 C C . LEU A 1 358 ? 44.662 30.704 32.828 1.00 10.89 356 LEU A C 1
ATOM 2788 O O . LEU A 1 358 ? 45.322 30.387 33.865 1.00 11.23 356 LEU A O 1
ATOM 2793 N N . GLU A 1 359 ? 43.975 31.846 32.723 1.00 11.90 357 GLU A N 1
ATOM 2794 C CA . GLU A 1 359 ? 43.877 32.735 33.913 1.00 12.89 357 GLU A CA 1
ATOM 2795 C C . GLU A 1 359 ? 43.147 31.986 35.017 1.00 11.96 357 GLU A C 1
ATOM 2796 O O . GLU A 1 359 ? 43.557 32.118 36.180 1.00 14.03 357 GLU A O 1
ATOM 2802 N N . PHE A 1 360 ? 42.122 31.218 34.717 1.00 11.86 358 PHE A N 1
ATOM 2803 C CA . PHE A 1 360 ? 41.363 30.547 35.792 1.00 12.23 358 PHE A CA 1
ATOM 2804 C C . PHE A 1 360 ? 42.185 29.426 36.400 1.00 12.40 358 PHE A C 1
ATOM 2805 O O . PHE A 1 360 ? 42.189 29.261 37.629 1.00 11.92 358 PHE A O 1
ATOM 2813 N N . VAL A 1 361 ? 42.941 28.669 35.610 1.00 12.04 359 VAL A N 1
ATOM 2814 C CA . VAL A 1 361 ? 43.777 27.590 36.166 1.00 12.12 359 VAL A CA 1
ATOM 2815 C C . VAL A 1 361 ? 44.806 28.217 37.096 1.00 13.55 359 VAL A C 1
ATOM 2816 O O . VAL A 1 361 ? 45.074 27.727 38.204 1.00 12.67 359 VAL A O 1
ATOM 2820 N N . ARG A 1 362 ? 45.438 29.330 36.703 1.00 12.73 360 ARG A N 1
ATOM 2821 C CA . ARG A 1 362 ? 46.438 29.971 37.543 1.00 12.89 360 ARG A CA 1
ATOM 2822 C C . ARG A 1 362 ? 45.779 30.458 38.836 1.00 13.08 360 ARG A C 1
ATOM 2823 O O . ARG A 1 362 ? 46.462 30.346 39.888 1.00 17.36 360 ARG A O 1
ATOM 2831 N N . PHE A 1 363 ? 44.568 30.972 38.774 1.00 13.79 361 PHE A N 1
ATOM 2832 C CA . PHE A 1 363 ? 43.791 31.418 39.958 1.00 14.83 361 PHE A CA 1
ATOM 2833 C C . PHE A 1 363 ? 43.492 30.210 40.827 1.00 15.97 361 PHE A C 1
ATOM 2834 O O . PHE A 1 363 ? 43.707 30.269 42.080 1.00 16.49 361 PHE A O 1
ATOM 2842 N N . PHE A 1 364 ? 43.024 29.127 40.228 1.00 14.48 362 PHE A N 1
ATOM 2843 C CA . PHE A 1 364 ? 42.501 27.961 40.960 1.00 14.94 362 PHE A CA 1
ATOM 2844 C C . PHE A 1 364 ? 43.635 27.271 41.682 1.00 14.93 362 PHE A C 1
ATOM 2845 O O . PHE A 1 364 ? 43.429 26.596 42.714 1.00 16.02 362 PHE A O 1
ATOM 2853 N N . TYR A 1 365 ? 44.854 27.425 41.198 1.00 14.37 363 TYR A N 1
ATOM 2854 C CA . TYR A 1 365 ? 46.046 26.868 41.821 1.00 15.12 363 TYR A CA 1
ATOM 2855 C C . TYR A 1 365 ? 46.273 27.459 43.227 1.00 17.13 363 TYR A C 1
ATOM 2856 O O . TYR A 1 365 ? 47.026 26.835 44.002 1.00 17.98 363 TYR A O 1
ATOM 2865 N N . ASP A 1 366 ? 45.707 28.614 43.531 1.00 16.04 364 ASP A N 1
ATOM 2866 C CA . ASP A 1 366 ? 45.750 29.166 44.923 1.00 19.29 364 ASP A CA 1
ATOM 2867 C C . ASP A 1 366 ? 44.725 28.408 45.750 1.00 20.64 364 ASP A C 1
ATOM 2868 O O . ASP A 1 366 ? 43.504 28.687 45.575 1.00 19.89 364 ASP A O 1
ATOM 2873 N N . ARG A 1 367 ? 45.212 27.490 46.598 1.00 21.62 365 ARG A N 1
ATOM 2874 C CA . ARG A 1 367 ? 44.328 26.600 47.393 1.00 23.57 365 ARG A CA 1
ATOM 2875 C C . ARG A 1 367 ? 43.978 27.285 48.729 1.00 25.55 365 ARG A C 1
ATOM 2876 O O . ARG A 1 367 ? 43.525 26.559 49.613 1.00 30.87 365 ARG A O 1
ATOM 2884 N N . THR A 1 368 ? 44.165 28.599 48.856 1.00 26.04 366 THR A N 1
ATOM 2885 C CA . THR A 1 368 ? 43.880 29.347 50.123 1.00 29.42 366 THR A CA 1
ATOM 2886 C C . THR A 1 368 ? 42.467 29.936 50.070 1.00 32.45 366 THR A C 1
ATOM 2887 O O . THR A 1 368 ? 41.992 30.422 51.108 1.00 33.94 366 THR A O 1
ATOM 2891 N N . LYS A 1 369 ? 41.773 29.837 48.934 1.00 27.15 367 LYS A N 1
ATOM 2892 C CA . LYS A 1 369 ? 40.439 30.443 48.721 1.00 25.64 367 LYS A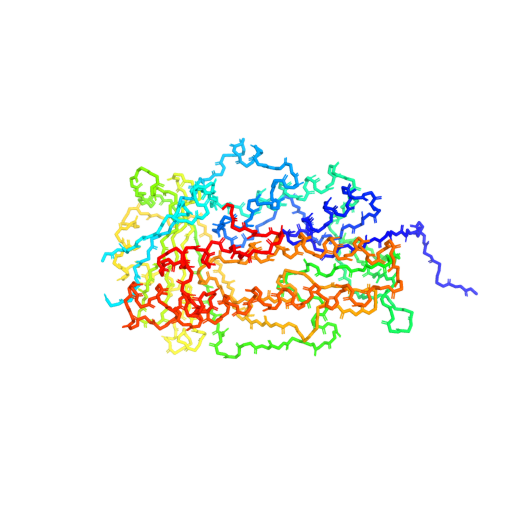 CA 1
ATOM 2893 C C . LYS A 1 369 ? 39.354 29.415 48.990 1.00 26.57 367 LYS A C 1
ATOM 2894 O O . LYS A 1 369 ? 39.664 28.227 49.104 1.00 30.71 367 LYS A O 1
ATOM 2900 N N . GLY A 1 370 ? 38.107 29.832 48.965 1.00 24.67 368 GLY A N 1
ATOM 2901 C CA . GLY A 1 370 ? 36.967 28.925 49.164 1.00 25.63 368 GLY A CA 1
ATOM 2902 C C . GLY A 1 370 ? 36.178 28.761 47.882 1.00 23.66 368 GLY A C 1
ATOM 2903 O O . GLY A 1 370 ? 36.325 29.543 46.920 1.00 19.42 368 GLY A O 1
ATOM 2904 N N . GLN A 1 371 ? 35.249 27.813 47.888 1.00 21.81 369 GLN A N 1
ATOM 2905 C CA . GLN A 1 371 ? 34.362 27.530 46.739 1.00 20.70 369 GLN A CA 1
ATOM 2906 C C . GLN A 1 371 ? 33.749 28.823 46.180 1.00 21.43 369 GLN A C 1
ATOM 2907 O O . GLN A 1 371 ? 33.789 29.064 44.945 1.00 18.34 369 GLN A O 1
ATOM 2913 N N . LYS A 1 372 ? 33.194 29.685 47.042 1.00 21.10 370 LYS A N 1
ATOM 2914 C CA . LYS A 1 372 ? 32.549 30.918 46.537 1.00 23.69 370 LYS A CA 1
ATOM 2915 C C . LYS A 1 372 ? 33.571 31.840 45.862 1.00 18.36 370 LYS A C 1
ATOM 2916 O O . LYS A 1 372 ? 33.188 32.474 44.844 1.00 20.91 370 LYS A O 1
ATOM 2922 N N . ASP A 1 373 ? 34.769 31.908 46.417 1.00 19.09 371 ASP A N 1
ATOM 2923 C CA . ASP A 1 373 ? 35.867 32.719 45.833 1.00 19.42 371 ASP A CA 1
ATOM 2924 C C . ASP A 1 373 ? 36.161 32.185 44.427 1.00 17.83 371 ASP A C 1
ATOM 2925 O O . ASP A 1 373 ? 36.360 32.993 43.500 1.00 17.48 371 ASP A O 1
ATOM 2930 N N . TYR A 1 374 ? 36.225 30.857 44.281 1.00 17.95 372 TYR A N 1
ATOM 2931 C CA . TYR A 1 374 ? 36.505 30.323 42.920 1.00 16.04 372 TYR A CA 1
ATOM 2932 C C . TYR A 1 374 ? 35.398 30.650 41.947 1.00 16.25 372 TYR A C 1
ATOM 2933 O O . TYR A 1 374 ? 35.646 30.987 40.805 1.00 15.33 372 TYR A O 1
ATOM 2942 N N . HIS A 1 375 ? 34.166 30.612 42.383 1.00 15.21 373 HIS A N 1
ATOM 2943 C CA . HIS A 1 375 ? 33.087 30.971 41.527 1.00 15.82 373 HIS A CA 1
ATOM 2944 C C . HIS A 1 375 ? 33.175 32.448 41.081 1.00 15.54 373 HIS A C 1
ATOM 2945 O O . HIS A 1 375 ? 32.955 32.769 39.977 1.00 16.05 373 HIS A O 1
ATOM 2952 N N . VAL A 1 376 ? 33.436 33.319 42.041 1.00 18.53 374 VAL A N 1
ATOM 2953 C CA . VAL A 1 376 ? 33.526 34.767 41.747 1.00 19.26 374 VAL A CA 1
ATOM 2954 C C . VAL A 1 376 ? 34.752 35.009 40.842 1.00 17.72 374 VAL A C 1
ATOM 2955 O O . VAL A 1 376 ? 34.629 35.846 39.927 1.00 18.31 374 VAL A O 1
ATOM 2959 N N . GLY A 1 377 ? 35.813 34.244 41.015 1.00 16.86 375 GLY A N 1
ATOM 2960 C CA . GLY A 1 377 ? 36.983 34.355 40.108 1.00 18.28 375 GLY A CA 1
ATOM 2961 C C . GLY A 1 377 ? 36.594 34.008 38.671 1.00 16.11 375 GLY A C 1
ATOM 2962 O O . GLY A 1 377 ? 36.983 34.696 37.704 1.00 16.95 375 GLY A O 1
ATOM 2963 N N . ALA A 1 378 ? 35.782 32.968 38.465 1.00 15.15 376 ALA A N 1
ATOM 2964 C CA . ALA A 1 378 ? 35.337 32.597 37.122 1.00 15.16 376 ALA A CA 1
ATOM 2965 C C . ALA A 1 378 ? 34.466 33.697 36.534 1.00 14.11 376 ALA A C 1
ATOM 2966 O O . ALA A 1 378 ? 34.585 34.067 35.370 1.00 14.98 376 ALA A O 1
ATOM 2968 N N . GLN A 1 379 ? 33.512 34.186 37.342 1.00 16.29 377 GLN A N 1
ATOM 2969 C CA . GLN A 1 379 ? 32.657 35.318 36.909 1.00 17.05 377 GLN A CA 1
ATOM 2970 C C . GLN A 1 379 ? 33.471 36.570 36.513 1.00 15.19 377 GLN A C 1
ATOM 2971 O O . GLN A 1 379 ? 33.132 37.178 35.484 1.00 17.23 377 GLN A O 1
ATOM 2977 N N . ALA A 1 380 ? 34.517 36.850 37.249 1.00 16.71 378 ALA A N 1
ATOM 2978 C CA . ALA A 1 380 ? 35.393 38.023 37.022 1.00 17.92 378 ALA A CA 1
ATOM 2979 C C . ALA A 1 380 ? 36.074 37.896 35.658 1.00 19.44 378 ALA A C 1
ATOM 2980 O O . ALA A 1 380 ? 36.290 38.916 34.956 1.00 21.09 378 ALA A O 1
ATOM 2982 N N . ILE A 1 381 ? 36.337 36.674 35.201 1.00 17.40 379 ILE A N 1
ATOM 2983 C CA . ILE A 1 381 ? 36.958 36.481 33.863 1.00 16.25 379 ILE A CA 1
ATOM 2984 C C . ILE A 1 381 ? 35.943 36.506 32.737 1.00 17.73 379 ILE A C 1
ATOM 2985 O O . ILE A 1 381 ? 36.211 37.199 31.776 1.00 21.19 379 ILE A O 1
ATOM 2990 N N . ILE A 1 382 ? 34.863 35.703 32.771 1.00 16.69 380 ILE A N 1
ATOM 2991 C CA . ILE A 1 382 ? 33.998 35.488 31.598 1.00 17.76 380 ILE A CA 1
ATOM 2992 C C . ILE A 1 382 ? 32.722 36.349 31.649 1.00 17.42 380 ILE A C 1
ATOM 2993 O O . ILE A 1 382 ? 32.072 36.418 30.650 1.00 19.58 380 ILE A O 1
ATOM 2998 N N . ASP A 1 383 ? 32.415 36.966 32.793 1.00 19.88 381 ASP A N 1
ATOM 2999 C CA . ASP A 1 383 ? 31.098 37.658 32.977 1.00 21.38 381 ASP A CA 1
ATOM 3000 C C . ASP A 1 383 ? 31.300 38.862 33.889 1.00 21.33 381 ASP A C 1
ATOM 3001 O O . ASP A 1 383 ? 30.694 38.927 34.963 1.00 21.95 381 ASP A O 1
ATOM 3006 N N . PRO A 1 384 ? 32.220 39.800 33.550 1.00 23.70 382 PRO A N 1
ATOM 3007 C CA . PRO A 1 384 ? 32.563 40.908 34.456 1.00 27.25 382 PRO A CA 1
ATOM 3008 C C . PRO A 1 384 ? 31.338 41.814 34.765 1.00 26.14 382 PRO A C 1
ATOM 3009 O O . PRO A 1 384 ? 31.325 42.406 35.845 1.00 31.64 382 PRO A O 1
ATOM 3013 N N . ASP A 1 385 ? 30.318 41.825 33.916 1.00 30.68 383 ASP A N 1
ATOM 3014 C CA . ASP A 1 385 ? 29.101 42.671 34.112 1.00 34.23 383 ASP A CA 1
ATOM 3015 C C . ASP A 1 385 ? 28.019 41.885 34.859 1.00 36.53 383 ASP A C 1
ATOM 3016 O O . ASP A 1 385 ? 26.907 42.428 35.066 1.00 34.56 383 ASP A O 1
ATOM 3021 N N . LYS A 1 386 ? 28.313 40.650 35.259 1.00 30.98 384 LYS A N 1
ATOM 3022 C CA . LYS A 1 386 ? 27.448 39.810 36.114 1.00 29.18 384 LYS A CA 1
ATOM 3023 C C . LYS A 1 386 ? 26.067 39.585 35.490 1.00 27.14 384 LYS A C 1
ATOM 3024 O O . LYS A 1 386 ? 25.058 39.717 36.228 1.00 35.82 384 LYS A O 1
ATOM 3030 N N . HIS A 1 387 ? 25.984 39.268 34.209 1.00 27.12 385 HIS A N 1
ATOM 3031 C CA . HIS A 1 387 ? 24.733 38.810 33.543 1.00 27.21 385 HIS A CA 1
ATOM 3032 C C . HIS A 1 387 ? 24.208 37.552 34.221 1.00 31.95 385 HIS A C 1
ATOM 3033 O O . HIS A 1 387 ? 23.022 37.263 34.041 1.00 33.59 385 HIS A O 1
ATOM 3040 N N . PHE A 1 388 ? 25.079 36.766 34.878 1.00 28.69 386 PHE A N 1
ATOM 3041 C CA . PHE A 1 388 ? 24.703 35.424 35.390 1.00 26.47 386 PHE A CA 1
ATOM 3042 C C . PHE A 1 388 ? 25.186 35.217 36.810 1.00 21.58 386 PHE A C 1
ATOM 3043 O O . PHE A 1 388 ? 26.157 35.832 37.263 1.00 24.35 386 PHE A O 1
ATOM 3051 N N . PRO A 1 389 ? 24.579 34.298 37.591 1.00 23.05 387 PRO A N 1
ATOM 3052 C CA . PRO A 1 389 ? 25.120 33.987 38.908 1.00 22.40 387 PRO A CA 1
ATOM 3053 C C . PRO A 1 389 ? 26.553 33.424 38.865 1.00 22.53 387 PRO A C 1
ATOM 3054 O O . PRO A 1 389 ? 26.851 32.773 37.883 1.00 22.67 387 PRO A O 1
ATOM 3058 N N . ALA A 1 390 ? 27.368 33.691 39.866 1.00 20.80 388 ALA A N 1
ATOM 3059 C CA . ALA A 1 390 ? 28.802 33.275 39.890 1.00 19.61 388 ALA A CA 1
ATOM 3060 C C . ALA A 1 390 ? 28.871 31.744 39.721 1.00 22.38 388 ALA A C 1
ATOM 3061 O O . ALA A 1 390 ? 29.775 31.256 39.006 1.00 19.46 388 ALA A O 1
ATOM 3063 N N . ASN A 1 391 ? 27.956 30.978 40.286 1.00 20.17 389 ASN A N 1
ATOM 3064 C CA . ASN A 1 391 ? 28.081 29.479 40.220 1.00 21.78 389 ASN A CA 1
ATOM 3065 C C . ASN A 1 391 ? 27.809 29.045 38.763 1.00 21.54 389 ASN A C 1
ATOM 3066 O O . ASN A 1 391 ? 28.484 28.079 38.290 1.00 19.90 389 ASN A O 1
ATOM 3071 N N . VAL A 1 392 ? 26.928 29.701 38.039 1.00 19.64 390 VAL A N 1
ATOM 3072 C CA . VAL A 1 392 ? 26.646 29.441 36.612 1.00 18.34 390 VAL A CA 1
ATOM 3073 C C . VAL A 1 392 ? 27.898 29.773 35.798 1.00 18.32 390 VAL A C 1
ATOM 3074 O O . VAL A 1 392 ? 28.306 28.961 34.931 1.00 18.90 390 VAL A O 1
ATOM 3078 N N . ASP A 1 393 ? 28.526 30.908 36.055 1.00 17.54 391 ASP A N 1
ATOM 3079 C CA . ASP A 1 393 ? 29.749 31.274 35.361 1.00 17.87 391 ASP A CA 1
ATOM 3080 C C . ASP A 1 393 ? 30.862 30.250 35.608 1.00 16.10 391 ASP A C 1
ATOM 3081 O O . ASP A 1 393 ? 31.562 29.869 34.670 1.00 14.67 391 ASP A O 1
ATOM 3086 N N . PHE A 1 394 ? 31.014 29.804 36.857 1.00 14.45 392 PHE A N 1
ATOM 3087 C CA . PHE A 1 394 ? 32.011 28.759 37.199 1.00 13.61 392 PHE A CA 1
ATOM 3088 C C . PHE A 1 394 ? 31.739 27.570 36.307 1.00 14.16 392 PHE A C 1
ATOM 3089 O O . PHE A 1 394 ? 32.660 27.030 35.639 1.00 13.33 392 PHE A O 1
ATOM 3097 N N . VAL A 1 395 ? 30.514 27.075 36.270 1.00 13.51 393 VAL A N 1
ATOM 3098 C CA . VAL A 1 395 ? 30.231 25.841 35.510 1.00 12.72 393 VAL A CA 1
ATOM 3099 C C . VAL A 1 395 ? 30.399 26.091 34.010 1.00 13.15 393 VAL A C 1
ATOM 3100 O O . VAL A 1 395 ? 30.984 25.249 33.292 1.00 13.55 393 VAL A O 1
ATOM 3104 N N . THR A 1 396 ? 30.001 27.245 33.463 1.00 12.79 394 THR A N 1
ATOM 3105 C CA . THR A 1 396 ? 30.252 27.583 32.057 1.00 11.99 394 THR A CA 1
ATOM 3106 C C . THR A 1 396 ? 31.768 27.437 31.796 1.00 11.86 394 THR A C 1
ATOM 3107 O O . THR A 1 396 ? 32.164 26.747 30.794 1.00 11.98 394 THR A O 1
ATOM 3111 N N . LEU A 1 397 ? 32.579 28.071 32.589 1.00 11.90 395 LEU A N 1
ATOM 3112 C CA . LEU A 1 397 ? 34.038 28.115 32.319 1.00 11.10 395 LEU A CA 1
ATOM 3113 C C . LEU A 1 397 ? 34.611 26.689 32.408 1.00 11.12 395 LEU A C 1
ATOM 3114 O O . LEU A 1 397 ? 35.324 26.280 31.469 1.00 10.98 395 LEU A O 1
ATOM 3119 N N . VAL A 1 398 ? 34.377 25.989 33.511 1.00 11.46 396 VAL A N 1
ATOM 3120 C CA . VAL A 1 398 ? 35.027 24.658 33.707 1.00 10.61 396 VAL A CA 1
ATOM 3121 C C . VAL A 1 398 ? 34.349 23.611 32.870 1.00 11.88 396 VAL A C 1
ATOM 3122 O O . VAL A 1 398 ? 34.885 22.510 32.820 1.00 11.95 396 VAL A O 1
ATOM 3126 N N . SER A 1 399 ? 33.252 23.868 32.210 1.00 10.49 397 S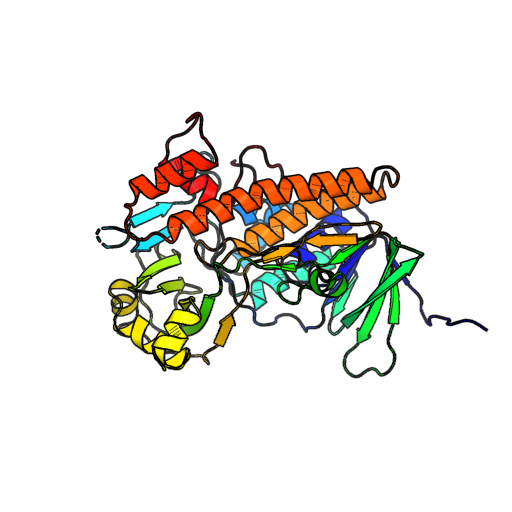ER A N 1
ATOM 3127 C CA . SER A 1 399 ? 32.663 22.980 31.210 1.00 10.34 397 SER A CA 1
ATOM 3128 C C . SER A 1 399 ? 33.325 23.112 29.852 1.00 9.24 397 SER A C 1
ATOM 3129 O O . SER A 1 399 ? 33.022 22.319 28.957 1.00 10.88 397 SER A O 1
ATOM 3132 N N . GLY A 1 400 ? 34.197 24.100 29.663 1.00 9.62 398 GLY A N 1
ATOM 3133 C CA . GLY A 1 400 ? 34.786 24.387 28.361 1.00 11.06 398 GLY A CA 1
ATOM 3134 C C . GLY A 1 400 ? 33.769 24.882 27.368 1.00 10.29 398 GLY A C 1
ATOM 3135 O O . GLY A 1 400 ? 33.881 24.635 26.173 1.00 10.76 398 GLY A O 1
ATOM 3136 N N . LEU A 1 401 ? 32.818 25.662 27.875 1.00 11.42 399 LEU A N 1
ATOM 3137 C CA . LEU A 1 401 ? 31.843 26.321 27.014 1.00 11.78 399 LEU A CA 1
ATOM 3138 C C . LEU A 1 401 ? 32.161 27.808 27.029 1.00 12.99 399 LEU A C 1
ATOM 3139 O O . LEU A 1 401 ? 32.889 28.310 27.861 1.00 13.09 399 LEU A O 1
ATOM 3144 N N . ALA A 1 402 ? 31.664 28.521 26.040 1.00 15.65 400 ALA A N 1
ATOM 3145 C CA . ALA A 1 402 ? 31.835 29.959 25.963 1.00 15.95 400 ALA A CA 1
ATOM 3146 C C . ALA A 1 402 ? 30.648 30.529 25.214 1.00 17.82 400 ALA A C 1
ATOM 3147 O O . ALA A 1 402 ? 30.359 30.133 24.127 1.00 18.50 400 ALA A O 1
ATOM 3149 N N . ARG A 1 403 ? 29.989 31.476 25.854 1.00 18.82 401 ARG A N 1
ATOM 3150 C CA . ARG A 1 403 ? 28.820 32.078 25.250 1.00 23.13 401 ARG A CA 1
ATOM 3151 C C . ARG A 1 403 ? 29.162 32.807 24.005 1.00 22.45 401 ARG A C 1
ATOM 3152 O O . ARG A 1 403 ? 30.024 33.620 23.993 1.00 22.55 401 ARG A O 1
ATOM 3160 N N . GLY A 1 404 ? 28.427 32.539 22.959 1.00 23.24 402 GLY A N 1
ATOM 3161 C CA . GLY A 1 404 ? 28.647 33.178 21.687 1.00 24.64 402 GLY A CA 1
ATOM 3162 C C . GLY A 1 404 ? 29.673 32.523 20.803 1.00 28.91 402 GLY A C 1
ATOM 3163 O O . GLY A 1 404 ? 29.906 32.946 19.719 1.00 28.60 402 GLY A O 1
ATOM 3164 N N . ASP A 1 405 ? 30.310 31.480 21.323 1.00 25.28 403 ASP A N 1
ATOM 3165 C CA . ASP A 1 405 ? 31.316 30.721 20.546 1.00 23.70 403 ASP A CA 1
ATOM 3166 C C . ASP A 1 405 ? 30.534 29.627 19.818 1.00 24.75 403 ASP A C 1
ATOM 3167 O O . ASP A 1 405 ? 29.984 28.753 20.483 1.00 27.16 403 ASP A O 1
ATOM 3172 N N . ASP A 1 406 ? 30.518 29.665 18.499 1.00 25.76 404 ASP A N 1
ATOM 3173 C CA . ASP A 1 406 ? 29.742 28.727 17.659 1.00 31.46 404 ASP A CA 1
ATOM 3174 C C . ASP A 1 406 ? 30.251 27.295 17.850 1.00 28.78 404 ASP A C 1
ATOM 3175 O O . ASP A 1 406 ? 29.499 26.394 17.483 1.00 29.66 404 ASP A O 1
ATOM 3180 N N . ALA A 1 407 ? 31.469 27.068 18.377 1.00 21.09 405 ALA A N 1
ATOM 3181 C CA . ALA A 1 407 ? 31.976 25.676 18.471 1.00 17.77 405 ALA A CA 1
ATOM 3182 C C . ALA A 1 407 ? 31.624 25.074 19.828 1.00 17.08 405 ALA A C 1
ATOM 3183 O O . ALA A 1 407 ? 31.628 23.823 19.942 1.00 19.33 405 ALA A O 1
ATOM 3185 N N . VAL A 1 408 ? 31.474 25.899 20.857 1.00 17.22 406 VAL A N 1
ATOM 3186 C CA . VAL A 1 408 ? 31.284 25.444 22.268 1.00 16.40 406 VAL A CA 1
ATOM 3187 C C . VAL A 1 408 ? 30.278 26.339 22.985 1.00 15.88 406 VAL A C 1
ATOM 3188 O O . VAL A 1 408 ? 30.466 26.702 24.135 1.00 14.87 406 VAL A O 1
ATOM 3192 N N . ASP A 1 409 ? 29.221 26.716 22.264 1.00 18.67 407 ASP A N 1
ATOM 3193 C CA . ASP A 1 409 ? 28.250 27.669 22.817 1.00 19.62 407 ASP A CA 1
ATOM 3194 C C . ASP A 1 409 ? 27.555 27.049 24.026 1.00 19.27 407 ASP A C 1
ATOM 3195 O O . ASP A 1 409 ? 27.352 25.832 24.109 1.00 19.83 407 ASP A O 1
ATOM 3200 N N . VAL A 1 410 ? 27.116 27.919 24.921 1.00 20.94 408 VAL A N 1
ATOM 3201 C CA . VAL A 1 410 ? 26.252 27.516 26.056 1.00 20.74 408 VAL A CA 1
ATOM 3202 C C . VAL A 1 410 ? 24.881 27.227 25.460 1.00 23.47 408 VAL A C 1
ATOM 3203 O O . VAL A 1 410 ? 24.324 28.081 24.766 1.00 26.32 408 VAL A O 1
ATOM 3207 N N . PRO A 1 411 ? 24.297 26.041 25.689 1.00 26.98 409 PRO A N 1
ATOM 3208 C CA . PRO A 1 411 ? 23.013 25.729 25.060 1.00 29.46 409 PRO A CA 1
ATOM 3209 C C . PRO A 1 411 ? 21.837 26.397 25.794 1.00 29.16 409 PRO A C 1
ATOM 3210 O O . PRO A 1 411 ? 22.041 27.087 26.770 1.00 26.99 409 PRO A O 1
#

Organism: NCBI:txid77133